Protein 3AWM (pdb70)

Solvent-accessible surface area: 17466 Å² total; per-residue (Å²): 91,104,74,47,25,148,57,40,104,73,18,13,2,66,13,7,28,92,44,3,146,166,111,73,45,70,16,15,99,9,58,17,131,177,115,98,0,0,0,0,24,2,30,134,1,0,96,10,2,26,39,75,96,56,8,45,27,110,66,14,35,75,96,43,52,46,85,1,38,23,1,79,41,4,14,53,23,32,47,34,97,67,4,65,67,25,4,90,16,5,16,47,12,21,50,106,103,62,12,138,27,1,11,103,63,0,49,50,28,0,96,147,27,2,68,23,7,65,192,130,31,86,5,50,0,2,71,33,0,6,63,5,0,0,45,0,0,0,59,6,0,16,5,64,36,68,100,126,68,0,38,106,20,3,31,8,0,50,2,0,18,1,0,15,42,25,118,47,108,85,37,118,104,0,71,74,0,8,142,110,0,14,43,15,0,76,133,11,0,77,8,9,52,89,64,94,39,82,18,38,92,49,20,1,0,76,31,0,0,96,21,113,43,132,141,96,78,57,9,60,47,65,31,0,0,0,0,0,0,13,8,0,11,53,7,0,11,3,0,0,6,0,0,0,0,0,18,0,12,71,75,32,115,53,8,84,51,10,15,77,125,72,130,84,3,29,108,22,0,0,30,0,0,8,1,49,9,3,37,105,34,31,24,39,0,74,1,33,91,104,34,143,29,121,85,32,63,0,50,120,42,30,29,0,21,0,2,2,26,2,3,4,37,18,56,99,48,21,87,40,11,117,89,28,81,0,72,20,16,136,93,58,106,140,49,41,39,24,1,0,7,24,5,0,7,73,30,102,111,4,39,20,37,28,15,10,104,6,13,32,19,1,0,68,20,0,1,81,0,0,9,73,9,2,89,35,79,40,23,157,51,77,27,54,24,37,42,70,58,45,8,0,9,2,109,29,7,0,23,0,108,87,0,79,45,73,70

Secondary structure (DSSP, 8-state):
----HHHHHHSTTTHHHHHHHHHTSSEEEEEETTEEEEEEESHHHHHHHT-TTTEE-TT-S-HHHHTTTS-SSSGGG--HHHHHHHHHHHHTT--HHHHHHHHHHHHHHHHHHHHHHHHHSEEEHHHHHHHHHHHHHHHHHT----GGGHHHHHHHHHHHHHSTT-SSHHHHHHHHHHHHHHHHHHHHHHHHHHTSS---TTSHHHHHHH-B-TTS-BPPHHHHHHHHHHHHHHHHTHHHHHHHHHHHHHHSTTHHHHHHH-TTHHHHHHHHHHHHS--S-EEEEEESS-EEETTEEE-TT-EEEEEHHHHHT-HHHHSSTTS--GGGGGG----SSS--BTB-S-TTTS---TTHHHHHHHHHHHHHHHHHT-EEE--S----B-TTSSS--BTT--EEEEEES--

Foldseek 3Di:
DDACQVVCLQQVQCSQLVVCVVVVHQWDWHHHPPATAIEGAAQVRQVVQFPLVWWAQAPWDDVLLCLFQFNPQELSNDGDPQNLLRLVLLLLLDDPVLLVQLLVQLLVLVQVCQVVCLVVQKDLQLLSQQLSLLRSQCVSQLHDADPVCSNVLSVLLCLRQQQSSDPDCSSVSRSVSSVVQLVSLLVLLVCVVVVVRDRDPSHSLNSLSCDAGPVRHRDDSSHSSSVSSVRNNVSSVLSQLLQLLVLCVVPPPPLLVCVVPPPVLLLLLSLLSLLQAFADGWDKIATCDWDDDPNRTRHGGHIYTYNQNSLSQPCVVQVHSNDRDSVSVVPDPPAQRRHQSQGGDDSSNGPGDSCPSSSSSNSSSSNCCVNPFKDWDFDDDQQDWDSSGHRIGRPSSGMTGNIDGPD

Structure (mmCIF, N/CA/C/O backbone):
data_3AWM
#
_entry.id   3AWM
#
_cell.length_a   94.440
_cell.length_b   94.440
_cell.length_c   113.553
_cell.angle_alpha   90.00
_cell.angle_beta   90.00
_cell.angle_gamma   120.00
#
_symmetry.space_group_name_H-M   'P 31 2 1'
#
loop_
_entity.id
_entity.type
_entity.pdbx_description
1 polymer 'Fatty acid alpha-hydroxylase'
2 non-polymer 'PROTOPORPHYRIN IX CONTAINING FE'
3 non-polymer 'PALMITIC ACID'
4 non-polymer (4R)-2-METHYLPENTANE-2,4-DIOL
5 water water
#
loop_
_atom_site.group_PDB
_atom_site.id
_atom_site.type_symbol
_atom_site.label_atom_id
_atom_site.label_alt_id
_atom_site.label_comp_id
_atom_site.label_asym_id
_atom_site.label_entity_id
_atom_site.label_seq_id
_atom_site.pdbx_PDB_ins_code
_atom_site.Cartn_x
_atom_site.Cartn_y
_atom_site.Cartn_z
_atom_site.occupancy
_atom_site.B_iso_or_equiv
_atom_site.auth_seq_id
_atom_site.auth_comp_id
_atom_site.auth_asym_id
_atom_site.auth_atom_id
_atom_site.pdbx_PDB_model_num
ATOM 1 N N . GLY A 1 9 ? 13.909 -6.519 27.431 1.00 59.09 9 GLY A N 1
ATOM 2 C CA . GLY A 1 9 ? 14.241 -6.298 25.990 1.00 58.66 9 GLY A CA 1
ATOM 3 C C . GLY A 1 9 ? 15.140 -7.370 25.390 1.00 58.07 9 GLY A C 1
ATOM 4 O O . GLY A 1 9 ? 15.862 -8.059 26.120 1.00 58.47 9 GLY A O 1
ATOM 5 N N . PRO A 1 10 ? 15.102 -7.523 24.049 1.00 57.05 10 PRO A N 1
ATOM 6 C CA . PRO A 1 10 ? 15.961 -8.495 23.361 1.00 55.76 10 PRO A CA 1
ATOM 7 C C . PRO A 1 10 ? 17.424 -8.042 23.251 1.00 54.12 10 PRO A C 1
ATOM 8 O O . PRO A 1 10 ? 17.715 -6.848 23.333 1.00 54.05 10 PRO A O 1
ATOM 12 N N . ASP A 1 11 ? 18.327 -8.998 23.068 1.00 52.18 11 ASP A N 1
ATOM 13 C CA . ASP A 1 11 ? 19.724 -8.697 22.796 1.00 50.47 11 ASP A CA 1
ATOM 14 C C . ASP A 1 11 ? 19.862 -8.274 21.336 1.00 48.93 11 ASP A C 1
ATOM 15 O O . ASP A 1 11 ? 19.425 -8.990 20.433 1.00 49.03 11 ASP A O 1
ATOM 20 N N . GLU A 1 12 ? 20.463 -7.110 21.100 1.00 46.86 12 GLU A N 1
ATOM 21 C CA . GLU A 1 12 ? 20.574 -6.599 19.733 1.00 44.85 12 GLU A CA 1
ATOM 22 C C . GLU A 1 12 ? 22.014 -6.593 19.213 1.00 43.16 12 GLU A C 1
ATOM 23 O O . GLU A 1 12 ? 22.338 -5.879 18.260 1.00 42.53 12 GLU A O 1
ATOM 29 N N . THR A 1 13 ? 22.874 -7.400 19.833 1.00 41.41 13 THR A N 1
ATOM 30 C CA . THR A 1 13 ? 24.274 -7.490 19.425 1.00 40.49 13 THR A CA 1
ATOM 31 C C . THR A 1 13 ? 24.424 -7.821 17.941 1.00 39.63 13 THR A C 1
ATOM 32 O O . THR A 1 13 ? 25.235 -7.212 17.240 1.00 39.12 13 THR A O 1
ATOM 36 N N . LEU A 1 14 ? 23.654 -8.801 17.467 1.00 38.81 14 LEU A N 1
ATOM 37 C CA . LEU A 1 14 ? 23.762 -9.213 16.069 1.00 37.34 14 LEU A CA 1
ATOM 38 C C . LEU A 1 14 ? 23.354 -8.104 15.102 1.00 35.11 14 LEU A C 1
ATOM 39 O O . LEU A 1 14 ? 24.013 -7.911 14.073 1.00 35.92 14 LEU A O 1
ATOM 44 N N . SER A 1 15 ? 22.282 -7.388 15.428 1.00 31.80 15 SER A N 1
ATOM 45 C CA . SER A 1 15 ? 21.830 -6.260 14.617 1.00 29.14 15 SER A CA 1
ATOM 46 C C . SER A 1 15 ? 22.869 -5.139 14.561 1.00 27.18 15 SER A C 1
ATOM 47 O O . SER A 1 15 ? 23.095 -4.534 13.502 1.00 26.09 15 SER A O 1
ATOM 50 N N . LEU A 1 16 ? 23.502 -4.877 15.702 1.00 25.45 16 LEU A N 1
ATOM 51 C CA . LEU A 1 16 ? 24.552 -3.864 15.772 1.00 23.73 16 LEU A CA 1
ATOM 52 C C . LEU A 1 16 ? 25.778 -4.269 14.943 1.00 23.47 16 LEU A C 1
ATOM 53 O O . LEU A 1 16 ? 26.294 -3.476 14.164 1.00 22.56 16 LEU A O 1
ATOM 58 N N . LEU A 1 17 ? 26.235 -5.510 15.099 1.00 23.27 17 LEU A N 1
ATOM 59 C CA . LEU A 1 17 ? 27.423 -5.973 14.373 1.00 23.39 17 LEU A CA 1
ATOM 60 C C . LEU A 1 17 ? 27.197 -6.024 12.859 1.00 22.68 17 LEU A C 1
ATOM 61 O O . LEU A 1 17 ? 28.144 -5.880 12.083 1.00 22.68 17 LEU A O 1
ATOM 66 N N . ALA A 1 18 ? 25.942 -6.207 12.451 1.00 21.83 18 ALA A N 1
ATOM 67 C CA . ALA A 1 18 ? 25.580 -6.212 11.030 1.00 21.39 18 ALA A CA 1
ATOM 68 C C . ALA A 1 18 ? 25.568 -4.815 10.405 1.00 20.73 18 ALA A C 1
ATOM 69 O O . ALA A 1 18 ? 25.668 -4.670 9.182 1.00 21.00 18 ALA A O 1
ATOM 71 N N . ASP A 1 19 ? 25.445 -3.789 11.246 1.00 19.34 19 ASP A N 1
ATOM 72 C CA . ASP A 1 19 ? 25.344 -2.410 10.776 1.00 18.14 19 ASP A CA 1
ATOM 73 C C . ASP A 1 19 ? 25.975 -1.499 11.828 1.00 17.00 19 ASP A C 1
ATOM 74 O O . ASP A 1 19 ? 25.290 -0.657 12.399 1.00 16.73 19 ASP A O 1
ATOM 79 N N . PRO A 1 20 ? 27.292 -1.661 12.086 1.00 16.46 20 PRO A N 1
ATOM 80 C CA . PRO A 1 20 ? 27.849 -1.007 13.272 1.00 15.35 20 PRO A CA 1
ATOM 81 C C . PRO A 1 20 ? 27.855 0.513 13.244 1.00 14.70 20 PRO A C 1
ATOM 82 O O . PRO A 1 20 ? 27.849 1.134 14.302 1.00 14.79 20 PRO A O 1
ATOM 86 N N . TYR A 1 21 ? 27.862 1.122 12.062 1.00 13.51 21 TYR A N 1
ATOM 87 C CA . TYR A 1 21 ? 27.926 2.580 11.994 1.00 12.50 21 TYR A CA 1
ATOM 88 C C . TYR A 1 21 ? 26.568 3.225 11.996 1.00 12.75 21 TYR A C 1
ATOM 89 O O . TYR A 1 21 ? 26.439 4.386 12.391 1.00 13.15 21 TYR A O 1
ATOM 98 N N . ARG A 1 22 ? 25.567 2.501 11.498 1.00 13.32 22 ARG A N 1
ATOM 99 C CA . ARG A 1 22 ? 24.271 3.124 11.241 1.00 13.28 22 ARG A CA 1
ATOM 100 C C . ARG A 1 22 ? 23.132 2.591 12.121 1.00 13.96 22 ARG A C 1
ATOM 101 O O . ARG A 1 22 ? 22.058 3.184 12.145 1.00 14.11 22 ARG A O 1
ATOM 109 N N . PHE A 1 23 ? 23.364 1.492 12.845 1.00 14.43 23 PHE A N 1
ATOM 110 C CA . PHE A 1 23 ? 22.306 0.882 13.655 1.00 15.43 23 PHE A CA 1
ATOM 111 C C . PHE A 1 23 ? 21.628 1.885 14.605 1.00 15.30 23 PHE A C 1
ATOM 112 O O . PHE A 1 23 ? 20.399 1.999 14.638 1.00 14.61 23 PHE A O 1
ATOM 120 N N . ILE A 1 24 ? 22.434 2.631 15.356 1.00 14.38 24 ILE A N 1
ATOM 121 C CA . ILE A 1 24 ? 21.885 3.569 16.324 1.00 14.37 24 ILE A CA 1
ATOM 122 C C . ILE A 1 24 ? 21.093 4.695 15.659 1.00 14.69 24 ILE A C 1
ATOM 123 O O . ILE A 1 24 ? 19.969 5.004 16.085 1.00 14.96 24 ILE A O 1
ATOM 128 N N . SER A 1 25 ? 21.652 5.308 14.615 1.00 15.60 25 SER A N 1
ATOM 129 C CA . SER A 1 25 ? 20.948 6.438 14.006 1.00 16.53 25 SER A CA 1
ATOM 130 C C . SER A 1 25 ? 19.696 5.970 13.273 1.00 17.58 25 SER A C 1
ATOM 131 O O . SER A 1 25 ? 18.694 6.690 13.243 1.00 17.75 25 SER A O 1
ATOM 134 N N . ARG A 1 26 ? 19.733 4.756 12.732 1.00 18.08 26 ARG A N 1
ATOM 135 C CA . ARG A 1 26 ? 18.537 4.208 12.069 1.00 19.90 26 ARG A CA 1
ATOM 136 C C . ARG A 1 26 ? 17.409 3.960 13.070 1.00 20.99 26 ARG A C 1
ATOM 137 O O . ARG A 1 26 ? 16.244 4.265 12.784 1.00 20.46 26 ARG A O 1
ATOM 145 N N . GLN A 1 27 ? 17.749 3.428 14.244 1.00 22.20 27 GLN A N 1
ATOM 146 C CA . GLN A 1 27 ? 16.749 3.219 15.299 1.00 24.03 27 GLN A CA 1
ATOM 147 C C . GLN A 1 27 ? 16.226 4.527 15.880 1.00 24.50 27 GLN A C 1
ATOM 148 O O . GLN A 1 27 ? 15.026 4.657 16.160 1.00 24.34 27 GLN A O 1
ATOM 154 N N . CYS A 1 28 ? 17.127 5.490 16.061 1.00 24.90 28 CYS A N 1
ATOM 155 C CA . CYS A 1 28 ? 16.741 6.841 16.457 1.00 25.56 28 CYS A CA 1
ATOM 156 C C . CYS A 1 28 ? 15.748 7.441 15.465 1.00 27.20 28 CYS A C 1
ATOM 157 O O . CYS A 1 28 ? 14.774 8.065 15.873 1.00 26.77 28 CYS A O 1
ATOM 160 N N . GLN A 1 29 ? 16.012 7.242 14.173 1.00 29.24 29 GLN A N 1
ATOM 161 C CA . GLN A 1 29 ? 15.146 7.742 13.094 1.00 31.52 29 GLN A CA 1
ATOM 162 C C . GLN A 1 29 ? 13.746 7.136 13.190 1.00 32.59 29 GLN A C 1
ATOM 163 O O . GLN A 1 29 ? 12.748 7.849 13.033 1.00 32.23 29 GLN A O 1
ATOM 169 N N . ARG A 1 30 ? 13.674 5.830 13.448 1.00 33.48 30 ARG A N 1
ATOM 170 C CA . ARG A 1 30 ? 12.386 5.140 13.573 1.00 34.68 30 ARG A CA 1
ATOM 171 C C . ARG A 1 30 ? 11.592 5.605 14.790 1.00 34.62 30 ARG A C 1
ATOM 172 O O . ARG A 1 30 ? 10.365 5.718 14.731 1.00 34.25 30 ARG A O 1
ATOM 180 N N . LEU A 1 31 ? 12.298 5.877 15.883 1.00 33.94 31 LEU A N 1
ATOM 181 C CA . LEU A 1 31 ? 11.673 6.241 17.151 1.00 33.45 31 LEU A CA 1
ATOM 182 C C . LEU A 1 31 ? 11.448 7.747 17.305 1.00 32.80 31 LEU A C 1
ATOM 183 O O . LEU A 1 31 ? 10.758 8.181 18.225 1.00 32.79 31 LEU A O 1
ATOM 188 N N . GLY A 1 32 ? 12.023 8.537 16.399 1.00 31.64 32 GLY A N 1
ATOM 189 C CA . GLY A 1 32 ? 11.983 9.996 16.492 1.00 30.27 32 GLY A CA 1
ATOM 190 C C . GLY A 1 32 ? 12.592 10.556 17.768 1.00 29.19 32 GLY A C 1
ATOM 191 O O . GLY A 1 32 ? 12.064 11.501 18.353 1.00 28.83 32 GLY A O 1
ATOM 192 N N . ALA A 1 33 ? 13.714 9.970 18.197 1.00 27.53 33 ALA A N 1
ATOM 193 C CA . ALA A 1 33 ? 14.386 10.383 19.424 1.00 25.88 33 ALA A CA 1
ATOM 194 C C . ALA A 1 33 ? 15.892 10.362 19.199 1.00 24.79 33 ALA A C 1
ATOM 195 O O . ALA A 1 33 ? 16.360 9.762 18.237 1.00 24.17 33 ALA A O 1
ATOM 197 N N . ASN A 1 34 ? 16.640 11.032 20.068 1.00 23.04 34 ASN A N 1
ATOM 198 C CA . ASN A 1 34 ? 18.103 10.993 19.981 1.00 22.03 34 ASN A CA 1
ATOM 199 C C . ASN A 1 34 ? 18.703 9.970 20.926 1.00 21.76 34 ASN A C 1
ATOM 200 O O . ASN A 1 34 ? 19.924 9.905 21.079 1.00 20.67 34 ASN A O 1
ATOM 205 N N . ALA A 1 35 ? 17.850 9.175 21.560 1.00 21.24 35 ALA A N 1
ATOM 206 C CA . ALA A 1 35 ? 18.325 8.139 22.477 1.00 21.32 35 ALA A CA 1
ATOM 207 C C . ALA A 1 35 ? 17.329 7.000 22.577 1.00 21.57 35 ALA A C 1
ATOM 208 O O . ALA A 1 35 ? 16.119 7.215 22.469 1.00 21.20 35 ALA A O 1
ATOM 210 N N . PHE A 1 36 ? 17.839 5.788 22.774 1.00 21.40 36 PHE A N 1
ATOM 211 C CA . PHE A 1 36 ? 16.975 4.640 23.042 1.00 21.69 36 PHE A CA 1
ATOM 212 C C . PHE A 1 36 ? 17.697 3.613 23.882 1.00 22.18 36 PHE A C 1
ATOM 213 O O . PHE A 1 36 ? 18.929 3.542 23.874 1.00 21.19 36 PHE A O 1
ATOM 221 N N . GLU A 1 37 ? 16.914 2.824 24.606 1.00 22.67 37 GLU A N 1
ATOM 222 C CA . GLU A 1 37 ? 17.462 1.755 25.422 1.00 23.79 37 GLU A CA 1
ATOM 223 C C . GLU A 1 37 ? 17.539 0.486 24.588 1.00 24.08 37 GLU A C 1
ATOM 224 O O . GLU A 1 37 ? 16.610 0.155 23.839 1.00 23.68 37 GLU A O 1
ATOM 230 N N . SER A 1 38 ? 18.661 -0.213 24.703 1.00 24.17 38 SER A N 1
ATOM 231 C CA . SER A 1 38 ? 18.842 -1.489 24.042 1.00 25.10 38 SER A CA 1
ATOM 232 C C . SER A 1 38 ? 19.562 -2.446 24.993 1.00 25.23 38 SER A C 1
ATOM 233 O O . SER A 1 38 ? 19.629 -2.203 26.198 1.00 23.83 38 SER A O 1
ATOM 236 N N . ARG A 1 39 ? 20.077 -3.536 24.444 1.00 26.28 39 ARG A N 1
ATOM 237 C CA . ARG A 1 39 ? 20.848 -4.506 25.217 1.00 27.72 39 ARG A CA 1
ATOM 238 C C . ARG A 1 39 ? 21.873 -5.131 24.296 1.00 27.73 39 ARG A C 1
ATOM 239 O O . ARG A 1 39 ? 21.541 -5.549 23.186 1.00 27.99 39 ARG A O 1
ATOM 247 N N . PHE A 1 40 ? 23.123 -5.148 24.745 1.00 27.82 40 PHE A N 1
ATOM 248 C CA . PHE A 1 40 ? 24.189 -5.838 24.044 1.00 28.17 40 PHE A CA 1
ATOM 249 C C . PHE A 1 40 ? 24.858 -6.790 25.031 1.00 28.79 40 PHE A C 1
ATOM 250 O O . PHE A 1 40 ? 25.389 -6.369 26.060 1.00 28.36 40 PHE A O 1
ATOM 258 N N . LEU A 1 41 ? 24.786 -8.086 24.720 1.00 29.91 41 LEU A N 1
ATOM 259 C CA . LEU A 1 41 ? 25.237 -9.144 25.632 1.00 30.25 41 LEU A CA 1
ATOM 260 C C . LEU A 1 41 ? 24.472 -9.073 26.963 1.00 30.16 41 LEU A C 1
ATOM 261 O O . LEU A 1 41 ? 23.237 -9.045 26.967 1.00 30.20 41 LEU A O 1
ATOM 266 N N . LEU A 1 42 ? 25.186 -9.030 28.084 1.00 29.96 42 LEU A N 1
ATOM 267 C CA . LEU A 1 42 ? 24.527 -8.985 29.398 1.00 29.65 42 LEU A CA 1
ATOM 268 C C . LEU A 1 42 ? 24.066 -7.577 29.803 1.00 28.70 42 LEU A C 1
ATOM 269 O O . LEU A 1 42 ? 23.367 -7.418 30.807 1.00 28.73 42 LEU A O 1
ATOM 274 N N . LYS A 1 43 ? 24.437 -6.562 29.022 1.00 26.97 43 LYS A N 1
ATOM 275 C CA . LYS A 1 43 ? 24.293 -5.192 29.490 1.00 24.96 43 LYS A CA 1
ATOM 276 C C . LYS A 1 43 ? 23.177 -4.418 28.794 1.00 23.37 43 LYS A C 1
ATOM 277 O O . LYS A 1 43 ? 23.204 -4.221 27.579 1.00 22.66 43 LYS A O 1
ATOM 283 N N . LYS A 1 44 ? 22.196 -3.996 29.588 1.00 21.56 44 LYS A N 1
ATOM 284 C CA . LYS A 1 44 ? 21.283 -2.939 29.181 1.00 19.88 44 LYS A CA 1
ATOM 285 C C . LYS A 1 44 ? 22.167 -1.780 28.764 1.00 17.98 44 LYS A C 1
ATOM 286 O O . LYS A 1 44 ? 23.171 -1.489 29.419 1.00 16.76 44 LYS A O 1
ATOM 292 N N . THR A 1 45 ? 21.814 -1.137 27.662 1.00 16.59 45 THR A N 1
ATOM 293 C CA . THR A 1 45 ? 22.653 -0.081 27.113 1.00 15.51 45 THR A CA 1
ATOM 294 C C . THR A 1 45 ? 21.787 1.077 26.636 1.00 15.41 45 THR A C 1
ATOM 295 O O . THR A 1 45 ? 20.826 0.862 25.901 1.00 15.85 45 THR A O 1
ATOM 299 N N . ASN A 1 46 ? 22.104 2.294 27.075 1.00 14.25 46 ASN A N 1
ATOM 300 C CA . ASN A 1 46 ? 21.458 3.474 26.515 1.00 13.68 46 ASN A CA 1
ATOM 301 C C . ASN A 1 46 ? 22.286 3.953 25.341 1.00 13.52 46 ASN A C 1
ATOM 302 O O . ASN A 1 46 ? 23.489 4.202 25.495 1.00 13.23 46 ASN A O 1
ATOM 307 N N . CYS A 1 47 ? 21.651 4.058 24.172 1.00 13.35 47 CYS A N 1
ATOM 308 C CA . CYS A 1 47 ? 22.334 4.498 22.955 1.00 13.62 47 CYS A CA 1
ATOM 309 C C . CYS A 1 47 ? 21.986 5.959 22.662 1.00 13.69 47 CYS A C 1
ATOM 310 O O . CYS A 1 47 ? 20.816 6.303 22.585 1.00 14.46 47 CYS A O 1
ATOM 313 N N . LEU A 1 48 ? 23.010 6.789 22.468 1.00 13.58 48 LEU A N 1
ATOM 314 C CA . LEU A 1 48 ? 22.836 8.237 22.362 1.00 12.96 48 LEU A CA 1
ATOM 315 C C . LEU A 1 48 ? 23.406 8.764 21.065 1.00 13.23 48 LEU A C 1
ATOM 316 O O . LEU A 1 48 ? 24.391 8.239 20.554 1.00 11.49 48 LEU A O 1
ATOM 321 N N . LYS A 1 49 ? 22.784 9.821 20.542 1.00 12.88 49 LYS A N 1
ATOM 322 C CA . LYS A 1 49 ? 23.249 10.438 19.306 1.00 13.84 49 LYS A CA 1
ATOM 323 C C . LYS A 1 49 ? 23.005 11.941 19.401 1.00 12.85 49 LYS A C 1
ATOM 324 O O . LYS A 1 49 ? 22.026 12.382 20.021 1.00 12.91 49 LYS A O 1
ATOM 330 N N . GLY A 1 50 ? 23.895 12.727 18.793 1.00 12.24 50 GLY A N 1
ATOM 331 C CA . GLY A 1 50 ? 23.671 14.179 18.642 1.00 11.79 50 GLY A CA 1
ATOM 332 C C . GLY A 1 50 ? 24.460 15.009 19.627 1.00 11.20 50 GLY A C 1
ATOM 333 O O . GLY A 1 50 ? 25.038 14.474 20.589 1.00 10.48 50 GLY A O 1
ATOM 334 N N . ALA A 1 51 ? 24.468 16.324 19.408 1.00 10.41 51 ALA A N 1
ATOM 335 C CA . ALA A 1 51 ? 25.337 17.197 20.170 1.00 11.02 51 ALA A CA 1
ATOM 336 C C . ALA A 1 51 ? 24.962 17.312 21.637 1.00 10.96 51 ALA A C 1
ATOM 337 O O . ALA A 1 51 ? 25.859 17.379 22.492 1.00 11.32 51 ALA A O 1
ATOM 339 N N . LYS A 1 52 ? 23.659 17.350 21.944 1.00 10.74 52 LYS A N 1
ATOM 340 C CA . LYS A 1 52 ? 23.247 17.479 23.337 1.00 11.46 52 LYS A CA 1
ATOM 341 C C . LYS A 1 52 ? 23.644 16.220 24.111 1.00 11.63 52 LYS A C 1
ATOM 342 O O . LYS A 1 52 ? 24.139 16.294 25.234 1.00 11.76 52 LYS A O 1
ATOM 348 N N . ALA A 1 53 ? 23.406 15.068 23.497 1.00 11.12 53 ALA A N 1
ATOM 349 C CA . ALA A 1 53 ? 23.815 13.796 24.104 1.00 11.02 53 ALA A CA 1
ATOM 350 C C . ALA A 1 53 ? 25.332 13.736 24.290 1.00 10.73 53 ALA A C 1
ATOM 351 O O . ALA A 1 53 ? 25.805 13.257 25.309 1.00 10.98 53 ALA A O 1
ATOM 353 N N . ALA A 1 54 ? 26.085 14.189 23.289 1.00 9.73 54 ALA A N 1
ATOM 354 C CA . ALA A 1 54 ? 27.551 14.166 23.405 1.00 9.84 54 ALA A CA 1
ATOM 355 C C . ALA A 1 54 ? 28.000 14.995 24.607 1.00 10.12 54 ALA A C 1
ATOM 356 O O . ALA A 1 54 ? 28.913 14.600 25.346 1.00 10.25 54 ALA A O 1
ATOM 358 N N . GLU A 1 55 ? 27.346 16.144 24.825 1.00 10.19 55 GLU A N 1
ATOM 359 C CA . GLU A 1 55 ? 27.731 17.000 25.933 1.00 10.81 55 GLU A CA 1
ATOM 360 C C . GLU A 1 55 ? 27.504 16.311 27.279 1.00 11.72 55 GLU A C 1
ATOM 361 O O . GLU A 1 55 ? 28.341 16.420 28.192 1.00 12.78 55 GLU A O 1
ATOM 367 N N . ILE A 1 56 ? 26.408 15.565 27.416 1.00 11.37 56 ILE A N 1
ATOM 368 C CA . ILE A 1 56 ? 26.239 14.840 28.680 1.00 11.27 56 ILE A CA 1
ATOM 369 C C . ILE A 1 56 ? 27.225 13.672 28.802 1.00 10.61 56 ILE A C 1
ATOM 370 O O . ILE A 1 56 ? 27.727 13.414 29.886 1.00 11.25 56 ILE A O 1
ATOM 375 N N . PHE A 1 57 ? 27.503 12.998 27.688 1.00 9.72 57 PHE A N 1
ATOM 376 C CA . PHE A 1 57 ? 28.428 11.839 27.673 1.00 9.46 57 PHE A CA 1
ATOM 377 C C . PHE A 1 57 ? 29.821 12.211 28.176 1.00 9.60 57 PHE A C 1
ATOM 378 O O . PHE A 1 57 ? 30.495 11.403 28.830 1.00 9.70 57 PHE A O 1
ATOM 386 N N . TYR A 1 58 ? 30.239 13.444 27.876 1.00 9.43 58 TYR A N 1
ATOM 387 C CA . TYR A 1 58 ? 31.538 13.964 28.312 1.00 9.94 58 TYR A CA 1
ATOM 388 C C . TYR A 1 58 ? 31.513 14.655 29.672 1.00 9.79 58 TYR A C 1
ATOM 389 O O . TYR A 1 58 ? 32.535 15.179 30.139 1.00 11.12 58 TYR A O 1
ATOM 398 N N . ASP A 1 59 ? 30.364 14.616 30.344 1.00 9.14 59 ASP A N 1
ATOM 399 C CA . ASP A 1 59 ? 30.300 15.118 31.720 1.00 9.77 59 ASP A CA 1
ATOM 400 C C . ASP A 1 59 ? 30.880 14.057 32.652 1.00 10.40 59 ASP A C 1
ATOM 401 O O . ASP A 1 59 ? 30.248 13.053 32.941 1.00 10.35 59 ASP A O 1
ATOM 406 N N . THR A 1 60 ? 32.103 14.281 33.120 1.00 11.11 60 THR A N 1
ATOM 407 C CA . THR A 1 60 ? 32.774 13.248 33.919 1.00 13.13 60 THR A CA 1
ATOM 408 C C . THR A 1 60 ? 32.220 13.152 35.345 1.00 12.95 60 THR A C 1
ATOM 409 O O . THR A 1 60 ? 32.658 12.298 36.121 1.00 13.95 60 THR A O 1
ATOM 413 N N . THR A 1 61 ? 31.265 14.020 35.696 1.00 12.97 61 THR A N 1
ATOM 414 C CA . THR A 1 61 ? 30.557 13.827 36.954 1.00 13.44 61 THR A CA 1
ATOM 415 C C . THR A 1 61 ? 29.440 12.805 36.788 1.00 12.97 61 THR A C 1
ATOM 416 O O . THR A 1 61 ? 28.885 12.343 37.786 1.00 13.97 61 THR A O 1
ATOM 420 N N . ARG A 1 62 ? 29.113 12.455 35.539 1.00 12.47 62 ARG A N 1
ATOM 421 C CA . ARG A 1 62 ? 28.033 11.500 35.265 1.00 11.27 62 ARG A CA 1
ATOM 422 C C . ARG A 1 62 ? 28.491 10.233 34.558 1.00 10.79 62 ARG A C 1
ATOM 423 O O . ARG A 1 62 ? 27.775 9.228 34.551 1.00 10.38 62 ARG A O 1
ATOM 431 N N . PHE A 1 63 ? 29.676 10.284 33.961 1.00 9.85 63 PHE A N 1
ATOM 432 C CA . PHE A 1 63 ? 30.187 9.146 33.198 1.00 9.97 63 PHE A CA 1
ATOM 433 C C . PHE A 1 63 ? 31.614 8.785 33.535 1.00 10.14 63 PHE A C 1
ATOM 434 O O . PHE A 1 63 ? 32.465 9.664 33.705 1.00 10.80 63 PHE A O 1
ATOM 442 N N . GLU A 1 64 ? 31.866 7.477 33.599 1.00 10.03 64 GLU A N 1
ATOM 443 C CA A GLU A 1 64 ? 33.219 6.975 33.837 0.50 9.35 64 GLU A CA 1
ATOM 444 C CA B GLU A 1 64 ? 33.209 6.939 33.855 0.50 9.99 64 GLU A CA 1
ATOM 445 C C . GLU A 1 64 ? 33.567 5.922 32.786 1.00 9.78 64 GLU A C 1
ATOM 446 O O . GLU A 1 64 ? 32.666 5.329 32.159 1.00 10.03 64 GLU A O 1
ATOM 457 N N . ARG A 1 65 ? 34.868 5.698 32.598 1.00 8.83 65 ARG A N 1
ATOM 458 C CA . ARG A 1 65 ? 35.308 4.702 31.642 1.00 9.70 65 ARG A CA 1
ATOM 459 C C . ARG A 1 65 ? 35.817 3.447 32.305 1.00 11.69 65 ARG A C 1
ATOM 460 O O . ARG A 1 65 ? 35.915 2.413 31.629 1.00 12.00 65 ARG A O 1
ATOM 468 N N . GLU A 1 66 ? 36.151 3.525 33.601 1.00 13.26 66 GLU A N 1
ATOM 469 C CA . GLU A 1 66 ? 36.830 2.378 34.248 1.00 16.16 66 GLU A CA 1
ATOM 470 C C . GLU A 1 66 ? 35.928 1.148 34.140 1.00 17.04 66 GLU A C 1
ATOM 471 O O . GLU A 1 66 ? 34.726 1.218 34.359 1.00 17.31 66 GLU A O 1
ATOM 477 N N . GLY A 1 67 ? 36.509 0.041 33.702 1.00 18.19 67 GLY A N 1
ATOM 478 C CA . GLY A 1 67 ? 35.726 -1.174 33.523 1.00 20.11 67 GLY A CA 1
ATOM 479 C C . GLY A 1 67 ? 34.786 -1.282 32.326 1.00 20.40 67 GLY A C 1
ATOM 480 O O . GLY A 1 67 ? 34.169 -2.339 32.132 1.00 22.15 67 GLY A O 1
ATOM 481 N N . ALA A 1 68 ? 34.670 -0.224 31.512 1.00 19.56 68 ALA A N 1
ATOM 482 C CA . ALA A 1 68 ? 33.762 -0.225 30.358 1.00 19.10 68 ALA A CA 1
ATOM 483 C C . ALA A 1 68 ? 34.314 -0.912 29.097 1.00 19.54 68 ALA A C 1
ATOM 484 O O . ALA A 1 68 ? 33.540 -1.294 28.240 1.00 22.11 68 ALA A O 1
ATOM 486 N N . MET A 1 69 ? 35.637 -1.081 28.995 1.00 18.93 69 MET A N 1
ATOM 487 C CA . MET A 1 69 ? 36.276 -1.655 27.797 1.00 19.18 69 MET A CA 1
ATOM 488 C C . MET A 1 69 ? 36.153 -3.196 27.804 1.00 19.69 69 MET A C 1
ATOM 489 O O . MET A 1 69 ? 36.679 -3.843 28.699 1.00 19.90 69 MET A O 1
ATOM 494 N N . PRO A 1 70 ? 35.493 -3.782 26.793 1.00 21.02 70 PRO A N 1
ATOM 495 C CA . PRO A 1 70 ? 35.411 -5.256 26.732 1.00 21.35 70 PRO A CA 1
ATOM 496 C C . PRO A 1 70 ? 36.807 -5.895 26.680 1.00 21.06 70 PRO A C 1
ATOM 497 O O . PRO A 1 70 ? 37.735 -5.299 26.113 1.00 20.33 70 PRO A O 1
ATOM 501 N N . VAL A 1 71 ? 36.956 -7.085 27.267 1.00 20.74 71 VAL A N 1
ATOM 502 C CA . VAL A 1 71 ? 38.224 -7.821 27.239 1.00 20.73 71 VAL A CA 1
ATOM 503 C C . VAL A 1 71 ? 38.723 -8.020 25.796 1.00 19.24 71 VAL A C 1
ATOM 504 O O . VAL A 1 71 ? 39.920 -7.932 25.546 1.00 18.22 71 VAL A O 1
ATOM 508 N N . ALA A 1 72 ? 37.808 -8.247 24.851 1.00 18.20 72 ALA A N 1
ATOM 509 C CA . ALA A 1 72 ? 38.222 -8.542 23.463 1.00 17.03 72 ALA A CA 1
ATOM 510 C C . ALA A 1 72 ? 38.917 -7.353 22.819 1.00 16.31 72 ALA A C 1
ATOM 511 O O . ALA A 1 72 ? 39.778 -7.526 21.960 1.00 16.09 72 ALA A O 1
ATOM 513 N N . ILE A 1 73 ? 38.520 -6.149 23.240 1.00 14.57 73 ILE A N 1
ATOM 514 C CA . ILE A 1 73 ? 39.154 -4.913 22.795 1.00 15.24 73 ILE A CA 1
ATOM 515 C C . ILE A 1 73 ? 40.509 -4.693 23.486 1.00 14.53 73 ILE A C 1
ATOM 516 O O . ILE A 1 73 ? 41.481 -4.269 22.828 1.00 14.13 73 ILE A O 1
ATOM 521 N N . GLN A 1 74 ? 40.583 -4.998 24.786 1.00 14.23 74 GLN A N 1
ATOM 522 C CA . GLN A 1 74 ? 41.860 -4.963 25.509 1.00 14.29 74 GLN A CA 1
ATOM 523 C C . GLN A 1 74 ? 42.863 -5.913 24.838 1.00 13.72 74 GLN A C 1
ATOM 524 O O . GLN A 1 74 ? 44.051 -5.634 24.799 1.00 14.29 74 GLN A O 1
ATOM 530 N N . LYS A 1 75 ? 42.384 -7.038 24.314 1.00 13.28 75 LYS A N 1
ATOM 531 C CA . LYS A 1 75 ? 43.298 -8.032 23.750 1.00 12.55 75 LYS A CA 1
ATOM 532 C C . LYS A 1 75 ? 43.667 -7.755 22.284 1.00 12.34 75 LYS A C 1
ATOM 533 O O . LYS A 1 75 ? 44.428 -8.500 21.689 1.00 13.04 75 LYS A O 1
ATOM 539 N N . THR A 1 76 ? 43.097 -6.714 21.691 1.00 11.17 76 THR A N 1
ATOM 540 C CA . THR A 1 76 ? 43.363 -6.414 20.285 1.00 11.15 76 THR A CA 1
ATOM 541 C C . THR A 1 76 ? 43.666 -4.935 20.078 1.00 10.77 76 THR A C 1
ATOM 542 O O . THR A 1 76 ? 44.824 -4.514 20.146 1.00 11.41 76 THR A O 1
ATOM 546 N N . LEU A 1 77 ? 42.618 -4.144 19.874 1.00 10.13 77 LEU A N 1
ATOM 547 C CA . LEU A 1 77 ? 42.746 -2.745 19.504 1.00 10.39 77 LEU A CA 1
ATOM 548 C C . LEU A 1 77 ? 43.522 -1.887 20.501 1.00 9.54 77 LEU A C 1
ATOM 549 O O . LEU A 1 77 ? 44.384 -1.097 20.094 1.00 9.74 77 LEU A O 1
ATOM 554 N N . LEU A 1 78 ? 43.209 -2.017 21.791 1.00 9.87 78 LEU A N 1
ATOM 555 C CA . LEU A 1 78 ? 43.704 -1.017 22.764 1.00 10.03 78 LEU A CA 1
ATOM 556 C C . LEU A 1 78 ? 44.799 -1.444 23.731 1.00 9.98 78 LEU A C 1
ATOM 557 O O . LEU A 1 78 ? 45.547 -0.594 24.216 1.00 10.39 78 LEU A O 1
ATOM 562 N N . GLY A 1 79 ? 44.913 -2.744 23.999 1.00 9.75 79 GLY A N 1
ATOM 563 C CA . GLY A 1 79 ? 45.782 -3.216 25.083 1.00 10.32 79 GLY A CA 1
ATOM 564 C C . GLY A 1 79 ? 45.167 -3.035 26.460 1.00 10.35 79 GLY A C 1
ATOM 565 O O . GLY A 1 79 ? 44.032 -2.562 26.600 1.00 12.03 79 GLY A O 1
ATOM 566 N N . GLN A 1 80 ? 45.940 -3.383 27.477 1.00 10.51 80 GLN A N 1
ATOM 567 C CA . GLN A 1 80 ? 45.497 -3.336 28.885 1.00 11.35 80 GLN A CA 1
ATOM 568 C C . GLN A 1 80 ? 46.300 -2.288 29.628 1.00 11.73 80 GLN A C 1
ATOM 569 O O . GLN A 1 80 ? 47.532 -2.265 29.545 1.00 12.10 80 GLN A O 1
ATOM 575 N N . GLY A 1 81 ? 45.597 -1.449 30.386 1.00 9.86 81 GLY A N 1
ATOM 576 C CA . GLY A 1 81 ? 46.246 -0.484 31.281 1.00 10.32 81 GLY A CA 1
ATOM 577 C C . GLY A 1 81 ? 46.499 0.880 30.685 1.00 8.73 81 GLY A C 1
ATOM 578 O O . GLY A 1 81 ? 47.151 1.733 31.330 1.00 9.63 81 GLY A O 1
ATOM 579 N N . GLY A 1 82 ? 45.982 1.116 29.487 1.00 8.07 82 GLY A N 1
ATOM 580 C CA . GLY A 1 82 ? 46.179 2.415 28.837 1.00 7.77 82 GLY A CA 1
ATOM 581 C C . GLY A 1 82 ? 45.203 3.510 29.274 1.00 7.91 82 GLY A C 1
ATOM 582 O O . GLY A 1 82 ? 44.252 3.294 30.052 1.00 8.37 82 GLY A O 1
ATOM 583 N N . VAL A 1 83 ? 45.457 4.696 28.731 1.00 7.42 83 VAL A N 1
ATOM 584 C CA . VAL A 1 83 ? 44.746 5.907 29.135 1.00 6.95 83 VAL A CA 1
ATOM 585 C C . VAL A 1 83 ? 43.217 5.803 28.948 1.00 7.66 83 VAL A C 1
ATOM 586 O O . VAL A 1 83 ? 42.450 6.405 29.714 1.00 7.94 83 VAL A O 1
ATOM 590 N N . GLN A 1 84 ? 42.779 5.033 27.947 1.00 7.94 84 GLN A N 1
ATOM 591 C CA . GLN A 1 84 ? 41.321 4.900 27.655 1.00 9.17 84 GLN A CA 1
ATOM 592 C C . GLN A 1 84 ? 40.529 4.353 28.839 1.00 9.41 84 GLN A C 1
ATOM 593 O O . GLN A 1 84 ? 39.329 4.639 28.961 1.00 11.20 84 GLN A O 1
ATOM 599 N N . GLY A 1 85 ? 41.187 3.572 29.708 1.00 8.90 85 GLY A N 1
ATOM 600 C CA . GLY A 1 85 ? 40.468 2.942 30.814 1.00 10.12 85 GLY A CA 1
ATOM 601 C C . GLY A 1 85 ? 40.532 3.706 32.125 1.00 9.84 85 GLY A C 1
ATOM 602 O O . GLY A 1 85 ? 40.070 3.207 33.160 1.00 11.88 85 GLY A O 1
ATOM 603 N N . LEU A 1 86 ? 41.127 4.903 32.098 1.00 8.55 86 LEU A N 1
ATOM 604 C CA . LEU A 1 86 ? 41.320 5.719 33.309 1.00 8.12 86 LEU A CA 1
ATOM 605 C C . LEU A 1 86 ? 40.238 6.782 33.505 1.00 7.81 86 LEU A C 1
ATOM 606 O O . LEU A 1 86 ? 39.655 7.271 32.529 1.00 9.25 86 LEU A O 1
ATOM 611 N N . ASP A 1 87 ? 40.025 7.157 34.766 1.00 8.32 87 ASP A N 1
ATOM 612 C CA . ASP A 1 87 ? 39.130 8.272 35.131 1.00 8.70 87 ASP A CA 1
ATOM 613 C C . ASP A 1 87 ? 39.814 9.234 36.079 1.00 9.06 87 ASP A C 1
ATOM 614 O O . ASP A 1 87 ? 40.835 8.898 36.696 1.00 9.49 87 ASP A O 1
ATOM 619 N N . GLY A 1 88 ? 39.226 10.425 36.231 1.00 9.44 88 GLY A N 1
ATOM 620 C CA . GLY A 1 88 ? 39.645 11.354 37.278 1.00 9.93 88 GLY A CA 1
ATOM 621 C C . GLY A 1 88 ? 41.034 11.893 37.123 1.00 10.37 88 GLY A C 1
ATOM 622 O O . GLY A 1 88 ? 41.542 12.055 36.001 1.00 9.67 88 GLY A O 1
ATOM 623 N N . GLU A 1 89 ? 41.647 12.223 38.255 1.00 11.20 89 GLU A N 1
ATOM 624 C CA A GLU A 1 89 ? 42.957 12.859 38.198 0.60 12.02 89 GLU A CA 1
ATOM 625 C CA B GLU A 1 89 ? 42.969 12.823 38.271 0.40 11.81 89 GLU A CA 1
ATOM 626 C C . GLU A 1 89 ? 43.983 11.874 37.649 1.00 11.31 89 GLU A C 1
ATOM 627 O O . GLU A 1 89 ? 44.938 12.302 37.020 1.00 11.15 89 GLU A O 1
ATOM 638 N N . THR A 1 90 ? 43.761 10.572 37.846 1.00 10.74 90 THR A N 1
ATOM 639 C CA . THR A 1 90 ? 44.657 9.561 37.257 1.00 9.37 90 THR A CA 1
ATOM 640 C C . THR A 1 90 ? 44.622 9.683 35.730 1.00 8.72 90 THR A C 1
ATOM 641 O O . THR A 1 90 ? 45.670 9.743 35.064 1.00 9.12 90 THR A O 1
ATOM 645 N N . HIS A 1 91 ? 43.414 9.794 35.187 1.00 8.16 91 HIS A N 1
ATOM 646 C CA . HIS A 1 91 ? 43.271 10.007 33.740 1.00 7.81 91 HIS A CA 1
ATOM 647 C C . HIS A 1 91 ? 43.909 11.305 33.285 1.00 7.86 91 HIS A C 1
ATOM 648 O O . HIS A 1 91 ? 44.660 11.332 32.311 1.00 8.34 91 HIS A O 1
ATOM 655 N N . ARG A 1 92 ? 43.596 12.397 33.978 1.00 8.98 92 ARG A N 1
ATOM 656 C CA . ARG A 1 92 ? 44.061 13.698 33.503 1.00 9.61 92 ARG A CA 1
ATOM 657 C C . ARG A 1 92 ? 45.585 13.760 33.470 1.00 8.74 92 ARG A C 1
ATOM 658 O O . ARG A 1 92 ? 46.188 14.297 32.529 1.00 8.43 92 ARG A O 1
ATOM 666 N N . HIS A 1 93 ? 46.220 13.143 34.464 1.00 8.60 93 HIS A N 1
ATOM 667 C CA . HIS A 1 93 ? 47.674 13.135 34.506 1.00 8.10 93 HIS A CA 1
ATOM 668 C C . HIS A 1 93 ? 48.290 12.312 33.349 1.00 7.98 93 HIS A C 1
ATOM 669 O O . HIS A 1 93 ? 49.277 12.717 32.732 1.00 8.19 93 HIS A O 1
ATOM 676 N N . ARG A 1 94 ? 47.698 11.149 33.061 1.00 6.89 94 ARG A N 1
ATOM 677 C CA . ARG A 1 94 ? 48.188 10.334 31.962 1.00 6.22 94 ARG A CA 1
ATOM 678 C C . ARG A 1 94 ? 47.907 11.018 30.630 1.00 6.88 94 ARG A C 1
ATOM 679 O O . ARG A 1 94 ? 48.724 10.962 29.708 1.00 7.43 94 ARG A O 1
ATOM 687 N N . LYS A 1 95 ? 46.751 11.681 30.526 1.00 6.86 95 LYS A N 1
ATOM 688 C CA . LYS A 1 95 ? 46.375 12.321 29.256 1.00 6.92 95 LYS A CA 1
ATOM 689 C C . LYS A 1 95 ? 47.334 13.487 28.922 1.00 7.61 95 LYS A C 1
ATOM 690 O O . LYS A 1 95 ? 47.667 13.696 27.761 1.00 7.81 95 LYS A O 1
ATOM 696 N N . GLN A 1 96 ? 47.807 14.196 29.961 1.00 7.81 96 GLN A N 1
ATOM 697 C CA . GLN A 1 96 ? 48.780 15.268 29.774 1.00 10.18 96 GLN A CA 1
ATOM 698 C C . GLN A 1 96 ? 50.043 14.762 29.072 1.00 9.64 96 GLN A C 1
ATOM 699 O O . GLN A 1 96 ? 50.628 15.473 28.245 1.00 10.01 96 GLN A O 1
ATOM 705 N N . MET A 1 97 ? 50.413 13.509 29.350 1.00 8.54 97 MET A N 1
ATOM 706 C CA . MET A 1 97 ? 51.583 12.884 28.735 1.00 9.09 97 MET A CA 1
ATOM 707 C C . MET A 1 97 ? 51.418 12.862 27.220 1.00 8.59 97 MET A C 1
ATOM 708 O O . MET A 1 97 ? 52.361 13.208 26.491 1.00 9.48 97 MET A O 1
ATOM 713 N N . PHE A 1 98 ? 50.229 12.477 26.746 1.00 7.66 98 PHE A N 1
ATOM 714 C CA . PHE A 1 98 ? 49.990 12.459 25.302 1.00 7.66 98 PHE A CA 1
ATOM 715 C C . PHE A 1 98 ? 49.887 13.862 24.727 1.00 7.96 98 PHE A C 1
ATOM 716 O O . PHE A 1 98 ? 50.408 14.155 23.642 1.00 8.38 98 PHE A O 1
ATOM 724 N N . MET A 1 99 ? 49.208 14.736 25.450 1.00 8.02 99 MET A N 1
ATOM 725 C CA . MET A 1 99 ? 48.973 16.083 24.910 1.00 8.61 99 MET A CA 1
ATOM 726 C C . MET A 1 99 ? 50.279 16.861 24.707 1.00 9.16 99 MET A C 1
ATOM 727 O O . MET A 1 99 ? 50.413 17.637 23.739 1.00 10.11 99 MET A O 1
ATOM 732 N N . GLY A 1 100 ? 51.231 16.659 25.614 1.00 9.67 100 GLY A N 1
ATOM 733 C CA . GLY A 1 100 ? 52.535 17.330 25.515 1.00 10.02 100 GLY A CA 1
ATOM 734 C C . GLY A 1 100 ? 53.336 16.956 24.286 1.00 10.28 100 GLY A C 1
ATOM 735 O O . GLY A 1 100 ? 54.262 17.674 23.905 1.00 10.92 100 GLY A O 1
ATOM 736 N N . LEU A 1 101 ? 52.983 15.835 23.649 1.00 10.00 101 LEU A N 1
ATOM 737 C CA . LEU A 1 101 ? 53.651 15.445 22.400 1.00 10.47 101 LEU A CA 1
ATOM 738 C C . LEU A 1 101 ? 53.220 16.280 21.196 1.00 10.98 101 LEU A C 1
ATOM 739 O O . LEU A 1 101 ? 53.909 16.274 20.174 1.00 11.77 101 LEU A O 1
ATOM 744 N N . MET A 1 102 ? 52.096 16.994 21.318 1.00 9.87 102 MET A N 1
ATOM 745 C CA . MET A 1 102 ? 51.391 17.502 20.137 1.00 10.45 102 MET A CA 1
ATOM 746 C C . MET A 1 102 ? 51.632 18.980 19.816 1.00 12.05 102 MET A C 1
ATOM 747 O O . MET A 1 102 ? 50.718 19.679 19.370 1.00 14.57 102 MET A O 1
ATOM 752 N N . THR A 1 103 ? 52.864 19.436 19.963 1.00 11.86 103 THR A N 1
ATOM 753 C CA . THR A 1 103 ? 53.165 20.832 19.631 1.00 12.18 103 THR A CA 1
ATOM 754 C C . THR A 1 103 ? 53.089 21.039 18.113 1.00 12.62 103 THR A C 1
ATOM 755 O O . THR A 1 103 ? 53.285 20.099 17.335 1.00 12.00 103 THR A O 1
ATOM 759 N N . PRO A 1 104 ? 52.801 22.274 17.673 1.00 12.65 104 PRO A N 1
ATOM 760 C CA . PRO A 1 104 ? 52.773 22.499 16.225 1.00 13.17 104 PRO A CA 1
ATOM 761 C C . PRO A 1 104 ? 54.069 22.060 15.523 1.00 13.10 104 PRO A C 1
ATOM 762 O O . PRO A 1 104 ? 54.004 21.481 14.431 1.00 12.66 104 PRO A O 1
ATOM 766 N N . GLU A 1 105 ? 55.219 22.308 16.147 1.00 13.39 105 GLU A N 1
ATOM 767 C CA . GLU A 1 105 ? 56.512 21.940 15.553 1.00 14.64 105 GLU A CA 1
ATOM 768 C C . GLU A 1 105 ? 56.639 20.413 15.441 1.00 13.37 105 GLU A C 1
ATOM 769 O O . GLU A 1 105 ? 57.069 19.884 14.411 1.00 13.64 105 GLU A O 1
ATOM 775 N N . ARG A 1 106 ? 56.250 19.697 16.491 1.00 12.62 106 ARG A N 1
ATOM 776 C CA . ARG A 1 106 ? 56.351 18.237 16.445 1.00 11.58 106 ARG A CA 1
ATOM 777 C C . ARG A 1 106 ? 55.366 17.615 15.470 1.00 10.95 106 ARG A C 1
ATOM 778 O O . ARG A 1 106 ? 55.697 16.630 14.809 1.00 10.70 106 ARG A O 1
ATOM 786 N N . VAL A 1 107 ? 54.166 18.185 15.372 1.00 10.68 107 VAL A N 1
ATOM 787 C CA . VAL A 1 107 ? 53.188 17.674 14.410 1.00 10.55 107 VAL A CA 1
ATOM 788 C C . VAL A 1 107 ? 53.697 17.886 12.979 1.00 10.73 107 VAL A C 1
ATOM 789 O O . VAL A 1 107 ? 53.635 16.983 12.146 1.00 9.82 107 VAL A O 1
ATOM 793 N N . ARG A 1 108 ? 54.242 19.072 12.709 1.00 11.64 108 ARG A N 1
ATOM 794 C CA . ARG A 1 108 ? 54.838 19.344 11.393 1.00 12.38 108 ARG A CA 1
ATOM 795 C C . ARG A 1 108 ? 55.981 18.367 11.089 1.00 12.14 108 ARG A C 1
ATOM 796 O O . ARG A 1 108 ? 56.074 17.860 9.966 1.00 12.31 108 ARG A O 1
ATOM 804 N N . ALA A 1 109 ? 56.820 18.085 12.090 1.00 11.55 109 ALA A N 1
ATOM 805 C CA . ALA A 1 109 ? 57.923 17.125 11.910 1.00 11.32 109 ALA A CA 1
ATOM 806 C C . ALA A 1 109 ? 57.407 15.755 11.450 1.00 11.44 109 ALA A C 1
ATOM 807 O O . ALA A 1 109 ? 57.981 15.147 10.543 1.00 11.56 109 ALA A O 1
ATOM 809 N N . LEU A 1 110 ? 56.327 15.269 12.069 1.00 10.33 110 LEU A N 1
ATOM 810 C CA . LEU A 1 110 ? 55.766 13.962 11.680 1.00 9.78 110 LEU A CA 1
ATOM 811 C C . LEU A 1 110 ? 55.193 14.018 10.255 1.00 10.12 110 LEU A C 1
ATOM 812 O O . LEU A 1 110 ? 55.382 13.103 9.464 1.00 10.08 110 LEU A O 1
ATOM 817 N N . ALA A 1 111 ? 54.489 15.106 9.939 1.00 10.17 111 ALA A N 1
ATOM 818 C CA . ALA A 1 111 ? 53.917 15.281 8.602 1.00 11.16 111 ALA A CA 1
ATOM 819 C C . ALA A 1 111 ? 55.037 15.274 7.542 1.00 11.51 111 ALA A C 1
ATOM 820 O O . ALA A 1 111 ? 54.893 14.652 6.486 1.00 12.01 111 ALA A O 1
ATOM 822 N N . GLN A 1 112 ? 56.160 15.914 7.856 1.00 11.55 112 GLN A N 1
ATOM 823 C CA . GLN A 1 112 ? 57.306 15.955 6.946 1.00 12.46 112 GLN A CA 1
ATOM 824 C C . GLN A 1 112 ? 57.920 14.569 6.756 1.00 11.87 112 GLN A C 1
ATOM 825 O O . GLN A 1 112 ? 58.242 14.178 5.636 1.00 11.72 112 GLN A O 1
ATOM 831 N N . LEU A 1 113 ? 58.042 13.810 7.844 1.00 11.31 113 LEU A N 1
ATOM 832 C CA . LEU A 1 113 ? 58.582 12.446 7.757 1.00 11.05 113 LEU A CA 1
ATOM 833 C C . LEU A 1 113 ? 57.664 11.601 6.899 1.00 11.11 113 LEU A C 1
ATOM 834 O O . LEU A 1 113 ? 58.130 10.800 6.075 1.00 10.96 113 LEU A O 1
ATOM 839 N N . PHE A 1 114 ? 56.357 11.773 7.094 1.00 11.42 114 PHE A N 1
ATOM 840 C CA . PHE A 1 114 ? 55.413 10.995 6.325 1.00 11.42 114 PHE A CA 1
ATOM 841 C C . PHE A 1 114 ? 55.460 11.324 4.830 1.00 11.67 114 PHE A C 1
ATOM 842 O O . PHE A 1 114 ? 55.438 10.415 4.004 1.00 12.12 114 PHE A O 1
ATOM 850 N N . GLU A 1 115 ? 55.535 12.610 4.497 1.00 11.47 115 GLU A N 1
ATOM 851 C CA . GLU A 1 115 ? 55.677 12.965 3.074 1.00 11.56 115 GLU A CA 1
ATOM 852 C C . GLU A 1 115 ? 56.902 12.284 2.468 1.00 11.78 115 GLU A C 1
ATOM 853 O O . GLU A 1 115 ? 56.833 11.751 1.350 1.00 12.09 115 GLU A O 1
ATOM 859 N N . ALA A 1 116 ? 58.016 12.308 3.197 1.00 11.59 116 ALA A N 1
ATOM 860 C CA . ALA A 1 116 ? 59.259 11.680 2.727 1.00 11.93 116 ALA A CA 1
ATOM 861 C C . ALA A 1 116 ? 59.071 10.175 2.528 1.00 12.09 116 ALA A C 1
ATOM 862 O O . ALA A 1 116 ? 59.539 9.627 1.539 1.00 12.44 116 ALA A O 1
ATOM 864 N N . GLU A 1 117 ? 58.396 9.500 3.465 1.00 12.02 117 GLU A N 1
ATOM 865 C CA . GLU A 1 117 ? 58.183 8.045 3.326 1.00 11.67 117 GLU A CA 1
ATOM 866 C C . GLU A 1 117 ? 57.231 7.709 2.180 1.00 11.43 117 GLU A C 1
ATOM 867 O O . GLU A 1 117 ? 57.403 6.711 1.478 1.00 11.63 117 GLU A O 1
ATOM 873 N N . TRP A 1 118 ? 56.224 8.550 1.976 1.00 11.20 118 TRP A N 1
ATOM 874 C CA . TRP A 1 118 ? 55.327 8.345 0.859 1.00 11.61 118 TRP A CA 1
ATOM 875 C C . TRP A 1 118 ? 56.138 8.474 -0.441 1.00 12.09 118 TRP A C 1
ATOM 876 O O . TRP A 1 118 ? 56.091 7.576 -1.300 1.00 11.77 118 TRP A O 1
ATOM 887 N N . ARG A 1 119 ? 56.912 9.551 -0.564 1.00 12.91 119 ARG A N 1
ATOM 888 C CA . ARG A 1 119 ? 57.722 9.746 -1.798 1.00 14.03 119 ARG A CA 1
ATOM 889 C C . ARG A 1 119 ? 58.716 8.600 -1.988 1.00 15.02 119 ARG A C 1
ATOM 890 O O . ARG A 1 119 ? 58.922 8.141 -3.111 1.00 15.08 119 ARG A O 1
ATOM 898 N N . ARG A 1 120 ? 59.310 8.115 -0.897 1.00 16.13 120 ARG A N 1
ATOM 899 C CA . ARG A 1 120 ? 60.224 6.967 -0.984 1.00 17.27 120 ARG A CA 1
ATOM 900 C C . ARG A 1 120 ? 59.556 5.696 -1.493 1.00 16.74 120 ARG A C 1
ATOM 901 O O . ARG A 1 120 ? 60.208 4.869 -2.153 1.00 16.80 120 ARG A O 1
ATOM 909 N N . ALA A 1 121 ? 58.267 5.543 -1.198 1.00 15.82 121 ALA A N 1
ATOM 910 C CA . ALA A 1 121 ? 57.520 4.331 -1.524 1.00 16.19 121 ALA A CA 1
ATOM 911 C C . ALA A 1 121 ? 56.979 4.288 -2.953 1.00 16.67 121 ALA A C 1
ATOM 912 O O . ALA A 1 121 ? 56.626 3.215 -3.449 1.00 16.48 121 ALA A O 1
ATOM 914 N N . VAL A 1 122 ? 56.886 5.448 -3.597 1.00 16.96 122 VAL A N 1
ATOM 915 C CA . VAL A 1 122 ? 56.269 5.518 -4.922 1.00 17.40 122 VAL A CA 1
ATOM 916 C C . VAL A 1 122 ? 56.965 4.626 -5.979 1.00 18.19 122 VAL A C 1
ATOM 917 O O . VAL A 1 122 ? 56.269 3.911 -6.695 1.00 17.38 122 VAL A O 1
ATOM 921 N N . PRO A 1 123 ? 58.316 4.646 -6.054 1.00 18.70 123 PRO A N 1
ATOM 922 C CA . PRO A 1 123 ? 58.948 3.816 -7.098 1.00 19.41 123 PRO A CA 1
ATOM 923 C C . PRO A 1 123 ? 58.526 2.351 -7.034 1.00 19.70 123 PRO A C 1
ATOM 924 O O . PRO A 1 123 ? 58.330 1.724 -8.076 1.00 19.77 123 PRO A O 1
ATOM 928 N N . GLY A 1 124 ? 5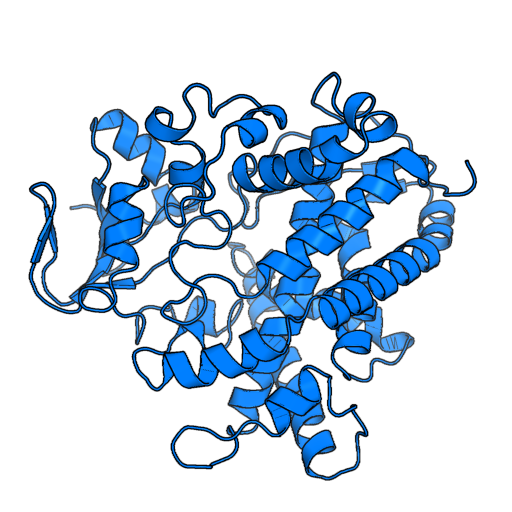8.373 1.821 -5.820 1.00 19.41 124 GLY A N 1
ATOM 929 C CA . GLY A 1 124 ? 57.870 0.466 -5.626 1.00 19.41 124 GLY A CA 1
ATOM 930 C C . GLY A 1 124 ? 56.458 0.298 -6.166 1.00 19.22 124 GLY A C 1
ATOM 931 O O . GLY A 1 124 ? 56.136 -0.743 -6.743 1.00 19.13 124 GLY A O 1
ATOM 932 N N . TRP A 1 125 ? 55.610 1.316 -5.985 1.00 18.22 125 TRP A N 1
ATOM 933 C CA . TRP A 1 125 ? 54.244 1.246 -6.489 1.00 18.37 125 TRP A CA 1
ATOM 934 C C . TRP A 1 125 ? 54.243 1.267 -8.015 1.00 19.47 125 TRP A C 1
ATOM 935 O O . TRP A 1 125 ? 53.452 0.571 -8.639 1.00 19.73 125 TRP A O 1
ATOM 946 N N . THR A 1 126 ? 55.123 2.082 -8.590 1.00 20.45 126 THR A N 1
ATOM 947 C CA . THR A 1 126 ? 55.269 2.168 -10.058 1.00 22.28 126 THR A CA 1
ATOM 948 C C . THR A 1 126 ? 55.647 0.794 -10.609 1.00 23.97 126 THR A C 1
ATOM 949 O O . THR A 1 126 ? 55.061 0.324 -11.592 1.00 23.68 126 THR A O 1
ATOM 953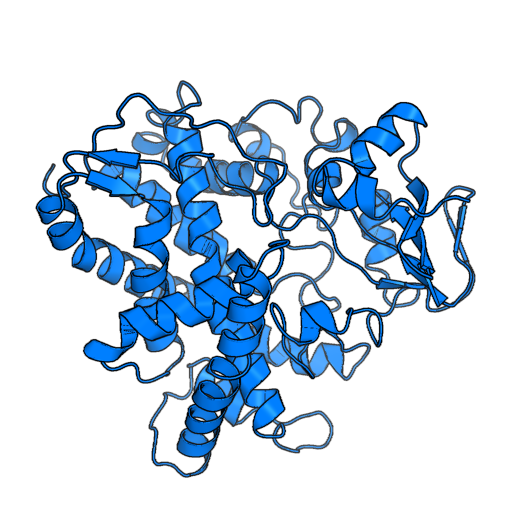 N N . ARG A 1 127 ? 56.621 0.158 -9.960 1.00 25.51 127 ARG A N 1
ATOM 954 C CA . ARG A 1 127 ? 57.115 -1.155 -10.384 1.00 27.35 127 ARG A CA 1
ATOM 955 C C . ARG A 1 127 ? 56.064 -2.258 -10.286 1.00 27.47 127 ARG A C 1
ATOM 956 O O . ARG A 1 127 ? 56.078 -3.196 -11.078 1.00 27.07 127 ARG A O 1
ATOM 964 N N . LYS A 1 128 ? 55.136 -2.130 -9.338 1.00 26.99 128 LYS A N 1
ATOM 965 C CA . LYS A 1 128 ? 54.044 -3.093 -9.197 1.00 26.58 128 LYS A CA 1
ATOM 966 C C . LYS A 1 128 ? 52.981 -2.973 -10.301 1.00 26.43 128 LYS A C 1
ATOM 967 O O . LYS A 1 128 ? 52.254 -3.931 -10.563 1.00 25.98 128 LYS A O 1
ATOM 973 N N . GLY A 1 129 ? 52.875 -1.798 -10.917 1.00 25.83 129 GLY A N 1
ATOM 974 C CA . GLY A 1 129 ? 51.902 -1.564 -11.987 1.00 25.68 129 GLY A CA 1
ATOM 975 C C . GLY A 1 129 ? 50.468 -1.352 -11.524 1.00 25.05 129 GLY A C 1
ATOM 976 O O . GLY A 1 129 ? 49.742 -0.529 -12.083 1.00 25.61 129 GLY A O 1
ATOM 977 N N . GLU A 1 130 ? 50.050 -2.125 -10.530 1.00 23.44 130 GLU A N 1
ATOM 978 C CA . GLU A 1 130 ? 48.737 -1.966 -9.918 1.00 21.65 130 GLU A CA 1
ATOM 979 C C . GLU A 1 130 ? 48.891 -2.136 -8.417 1.00 19.48 130 GLU A C 1
ATOM 980 O O . GLU A 1 130 ? 49.523 -3.086 -7.970 1.00 18.49 130 GLU A O 1
ATOM 986 N N . ILE A 1 131 ? 48.307 -1.225 -7.638 1.00 17.63 131 ILE A N 1
ATOM 987 C CA . ILE A 1 131 ? 48.366 -1.368 -6.175 1.00 16.12 131 ILE A CA 1
ATOM 988 C C . ILE A 1 131 ? 46.985 -1.269 -5.565 1.00 15.07 131 ILE A C 1
ATOM 989 O O . ILE A 1 131 ? 46.075 -0.666 -6.152 1.00 14.54 131 ILE A O 1
ATOM 994 N N . VAL A 1 132 ? 46.837 -1.846 -4.372 1.00 13.65 132 VAL A N 1
ATOM 995 C CA . VAL A 1 132 ? 45.684 -1.554 -3.516 1.00 13.24 132 VAL A CA 1
ATOM 996 C C . VAL A 1 132 ? 46.155 -0.426 -2.598 1.00 12.20 132 VAL A C 1
ATOM 997 O O . VAL A 1 132 ? 47.033 -0.633 -1.773 1.00 12.11 132 VAL A O 1
ATOM 1001 N N . PHE A 1 133 ? 45.618 0.778 -2.795 1.00 11.25 133 PHE A N 1
ATOM 1002 C CA . PHE A 1 133 ? 46.161 1.963 -2.134 1.00 10.68 133 PHE A CA 1
ATOM 1003 C C . PHE A 1 133 ? 46.147 1.780 -0.613 1.00 10.64 133 PHE A C 1
ATOM 1004 O O . PHE A 1 133 ? 47.153 2.051 0.072 1.00 10.87 133 PHE A O 1
ATOM 1012 N N . TYR A 1 134 ? 45.038 1.274 -0.082 1.00 10.35 134 TYR A N 1
ATOM 1013 C CA . TYR A 1 134 ? 44.946 1.104 1.380 1.00 10.18 134 TYR A CA 1
ATOM 1014 C C . TYR A 1 134 ? 46.081 0.222 1.888 1.00 10.60 134 TYR A C 1
ATOM 1015 O O . TYR A 1 134 ? 46.727 0.542 2.894 1.00 11.10 134 TYR A O 1
ATOM 1024 N N . ASP A 1 135 ? 46.350 -0.873 1.168 1.00 9.97 135 ASP A N 1
ATOM 1025 C CA . ASP A 1 135 ? 47.325 -1.845 1.635 1.00 10.23 135 ASP A CA 1
ATOM 1026 C C . ASP A 1 135 ? 48.712 -1.235 1.682 1.00 10.35 135 ASP A C 1
ATOM 1027 O O . ASP A 1 135 ? 49.544 -1.648 2.479 1.00 11.22 135 ASP A O 1
ATOM 1032 N N . GLU A 1 136 ? 48.965 -0.279 0.796 1.00 10.23 136 GLU A N 1
ATOM 1033 C CA . GLU A 1 136 ? 50.292 0.309 0.642 1.00 10.04 136 GLU A CA 1
ATOM 1034 C C . GLU A 1 136 ? 50.621 1.423 1.628 1.00 9.98 136 GLU A C 1
ATOM 1035 O O . GLU A 1 136 ? 51.772 1.857 1.696 1.00 10.54 136 GLU A O 1
ATOM 1041 N N . LEU A 1 137 ? 49.625 1.883 2.388 1.00 9.43 137 LEU A N 1
ATOM 1042 C CA . LEU A 1 137 ? 49.815 3.064 3.261 1.00 8.91 137 LEU A CA 1
ATOM 1043 C C . LEU A 1 137 ? 50.389 2.735 4.640 1.00 9.33 137 LEU A C 1
ATOM 1044 O O . LEU A 1 137 ? 51.034 3.587 5.278 1.00 9.74 137 LEU A O 1
ATOM 1049 N N . HIS A 1 138 ? 50.156 1.511 5.107 1.00 9.29 138 HIS A N 1
ATOM 1050 C CA . HIS A 1 138 ? 50.528 1.170 6.500 1.00 9.41 138 HIS A CA 1
ATOM 1051 C C . HIS A 1 138 ? 52.048 1.244 6.732 1.00 9.45 138 HIS A C 1
ATOM 1052 O O . HIS A 1 138 ? 52.505 1.762 7.763 1.00 9.52 138 HIS A O 1
ATOM 1059 N N . GLU A 1 139 ? 52.834 0.730 5.780 1.00 9.56 139 GLU A N 1
ATOM 1060 C CA . GLU A 1 139 ? 54.280 0.747 5.950 1.00 9.34 139 GLU A CA 1
ATOM 1061 C C . GLU A 1 139 ? 54.906 2.164 5.967 1.00 9.40 139 GLU A C 1
ATOM 1062 O O . GLU A 1 139 ? 55.693 2.460 6.858 1.00 9.36 139 GLU A O 1
ATOM 1068 N N . PRO A 1 140 ? 54.567 3.040 4.997 1.00 9.38 140 PRO A N 1
ATOM 1069 C CA . PRO A 1 140 ? 55.166 4.382 5.105 1.00 8.88 140 PRO A CA 1
ATOM 1070 C C . PRO A 1 140 ? 54.744 5.104 6.391 1.00 9.30 140 PRO A C 1
ATOM 1071 O O . PRO A 1 140 ? 55.562 5.823 6.987 1.00 8.59 140 PRO A O 1
ATOM 1075 N N . LEU A 1 141 ? 53.493 4.905 6.822 1.00 8.86 141 LEU A N 1
ATOM 1076 C CA . LEU A 1 141 ? 53.044 5.502 8.105 1.00 8.66 141 LEU A CA 1
ATOM 1077 C C . LEU A 1 141 ? 53.846 4.934 9.274 1.00 8.47 141 LEU A C 1
ATOM 1078 O O . LEU A 1 141 ? 54.282 5.685 10.185 1.00 8.15 141 LEU A O 1
ATOM 1083 N N . THR A 1 142 ? 54.040 3.614 9.269 1.00 8.73 142 THR A N 1
ATOM 1084 C CA . THR A 1 142 ? 54.813 2.962 10.327 1.00 8.90 142 THR A CA 1
ATOM 1085 C C . THR A 1 142 ? 56.237 3.499 10.383 1.00 8.88 142 THR A C 1
ATOM 1086 O O . THR A 1 142 ? 56.739 3.846 11.453 1.00 9.02 142 THR A O 1
ATOM 1090 N N . ARG A 1 143 ? 56.890 3.565 9.222 1.00 8.73 143 ARG A N 1
ATOM 1091 C CA . ARG A 1 143 ? 58.241 4.104 9.172 1.00 8.77 143 ARG A CA 1
ATOM 1092 C C . ARG A 1 143 ? 58.306 5.547 9.693 1.00 8.77 143 ARG A C 1
ATOM 1093 O O . ARG A 1 143 ? 59.216 5.892 10.461 1.00 10.26 143 ARG A O 1
ATOM 1101 N N . ALA A 1 144 ? 57.364 6.398 9.273 1.00 8.75 144 ALA A N 1
ATOM 1102 C CA . ALA A 1 144 ? 57.359 7.801 9.718 1.00 8.61 144 ALA A CA 1
ATOM 1103 C C . ALA A 1 144 ? 57.123 7.920 11.213 1.00 8.47 144 ALA A C 1
ATOM 1104 O O . ALA A 1 144 ? 57.853 8.640 11.912 1.00 8.13 144 ALA A O 1
ATOM 1106 N N . VAL A 1 145 ? 56.114 7.204 11.714 1.00 8.16 145 VAL A N 1
ATOM 1107 C CA . VAL A 1 145 ? 55.765 7.380 13.128 1.00 7.80 145 VAL A CA 1
ATOM 1108 C C . VAL A 1 145 ? 56.832 6.793 14.052 1.00 8.15 145 VAL A C 1
ATOM 1109 O O . VAL A 1 145 ? 57.112 7.368 15.111 1.00 8.08 145 VAL A O 1
ATOM 1113 N N . CYS A 1 146 ? 57.454 5.683 13.651 1.00 8.24 146 CYS A N 1
ATOM 1114 C CA . CYS A 1 146 ? 58.527 5.120 14.478 1.00 9.24 146 CYS A CA 1
ATOM 1115 C C . CYS A 1 146 ? 59.701 6.079 14.557 1.00 9.50 146 CYS A C 1
ATOM 1116 O O . CYS A 1 146 ? 60.205 6.343 15.645 1.00 9.37 146 CYS A O 1
ATOM 1119 N N . ALA A 1 147 ? 60.112 6.629 13.410 1.00 9.93 147 ALA A N 1
ATOM 1120 C CA . ALA A 1 147 ? 61.186 7.620 13.401 1.00 9.92 147 ALA A CA 1
ATOM 1121 C C . ALA A 1 147 ? 60.853 8.828 14.283 1.00 10.14 147 ALA A C 1
ATOM 1122 O O . ALA A 1 147 ? 61.662 9.246 15.120 1.00 10.82 147 ALA A O 1
ATOM 1124 N N . TRP A 1 148 ? 59.643 9.359 14.131 1.00 9.55 148 TRP A N 1
ATOM 1125 C CA . TRP A 1 148 ? 59.213 10.525 14.891 1.00 9.53 148 TRP A CA 1
ATOM 1126 C C . TRP A 1 148 ? 59.198 10.216 16.387 1.00 9.52 148 TRP A C 1
ATOM 1127 O O . TRP A 1 148 ? 59.602 11.041 17.207 1.00 10.84 148 TRP A O 1
ATOM 1138 N N . ALA A 1 149 ? 58.743 9.017 16.736 1.00 9.27 149 ALA A N 1
ATOM 1139 C CA . ALA A 1 149 ? 58.565 8.644 18.146 1.00 9.34 149 ALA A CA 1
ATOM 1140 C C . ALA A 1 149 ? 59.855 8.180 18.830 1.00 10.22 149 ALA A C 1
ATOM 1141 O O . ALA A 1 149 ? 59.842 7.884 20.017 1.00 10.92 149 ALA A O 1
ATOM 1143 N N . GLY A 1 150 ? 60.948 8.075 18.081 1.00 9.90 150 GLY A N 1
ATOM 1144 C CA . GLY A 1 150 ? 62.208 7.570 18.645 1.00 9.71 150 GLY A CA 1
ATOM 1145 C C . GLY A 1 150 ? 62.231 6.066 18.815 1.00 10.20 150 GLY A C 1
ATOM 1146 O O . GLY A 1 150 ? 62.928 5.559 19.692 1.00 10.90 150 GLY A O 1
ATOM 1147 N N . VAL A 1 151 ? 61.478 5.356 17.978 1.00 10.25 151 VAL A N 1
ATOM 1148 C CA . VAL A 1 151 ? 61.430 3.896 17.988 1.00 10.73 151 VAL A CA 1
ATOM 1149 C C . VAL A 1 151 ? 62.334 3.377 16.863 1.00 11.33 151 VAL A C 1
ATOM 1150 O O . VAL A 1 151 ? 62.045 3.567 15.696 1.00 11.04 151 VAL A O 1
ATOM 1154 N N . PRO A 1 152 ? 63.422 2.693 17.221 1.00 11.63 152 PRO A N 1
ATOM 1155 C CA . PRO A 1 152 ? 64.274 2.127 16.165 1.00 12.43 152 PRO A CA 1
ATOM 1156 C C . PRO A 1 152 ? 63.486 1.122 15.338 1.00 12.51 152 PRO A C 1
ATOM 1157 O O . PRO A 1 152 ? 62.643 0.391 15.869 1.00 13.59 152 PRO A O 1
ATOM 1161 N N . LEU A 1 153 ? 63.707 1.127 14.033 1.00 12.31 153 LEU A N 1
ATOM 1162 C CA . LEU A 1 153 ? 62.950 0.248 13.160 1.00 12.14 153 LEU A CA 1
ATOM 1163 C C . LEU A 1 153 ? 63.821 -0.112 11.967 1.00 12.23 153 LEU A C 1
ATOM 1164 O O . LEU A 1 153 ? 63.861 0.630 10.978 1.00 12.90 153 LEU A O 1
ATOM 1169 N N . PRO A 1 154 ? 64.531 -1.244 12.058 1.00 12.75 154 PRO A N 1
ATOM 1170 C CA . PRO A 1 154 ? 65.355 -1.698 10.935 1.00 12.73 154 PRO A CA 1
ATOM 1171 C C . PRO A 1 154 ? 64.544 -1.785 9.651 1.00 12.72 154 PRO A C 1
ATOM 1172 O O . PRO A 1 154 ? 63.361 -2.140 9.655 1.00 12.46 154 PRO A O 1
ATOM 1176 N N . ASP A 1 155 ? 65.188 -1.428 8.552 1.00 12.62 155 ASP A N 1
ATOM 1177 C CA . ASP A 1 155 ? 64.551 -1.417 7.269 1.00 14.36 155 ASP A CA 1
ATOM 1178 C C . ASP A 1 155 ? 63.879 -2.773 6.968 1.00 13.97 155 ASP A C 1
ATOM 1179 O O . ASP A 1 155 ? 62.764 -2.811 6.447 1.00 14.16 155 ASP A O 1
ATOM 1184 N N . ASP A 1 156 ? 64.540 -3.878 7.318 1.00 13.30 156 ASP A N 1
ATOM 1185 C CA . ASP A 1 156 ? 63.998 -5.201 7.001 1.00 14.02 156 ASP A CA 1
ATOM 1186 C C . ASP A 1 156 ? 62.890 -5.711 7.923 1.00 14.32 156 ASP A C 1
ATOM 1187 O O . ASP A 1 156 ? 62.376 -6.828 7.724 1.00 14.76 156 ASP A O 1
ATOM 1192 N N . GLU A 1 157 ? 62.544 -4.896 8.921 1.00 12.87 157 GLU A N 1
ATOM 1193 C CA . GLU A 1 157 ? 61.494 -5.217 9.890 1.00 12.77 157 GLU A CA 1
ATOM 1194 C C . GLU A 1 157 ? 60.290 -4.324 9.722 1.00 12.51 157 GLU A C 1
ATOM 1195 O O . GLU A 1 157 ? 59.233 -4.599 10.295 1.00 12.57 157 GLU A O 1
ATOM 1201 N N . ALA A 1 158 ? 60.435 -3.260 8.934 1.00 11.98 158 ALA A N 1
ATOM 1202 C CA . ALA A 1 158 ? 59.369 -2.269 8.849 1.00 11.99 158 ALA A CA 1
ATOM 1203 C C . ALA A 1 158 ? 58.064 -2.846 8.285 1.00 12.32 158 ALA A C 1
ATOM 1204 O O . ALA A 1 158 ? 56.974 -2.546 8.788 1.00 12.32 158 ALA A O 1
ATOM 1206 N N . GLY A 1 159 ? 58.162 -3.692 7.256 1.00 12.02 159 GLY A N 1
ATOM 1207 C CA . GLY A 1 159 ? 56.959 -4.283 6.681 1.00 12.05 159 GLY A CA 1
ATOM 1208 C C . GLY A 1 159 ? 56.219 -5.160 7.678 1.00 12.16 159 GLY A C 1
ATOM 1209 O O . GLY A 1 159 ? 54.977 -5.115 7.761 1.00 11.75 159 GLY A O 1
ATOM 1210 N N . ASN A 1 160 ? 56.972 -5.967 8.422 1.00 13.04 160 ASN A N 1
ATOM 1211 C CA . ASN A 1 160 ? 56.372 -6.852 9.408 1.00 13.60 160 ASN A CA 1
ATOM 1212 C C . ASN A 1 160 ? 55.691 -6.074 10.515 1.00 12.29 160 ASN A C 1
ATOM 1213 O O . ASN A 1 160 ? 54.579 -6.405 10.920 1.00 11.91 160 ASN A O 1
ATOM 1218 N N . ARG A 1 161 ? 56.373 -5.052 11.023 1.00 11.84 161 ARG A N 1
ATOM 1219 C CA . ARG A 1 161 ? 55.804 -4.256 12.104 1.00 11.08 161 ARG A CA 1
ATOM 1220 C C . ARG A 1 161 ? 54.579 -3.506 11.615 1.00 10.26 161 ARG A C 1
ATOM 1221 O O . ARG A 1 161 ? 53.614 -3.352 12.372 1.00 10.46 161 ARG A O 1
ATOM 1229 N N . ALA A 1 162 ? 54.605 -3.042 10.360 1.00 9.41 162 ALA A N 1
ATOM 1230 C CA . ALA A 1 162 ? 53.436 -2.342 9.817 1.00 9.23 162 ALA A CA 1
ATOM 1231 C C . ALA A 1 162 ? 52.242 -3.294 9.751 1.00 9.02 162 ALA A C 1
ATOM 1232 O O . ALA A 1 162 ? 51.124 -2.927 10.058 1.00 9.51 162 ALA A O 1
ATOM 1234 N N . GLY A 1 163 ? 52.481 -4.548 9.366 1.00 8.88 163 GLY A N 1
ATOM 1235 C CA . GLY A 1 163 ? 51.375 -5.503 9.343 1.00 9.01 163 GLY A CA 1
ATOM 1236 C C . GLY A 1 163 ? 50.808 -5.820 10.727 1.00 8.83 163 GLY A C 1
ATOM 1237 O O . GLY A 1 163 ? 49.600 -6.043 10.866 1.00 9.04 163 GLY A O 1
ATOM 1238 N N . GLU A 1 164 ? 51.678 -5.860 11.737 1.00 8.06 164 GLU A N 1
ATOM 1239 C CA . GLU A 1 164 ? 51.248 -6.096 13.120 1.00 8.20 164 GLU A CA 1
ATOM 1240 C C . GLU A 1 164 ? 50.433 -4.936 13.653 1.00 8.55 164 GLU A C 1
ATOM 1241 O O . GLU A 1 164 ? 49.358 -5.131 14.210 1.00 8.83 164 GLU A O 1
ATOM 1247 N N . LEU A 1 165 ? 50.910 -3.722 13.419 1.00 8.22 165 LEU A N 1
ATOM 1248 C CA . LEU A 1 165 ? 50.146 -2.531 13.849 1.00 8.56 165 LEU A CA 1
ATOM 1249 C C . LEU A 1 165 ? 48.791 -2.469 13.132 1.00 8.70 165 LEU A C 1
ATOM 1250 O O . LEU A 1 165 ? 47.734 -2.186 13.748 1.00 8.91 165 LEU A O 1
ATOM 1255 N N . ARG A 1 166 ? 48.818 -2.773 11.834 1.00 8.67 166 ARG A N 1
ATOM 1256 C CA . ARG A 1 166 ? 47.584 -2.807 11.052 1.00 9.39 166 ARG A CA 1
ATOM 1257 C C . ARG A 1 166 ? 46.586 -3.802 11.670 1.00 9.06 166 ARG A C 1
ATOM 1258 O O . ARG A 1 166 ? 45.400 -3.493 11.804 1.00 9.81 166 ARG A O 1
ATOM 1266 N N . ALA A 1 167 ? 47.065 -4.991 12.038 1.00 8.96 167 ALA A N 1
ATOM 1267 C CA . ALA A 1 167 ? 46.179 -6.033 12.577 1.00 9.62 167 ALA A CA 1
ATOM 1268 C C . ALA A 1 167 ? 45.465 -5.602 13.842 1.00 9.85 167 ALA A C 1
ATOM 1269 O O . ALA A 1 167 ? 44.361 -6.066 14.115 1.00 11.78 167 ALA A O 1
ATOM 1271 N N . LEU A 1 168 ? 46.089 -4.721 14.622 1.00 8.56 168 LEU A N 1
ATOM 1272 C CA . LEU A 1 168 ? 45.462 -4.304 15.870 1.00 8.82 168 LEU A CA 1
ATOM 1273 C C . LEU A 1 168 ? 44.121 -3.613 15.618 1.00 10.06 168 LEU A C 1
ATOM 1274 O O . LEU A 1 168 ? 43.196 -3.794 16.408 1.00 10.86 168 LEU A O 1
ATOM 1279 N N . PHE A 1 169 ? 44.033 -2.793 14.556 1.00 10.43 169 PHE A N 1
ATOM 1280 C CA . PHE A 1 169 ? 42.788 -2.050 14.280 1.00 10.76 169 PHE A CA 1
ATOM 1281 C C . PHE A 1 169 ? 41.995 -2.556 13.104 1.00 12.02 169 PHE A C 1
ATOM 1282 O O . PHE A 1 169 ? 40.805 -2.276 13.014 1.00 12.97 169 PHE A O 1
ATOM 1290 N N . ASP A 1 170 ? 42.639 -3.300 12.204 1.00 11.75 170 ASP A N 1
ATOM 1291 C CA . ASP A 1 170 ? 41.991 -3.610 10.923 1.00 14.18 170 ASP A CA 1
ATOM 1292 C C . ASP A 1 170 ? 41.377 -4.984 10.984 1.00 16.18 170 ASP A C 1
ATOM 1293 O O . ASP A 1 170 ? 40.416 -5.260 10.287 1.00 17.88 170 ASP A O 1
ATOM 1298 N N . ALA A 1 171 ? 41.927 -5.811 11.881 1.00 17.79 171 ALA A N 1
ATOM 1299 C CA . ALA A 1 171 ? 41.556 -7.202 12.069 1.00 19.47 171 ALA A CA 1
ATOM 1300 C C . ALA A 1 171 ? 40.807 -7.427 13.386 1.00 20.37 171 ALA A C 1
ATOM 1301 O O . ALA A 1 171 ? 40.182 -8.467 13.555 1.00 21.20 171 ALA A O 1
ATOM 1303 N N . ALA A 1 172 ? 40.882 -6.466 14.311 1.00 20.78 172 ALA A N 1
ATOM 1304 C CA . ALA A 1 172 ? 40.213 -6.575 15.617 1.00 22.14 172 ALA A CA 1
ATOM 1305 C C . ALA A 1 172 ? 38.705 -6.849 15.488 1.00 23.57 172 ALA A C 1
ATOM 1306 O O . ALA A 1 172 ? 38.161 -7.748 16.146 1.00 23.84 172 ALA A O 1
ATOM 1308 N N . GLY A 1 173 ? 38.044 -6.100 14.615 1.00 24.17 173 GLY A N 1
ATOM 1309 C CA . GLY A 1 173 ? 36.603 -6.239 14.421 1.00 26.45 173 GLY A CA 1
ATOM 1310 C C . GLY A 1 173 ? 36.164 -7.217 13.348 1.00 27.82 173 GLY A C 1
ATOM 1311 O O . GLY A 1 173 ? 35.046 -7.108 12.829 1.00 28.08 173 GLY A O 1
ATOM 1312 N N A SER A 1 174 ? 37.025 -8.177 13.009 0.70 28.37 174 SER A N 1
ATOM 1313 N N B SER A 1 174 ? 37.043 -8.154 13.007 0.30 28.47 174 SER A N 1
ATOM 1314 C CA A SER A 1 174 ? 36.697 -9.167 11.975 0.70 29.31 174 SER A CA 1
ATOM 1315 C CA B SER A 1 174 ? 36.713 -9.193 12.048 0.30 29.38 174 SER A CA 1
ATOM 1316 C C A SER A 1 174 ? 36.222 -10.471 12.612 0.70 30.27 174 SER A C 1
ATOM 1317 C C B SER A 1 174 ? 36.084 -10.359 12.791 0.30 30.23 174 SER A C 1
ATOM 1318 O O A SER A 1 174 ? 36.910 -11.041 13.453 0.70 30.46 174 SER A O 1
ATOM 1319 O O B SER A 1 174 ? 36.521 -10.715 13.888 0.30 30.32 174 SER A O 1
ATOM 1324 N N . ALA A 1 175 ? 35.041 -10.932 12.200 1.00 31.28 175 ALA A N 1
ATOM 1325 C CA . ALA A 1 175 ? 34.427 -12.151 12.734 1.00 32.38 175 ALA A CA 1
ATOM 1326 C C . ALA A 1 175 ? 34.975 -13.360 11.983 1.00 33.37 175 ALA A C 1
ATOM 1327 O O . ALA A 1 175 ? 34.233 -14.085 11.305 1.00 34.05 175 ALA A O 1
ATOM 1329 N N . SER A 1 176 ? 36.285 -13.569 12.113 1.00 33.51 176 SER A N 1
ATOM 1330 C CA . SER A 1 176 ? 37.013 -14.565 11.334 1.00 33.25 176 SER A CA 1
ATOM 1331 C C . SER A 1 176 ? 38.341 -14.830 12.041 1.00 32.52 176 SER A C 1
ATOM 1332 O O . SER A 1 176 ? 38.641 -14.148 13.036 1.00 32.70 176 SER A O 1
ATOM 1335 N N . PRO A 1 177 ? 39.150 -15.795 11.535 1.00 30.95 177 PRO A N 1
ATOM 1336 C CA . PRO A 1 177 ? 40.503 -16.020 12.079 1.00 29.47 177 PRO A CA 1
ATOM 1337 C C . PRO A 1 177 ? 41.382 -14.758 12.098 1.00 27.55 177 PRO A C 1
ATOM 1338 O O . PRO A 1 177 ? 42.422 -14.739 12.756 1.00 26.60 177 PRO A O 1
ATOM 1342 N N . ARG A 1 178 ? 40.975 -13.725 11.363 1.00 25.12 178 ARG A N 1
ATOM 1343 C CA . ARG A 1 178 ? 41.693 -12.457 11.397 1.00 23.56 178 ARG A CA 1
ATOM 1344 C C . ARG A 1 178 ? 41.709 -11.907 12.819 1.00 22.08 178 ARG A C 1
ATOM 1345 O O . ARG A 1 178 ? 42.680 -11.255 13.215 1.00 20.93 178 ARG A O 1
ATOM 1353 N N . HIS A 1 179 ? 40.643 -12.155 13.584 1.00 20.84 179 HIS A N 1
ATOM 1354 C CA . HIS A 1 179 ? 40.607 -11.697 14.992 1.00 20.01 179 HIS A CA 1
ATOM 1355 C C . HIS A 1 179 ? 41.697 -12.393 15.808 1.00 19.19 179 HIS A C 1
ATOM 1356 O O . HIS A 1 179 ? 42.309 -11.785 16.676 1.00 18.72 179 HIS A O 1
ATOM 1363 N N . LEU A 1 180 ? 41.951 -13.663 15.516 1.00 18.33 180 LEU A N 1
ATOM 1364 C CA . LEU A 1 180 ? 43.038 -14.381 16.168 1.00 17.57 180 LEU A CA 1
ATOM 1365 C C . LEU A 1 180 ? 44.395 -13.788 15.803 1.00 16.25 180 LEU A C 1
ATOM 1366 O O . LEU A 1 180 ? 45.312 -13.740 16.642 1.00 15.08 180 LEU A O 1
ATOM 1371 N N . TRP A 1 181 ? 44.519 -13.345 14.550 1.00 15.66 181 TRP A N 1
ATOM 1372 C CA . TRP A 1 181 ? 45.726 -12.655 14.108 1.00 14.89 181 TRP A CA 1
ATOM 1373 C C . TRP A 1 181 ? 45.881 -11.337 14.874 1.00 13.68 181 TRP A C 1
ATOM 1374 O O . TRP A 1 181 ? 46.972 -11.005 15.329 1.00 14.26 181 TRP A O 1
ATOM 1385 N N . SER A 1 182 ? 44.784 -10.610 15.037 1.00 11.82 182 SER A N 1
ATOM 1386 C CA . SER A 1 182 ? 44.816 -9.361 15.822 1.00 10.98 182 SER A CA 1
ATOM 1387 C C . SER A 1 182 ? 45.326 -9.625 17.262 1.00 11.02 182 SER A C 1
ATOM 1388 O O . SER A 1 182 ? 46.159 -8.865 17.791 1.00 10.87 182 SER A O 1
ATOM 1391 N N . ARG A 1 183 ? 44.841 -10.701 17.890 1.00 10.99 183 ARG A N 1
ATOM 1392 C CA . ARG A 1 183 ? 45.277 -11.020 19.254 1.00 11.12 183 ARG A CA 1
ATOM 1393 C C . ARG A 1 183 ? 46.780 -11.366 19.322 1.00 10.84 183 ARG A C 1
ATOM 1394 O O . ARG A 1 183 ? 47.486 -10.928 20.250 1.00 10.57 183 ARG A O 1
ATOM 1402 N N . LEU A 1 184 ? 47.269 -12.143 18.351 1.00 10.01 184 LEU A N 1
ATOM 1403 C CA . LEU A 1 184 ? 48.694 -12.453 18.304 1.00 10.20 184 LEU A CA 1
ATOM 1404 C C . LEU A 1 184 ? 49.526 -11.199 18.042 1.00 9.64 184 LEU A C 1
ATOM 1405 O O . LEU A 1 184 ? 50.547 -10.964 18.710 1.00 10.08 184 LEU A O 1
ATOM 1410 N N . ALA A 1 185 ? 49.072 -10.391 17.092 1.00 9.61 185 ALA A N 1
ATOM 1411 C CA . ALA A 1 185 ? 49.747 -9.124 16.814 1.00 8.82 185 ALA A CA 1
ATOM 1412 C C . ALA A 1 185 ? 49.832 -8.263 18.074 1.00 8.49 185 ALA A C 1
ATOM 1413 O O . ALA A 1 185 ? 50.852 -7.621 18.316 1.00 8.32 185 ALA A O 1
ATOM 1415 N N . ARG A 1 186 ? 48.769 -8.239 18.873 1.00 8.25 186 ARG A N 1
ATOM 1416 C CA . ARG A 1 186 ? 48.817 -7.459 20.122 1.00 8.10 186 ARG A CA 1
ATOM 1417 C C . ARG A 1 186 ? 49.882 -7.991 21.068 1.00 8.12 186 ARG A C 1
ATOM 1418 O O . ARG A 1 186 ? 50.639 -7.215 21.666 1.00 8.37 186 ARG A O 1
ATOM 1426 N N . ARG A 1 187 ? 49.966 -9.314 21.227 1.00 8.16 187 ARG A N 1
ATOM 1427 C CA A ARG A 1 187 ? 51.003 -9.883 22.081 0.70 8.50 187 ARG A CA 1
ATOM 1428 C CA B ARG A 1 187 ? 51.003 -9.829 22.105 0.30 7.81 187 ARG A CA 1
ATOM 1429 C C . ARG A 1 187 ? 52.396 -9.493 21.569 1.00 7.74 187 ARG A C 1
ATOM 1430 O O . ARG A 1 187 ? 53.289 -9.151 22.344 1.00 7.97 187 ARG A O 1
ATOM 1445 N N . ARG A 1 188 ? 52.570 -9.538 20.246 1.00 7.49 188 ARG A N 1
ATOM 1446 C CA . ARG A 1 188 ? 53.874 -9.277 19.654 1.00 7.26 188 ARG A CA 1
ATOM 1447 C C . ARG A 1 188 ? 54.242 -7.792 19.755 1.00 7.38 188 ARG A C 1
ATOM 1448 O O . ARG A 1 188 ? 55.370 -7.460 20.081 1.00 7.02 188 ARG A O 1
ATOM 1456 N N . VAL A 1 189 ? 53.289 -6.921 19.457 1.00 7.72 189 VAL A N 1
ATOM 1457 C CA . VAL A 1 189 ? 53.577 -5.487 19.502 1.00 8.60 189 VAL A CA 1
ATOM 1458 C C . VAL A 1 189 ? 53.823 -5.035 20.935 1.00 7.91 189 VAL A C 1
ATOM 1459 O O . VAL A 1 189 ? 54.704 -4.191 21.178 1.00 7.94 189 VAL A O 1
ATOM 1463 N N . ASP A 1 190 ? 53.072 -5.582 21.888 1.00 8.29 190 ASP A N 1
ATOM 1464 C CA . ASP A 1 190 ? 53.323 -5.218 23.297 1.00 8.47 190 ASP A CA 1
ATOM 1465 C C . ASP A 1 190 ? 54.732 -5.627 23.723 1.00 8.56 190 ASP A C 1
ATOM 1466 O O . ASP A 1 190 ? 55.407 -4.883 24.427 1.00 9.01 190 ASP A O 1
ATOM 1471 N N . ALA A 1 191 ? 55.164 -6.827 23.316 1.00 7.94 191 ALA A N 1
ATOM 1472 C CA . ALA A 1 191 ? 56.486 -7.316 23.699 1.00 8.44 191 ALA A CA 1
ATOM 1473 C C . ALA A 1 191 ? 57.583 -6.447 23.065 1.00 8.54 191 ALA A C 1
ATOM 1474 O O . ALA A 1 191 ? 58.584 -6.106 23.709 1.00 8.78 191 ALA A O 1
ATOM 1476 N N . TRP A 1 192 ? 57.391 -6.107 21.792 1.00 8.60 192 TRP A N 1
ATOM 1477 C CA . TRP A 1 192 ? 58.309 -5.217 21.076 1.00 8.82 192 TRP A CA 1
ATOM 1478 C C . TRP A 1 192 ? 58.407 -3.838 21.730 1.00 8.58 192 TRP A C 1
ATOM 1479 O O . TRP A 1 192 ? 59.521 -3.361 22.050 1.00 8.51 192 TRP A O 1
ATOM 1490 N N . ALA A 1 193 ? 57.250 -3.219 21.963 1.00 8.19 193 ALA A N 1
ATOM 1491 C CA . ALA A 1 193 ? 57.239 -1.886 22.574 1.00 7.51 193 ALA A CA 1
ATOM 1492 C C . ALA A 1 193 ? 57.837 -1.963 23.983 1.00 7.74 193 ALA A C 1
ATOM 1493 O O . ALA A 1 193 ? 58.522 -1.034 24.406 1.00 8.13 193 ALA A O 1
ATOM 1495 N N . LYS A 1 194 ? 57.606 -3.062 24.708 1.00 7.56 194 LYS A N 1
ATOM 1496 C CA . LYS A 1 194 ? 58.190 -3.180 26.042 1.00 7.38 194 LYS A CA 1
ATOM 1497 C C . LYS A 1 194 ? 59.728 -3.240 25.952 1.00 7.84 194 LYS A C 1
ATOM 1498 O O . LYS A 1 194 ? 60.413 -2.622 26.761 1.00 7.50 194 LYS A O 1
ATOM 1504 N N . ARG A 1 195 ? 60.261 -3.958 24.964 1.00 8.39 195 ARG A N 1
ATOM 1505 C CA . ARG A 1 195 ? 61.723 -3.987 24.779 1.00 9.19 195 ARG A CA 1
ATOM 1506 C C . ARG A 1 195 ? 62.269 -2.590 24.483 1.00 9.18 195 ARG A C 1
ATOM 1507 O O . ARG A 1 195 ? 63.360 -2.223 24.959 1.00 10.21 195 ARG A O 1
ATOM 1515 N N . ILE A 1 196 ? 61.506 -1.795 23.732 1.00 8.58 196 ILE A N 1
ATOM 1516 C CA . ILE A 1 196 ? 61.887 -0.411 23.459 1.00 9.06 196 ILE A CA 1
ATOM 1517 C C . ILE A 1 196 ? 61.929 0.418 24.749 1.00 8.50 196 ILE A C 1
ATOM 1518 O O . ILE A 1 196 ? 62.925 1.104 25.033 1.00 9.36 196 ILE A O 1
ATOM 1523 N N . ILE A 1 197 ? 60.866 0.328 25.547 1.00 7.96 197 ILE A N 1
ATOM 1524 C CA . ILE A 1 197 ? 60.831 1.082 26.813 1.00 7.43 197 ILE A CA 1
ATOM 1525 C C . ILE A 1 197 ? 61.985 0.636 27.722 1.00 8.20 197 ILE A C 1
ATOM 1526 O O . ILE A 1 197 ? 62.673 1.470 28.338 1.00 9.37 197 ILE A O 1
ATOM 1531 N N . GLU A 1 198 ? 62.189 -0.671 27.824 1.00 9.03 198 GLU A N 1
ATOM 1532 C CA . GLU A 1 198 ? 63.275 -1.196 28.658 1.00 10.79 198 GLU A CA 1
ATOM 1533 C C . GLU A 1 198 ? 64.643 -0.700 28.205 1.00 11.07 198 GLU A C 1
ATOM 1534 O O . GLU A 1 198 ? 65.499 -0.362 29.034 1.00 11.26 198 GLU A O 1
ATOM 1540 N N . GLY A 1 199 ? 64.844 -0.658 26.892 1.00 10.98 199 GLY A N 1
ATOM 1541 C CA . GLY A 1 199 ? 66.111 -0.204 26.314 1.00 11.89 199 GLY A CA 1
ATOM 1542 C C . GLY A 1 199 ? 66.354 1.268 26.579 1.00 11.57 199 GLY A C 1
ATOM 1543 O O . GLY A 1 199 ? 67.475 1.678 26.890 1.00 12.86 199 GLY A O 1
ATOM 1544 N N . ILE A 1 200 ? 65.310 2.082 26.458 1.00 11.02 200 ILE A N 1
ATOM 1545 C CA . ILE A 1 200 ? 65.433 3.504 26.759 1.00 10.83 200 ILE A CA 1
ATOM 1546 C C . ILE A 1 200 ? 65.818 3.688 28.233 1.00 11.39 200 ILE A C 1
ATOM 1547 O O . ILE A 1 200 ? 66.768 4.427 28.557 1.00 11.47 200 ILE A O 1
ATOM 1552 N N . ARG A 1 201 ? 65.112 2.990 29.125 1.00 10.78 201 ARG A N 1
ATOM 1553 C CA . ARG A 1 201 ? 65.405 3.114 30.558 1.00 10.93 201 ARG A CA 1
ATOM 1554 C C . ARG A 1 201 ? 66.809 2.624 30.936 1.00 12.62 201 ARG A C 1
ATOM 1555 O O . ARG A 1 201 ? 67.422 3.163 31.861 1.00 13.87 201 ARG A O 1
ATOM 1563 N N . ALA A 1 202 ? 67.311 1.618 30.221 1.00 13.15 202 ALA A N 1
ATOM 1564 C CA . ALA A 1 202 ? 68.648 1.055 30.502 1.00 15.05 202 ALA A CA 1
ATOM 1565 C C . ALA A 1 202 ? 69.754 1.862 29.819 1.00 16.49 202 ALA A C 1
ATOM 1566 O O . ALA A 1 202 ? 70.954 1.695 30.130 1.00 17.74 202 ALA A O 1
ATOM 1568 N N . GLY A 1 203 ? 69.373 2.739 28.902 1.00 17.16 203 GLY A N 1
ATOM 1569 C CA . GLY A 1 203 ? 70.349 3.552 28.159 1.00 19.12 203 GLY A CA 1
ATOM 1570 C C . GLY A 1 203 ? 70.944 2.882 26.929 1.00 20.06 203 GLY A C 1
ATOM 1571 O O . GLY A 1 203 ? 71.918 3.388 26.364 1.00 20.97 203 GLY A O 1
ATOM 1572 N N . SER A 1 204 ? 70.386 1.740 26.521 1.00 20.55 204 SER A N 1
ATOM 1573 C CA . SER A 1 204 ? 70.815 1.058 25.283 1.00 20.83 204 SER A CA 1
ATOM 1574 C C . SER A 1 204 ? 70.139 1.615 24.024 1.00 21.04 204 SER A C 1
ATOM 1575 O O . SER A 1 204 ? 70.610 1.386 22.899 1.00 20.54 204 SER A O 1
ATOM 1578 N N . ILE A 1 205 ? 69.033 2.337 24.208 1.00 19.93 205 ILE A N 1
ATOM 1579 C CA . ILE A 1 205 ? 68.335 2.989 23.097 1.00 20.10 205 ILE A CA 1
ATOM 1580 C C . ILE A 1 205 ? 68.320 4.503 23.339 1.00 20.79 205 ILE A C 1
ATOM 1581 O O . ILE A 1 205 ? 67.837 4.966 24.375 1.00 21.40 205 ILE A O 1
ATOM 1586 N N . GLY A 1 206 ? 68.864 5.270 22.398 1.00 21.56 206 GLY A N 1
ATOM 1587 C CA . GLY A 1 206 ? 69.042 6.710 22.588 1.00 22.21 206 GLY A CA 1
ATOM 1588 C C . GLY A 1 206 ? 67.981 7.628 22.003 1.00 22.74 206 GLY A C 1
ATOM 1589 O O . GLY A 1 206 ? 68.316 8.644 21.372 1.00 22.95 206 GLY A O 1
ATOM 1590 N N . SER A 1 207 ? 66.705 7.295 22.207 1.00 22.29 207 SER A N 1
ATOM 1591 C CA . SER A 1 207 ? 65.596 8.178 21.780 1.00 21.97 207 SER A CA 1
ATOM 1592 C C . SER A 1 207 ? 65.743 9.594 22.347 1.00 22.59 207 SER A C 1
ATOM 1593 O O . SER A 1 207 ? 66.080 9.763 23.518 1.00 22.65 207 SER A O 1
ATOM 1596 N N . GLY A 1 208 ? 65.499 10.609 21.511 1.00 22.79 208 GLY A N 1
ATOM 1597 C CA . GLY A 1 208 ? 65.605 12.010 21.936 1.00 22.81 208 GLY A CA 1
ATOM 1598 C C . GLY A 1 208 ? 64.577 12.504 22.947 1.00 22.55 208 GLY A C 1
ATOM 1599 O O . GLY A 1 208 ? 63.433 12.027 22.976 1.00 20.59 208 GLY A O 1
ATOM 1600 N N . SER A 1 209 ? 64.975 13.502 23.738 1.00 22.80 209 SER A N 1
ATOM 1601 C CA . SER A 1 209 ? 64.110 14.136 24.753 1.00 23.22 209 SER A CA 1
ATOM 1602 C C . SER A 1 209 ? 62.760 14.739 24.303 1.00 23.55 209 SER A C 1
ATOM 1603 O O . SER A 1 209 ? 61.855 14.882 25.133 1.00 25.36 209 SER A O 1
ATOM 1606 N N . GLY A 1 210 ? 62.606 15.105 23.030 1.00 22.15 210 GLY A N 1
ATOM 1607 C CA . GLY A 1 210 ? 61.273 15.504 22.530 1.00 20.70 210 GLY A CA 1
ATOM 1608 C C . GLY A 1 210 ? 60.402 14.421 21.887 1.00 18.89 210 GLY A C 1
ATOM 1609 O O . GLY A 1 210 ? 59.330 14.720 21.353 1.00 19.72 210 GLY A O 1
ATOM 1610 N N . THR A 1 211 ? 60.842 13.165 21.943 1.00 16.62 211 THR A N 1
ATOM 1611 C CA . THR A 1 211 ? 60.152 12.065 21.237 1.00 14.36 211 THR A CA 1
ATOM 1612 C C . THR A 1 211 ? 59.114 11.351 22.110 1.00 13.40 211 THR A C 1
ATOM 1613 O O . THR A 1 211 ? 59.253 11.310 23.351 1.00 13.04 211 THR A O 1
ATOM 1617 N N . ALA A 1 212 ? 58.101 10.755 21.471 1.00 11.31 212 ALA A N 1
ATOM 1618 C CA . ALA A 1 212 ? 57.065 10.032 22.209 1.00 11.05 212 ALA A CA 1
ATOM 1619 C C . ALA A 1 212 ? 57.621 8.913 23.066 1.00 10.03 212 ALA A C 1
ATOM 1620 O O . ALA A 1 212 ? 57.181 8.741 24.218 1.00 9.53 212 ALA A O 1
ATOM 1622 N N . ALA A 1 213 ? 58.553 8.117 22.533 1.00 9.33 213 ALA A N 1
ATOM 1623 C CA . ALA A 1 213 ? 59.017 6.948 23.298 1.00 9.65 213 ALA A CA 1
ATOM 1624 C C . ALA A 1 213 ? 59.780 7.408 24.538 1.00 9.39 213 ALA A C 1
ATOM 1625 O O . ALA A 1 213 ? 59.629 6.812 25.593 1.00 9.53 213 ALA A O 1
ATOM 1627 N N . TYR A 1 214 ? 60.578 8.471 24.413 1.00 9.94 214 TYR A N 1
ATOM 1628 C CA . TYR A 1 214 ? 61.259 9.052 25.575 1.00 10.11 214 TYR A CA 1
ATOM 1629 C C . TYR A 1 214 ? 60.241 9.558 26.610 1.00 9.83 214 TYR A C 1
ATOM 1630 O O . TYR A 1 214 ? 60.377 9.282 27.819 1.00 8.98 214 TYR A O 1
ATOM 1639 N N . ALA A 1 215 ? 59.237 10.317 26.147 1.00 8.83 215 ALA A N 1
ATOM 1640 C CA . ALA A 1 215 ? 58.273 10.910 27.061 1.00 8.80 215 ALA A CA 1
ATOM 1641 C C . ALA A 1 215 ? 57.557 9.814 27.828 1.00 8.37 215 ALA A C 1
ATOM 1642 O O . ALA A 1 215 ? 57.316 9.940 29.024 1.00 8.57 215 ALA A O 1
ATOM 1644 N N . ILE A 1 216 ? 57.222 8.740 27.124 1.00 7.55 216 ILE A N 1
ATOM 1645 C CA . ILE A 1 216 ? 56.422 7.685 27.743 1.00 6.67 216 ILE A CA 1
ATOM 1646 C C . ILE A 1 216 ? 57.307 6.825 28.650 1.00 7.03 216 ILE A C 1
ATOM 1647 O O . ILE A 1 216 ? 56.900 6.458 29.771 1.00 7.33 216 ILE A O 1
ATOM 1652 N N . ALA A 1 217 ? 58.518 6.498 28.181 1.00 7.57 217 ALA A N 1
ATOM 1653 C CA . ALA A 1 217 ? 59.448 5.699 29.019 1.00 7.22 217 ALA A CA 1
ATOM 1654 C C . ALA A 1 217 ? 59.798 6.415 30.326 1.00 7.27 217 ALA A C 1
ATOM 1655 O O . ALA A 1 217 ? 60.043 5.764 31.347 1.00 7.67 217 ALA A O 1
ATOM 1657 N N . TRP A 1 218 ? 59.835 7.749 30.300 1.00 6.35 218 TRP A N 1
ATOM 1658 C CA . TRP A 1 218 ? 60.269 8.475 31.498 1.00 6.13 218 TRP A CA 1
ATOM 1659 C C . TRP A 1 218 ? 59.126 9.165 32.244 1.00 6.57 218 TRP A C 1
ATOM 1660 O O . TRP A 1 218 ? 59.358 9.828 33.255 1.00 8.04 218 TRP A O 1
ATOM 1671 N N . HIS A 1 219 ? 57.895 8.999 31.761 1.00 6.36 219 HIS A N 1
ATOM 1672 C CA . HIS A 1 219 ? 56.728 9.557 32.454 1.00 6.36 219 HIS A CA 1
ATOM 1673 C C . HIS A 1 219 ? 56.685 9.073 33.910 1.00 6.61 219 HIS A C 1
ATOM 1674 O O . HIS A 1 219 ? 56.910 7.882 34.193 1.00 7.68 219 HIS A O 1
ATOM 1681 N N . ARG A 1 220 ? 56.385 9.992 34.827 1.00 6.96 220 ARG A N 1
ATOM 1682 C CA . ARG A 1 220 ? 56.132 9.632 36.224 1.00 7.68 220 ARG A CA 1
ATOM 1683 C C . ARG A 1 220 ? 54.664 9.855 36.499 1.00 7.61 220 ARG A C 1
ATOM 1684 O O . ARG A 1 220 ? 54.092 10.892 36.117 1.00 7.69 220 ARG A O 1
ATOM 1692 N N . ASP A 1 221 ? 54.055 8.888 37.179 1.00 7.31 221 ASP A N 1
ATOM 1693 C CA . ASP A 1 221 ? 52.651 9.009 37.540 1.00 7.39 221 ASP A CA 1
ATOM 1694 C C . ASP A 1 221 ? 52.432 9.953 38.730 1.00 7.83 221 ASP A C 1
ATOM 1695 O O . ASP A 1 221 ? 53.357 10.654 39.154 1.00 7.45 221 ASP A O 1
ATOM 1700 N N . ARG A 1 222 ? 51.221 9.953 39.278 1.00 8.18 222 ARG A N 1
ATOM 1701 C CA . ARG A 1 222 ? 50.901 10.885 40.379 1.00 9.46 222 ARG A CA 1
ATOM 1702 C C . ARG A 1 222 ? 51.636 10.577 41.679 1.00 8.53 222 ARG A C 1
ATOM 1703 O O . ARG A 1 222 ? 51.590 11.377 42.610 1.00 10.03 222 ARG A O 1
ATOM 1711 N N . HIS A 1 223 ? 52.304 9.419 41.751 1.00 7.51 223 HIS A N 1
ATOM 1712 C CA . HIS A 1 223 ? 53.095 9.033 42.922 1.00 6.81 223 HIS A CA 1
ATOM 1713 C C . HIS A 1 223 ? 54.584 9.128 42.649 1.00 6.30 223 HIS A C 1
ATOM 1714 O O . HIS A 1 223 ? 55.382 8.628 43.446 1.00 6.92 223 HIS A O 1
ATOM 1721 N N . ASP A 1 224 ? 54.956 9.795 41.542 1.00 5.85 224 ASP A N 1
ATOM 1722 C CA . ASP A 1 224 ? 56.350 9.949 41.107 1.00 6.23 224 ASP A CA 1
ATOM 1723 C C . ASP A 1 224 ? 56.976 8.596 40.728 1.00 6.09 224 ASP A C 1
ATOM 1724 O O . ASP A 1 224 ? 58.183 8.433 40.832 1.00 6.71 224 ASP A O 1
ATOM 1729 N N . ASP A 1 225 ? 56.138 7.654 40.287 1.00 5.73 225 ASP A N 1
ATOM 1730 C CA . ASP A 1 225 ? 56.664 6.346 39.838 1.00 4.53 225 ASP A CA 1
ATOM 1731 C C . ASP A 1 225 ? 56.605 6.223 38.330 1.00 5.46 225 ASP A C 1
ATOM 1732 O O . ASP A 1 225 ? 55.612 6.629 37.681 1.00 5.75 225 ASP A O 1
ATOM 1737 N N . LEU A 1 226 ? 57.653 5.612 37.764 1.00 5.48 226 LEU A N 1
ATOM 1738 C CA . LEU A 1 226 ? 57.586 5.248 36.349 1.00 5.42 226 LEU A CA 1
ATOM 1739 C C . LEU A 1 226 ? 56.410 4.304 36.096 1.00 5.85 226 LEU A C 1
ATOM 1740 O O . LEU A 1 226 ? 56.037 3.524 36.977 1.00 6.99 226 LEU A O 1
ATOM 1745 N N . LEU A 1 227 ? 55.838 4.380 34.896 1.00 5.72 227 LEU A N 1
ATOM 1746 C CA . LEU A 1 227 ? 54.834 3.393 34.466 1.00 5.45 227 LEU A CA 1
ATOM 1747 C C . LEU A 1 227 ? 55.477 2.014 34.450 1.00 6.30 227 LEU A C 1
ATOM 1748 O O . LEU A 1 227 ? 56.667 1.879 34.149 1.00 6.58 227 LEU A O 1
ATOM 1753 N N . SER A 1 228 ? 54.710 0.988 34.792 1.00 5.87 228 SER A N 1
ATOM 1754 C CA . SER A 1 228 ? 55.294 -0.350 34.611 1.00 7.30 228 SER A CA 1
ATOM 1755 C C . SER A 1 228 ? 55.642 -0.523 33.130 1.00 7.38 228 SER A C 1
ATOM 1756 O O . SER A 1 228 ? 54.973 0.042 32.260 1.00 6.95 228 SER A O 1
ATOM 1759 N N . PRO A 1 229 ? 56.660 -1.336 32.830 1.00 7.16 229 PRO A N 1
ATOM 1760 C CA . PRO A 1 229 ? 57.074 -1.487 31.443 1.00 6.76 229 PRO A CA 1
ATOM 1761 C C . PRO A 1 229 ? 55.921 -1.882 30.513 1.00 6.05 229 PRO A C 1
ATOM 1762 O O . PRO A 1 229 ? 55.827 -1.346 29.395 1.00 6.19 229 PRO A O 1
ATOM 1766 N N . HIS A 1 230 ? 55.032 -2.783 30.945 1.00 5.83 230 HIS A N 1
ATOM 1767 C CA . HIS A 1 230 ? 53.904 -3.149 30.089 1.00 6.22 230 HIS A CA 1
ATOM 1768 C C . HIS A 1 230 ? 52.965 -1.981 29.811 1.00 6.07 230 HIS A C 1
ATOM 1769 O O . HIS A 1 230 ? 52.492 -1.800 28.674 1.00 6.56 230 HIS A O 1
ATOM 1776 N N . VAL A 1 231 ? 52.680 -1.187 30.852 1.00 5.39 231 VAL A N 1
ATOM 1777 C CA . VAL A 1 231 ? 51.761 -0.063 30.653 1.00 6.02 231 VAL A CA 1
ATOM 1778 C C . VAL A 1 231 ? 52.418 0.975 29.734 1.00 5.39 231 VAL A C 1
ATOM 1779 O O . VAL A 1 231 ? 51.747 1.507 28.838 1.00 5.88 231 VAL A O 1
ATOM 1783 N N . ALA A 1 232 ? 53.716 1.249 29.942 1.00 6.05 232 ALA A N 1
ATOM 1784 C CA . ALA A 1 232 ? 54.438 2.166 29.056 1.00 6.16 232 ALA A CA 1
ATOM 1785 C C . ALA A 1 232 ? 54.387 1.650 27.620 1.00 6.78 232 ALA A C 1
ATOM 1786 O O . ALA A 1 232 ? 54.179 2.419 26.688 1.00 6.86 232 ALA A O 1
ATOM 1788 N N . ALA A 1 233 ? 54.564 0.336 27.446 1.00 6.08 233 ALA A N 1
ATOM 1789 C CA . ALA A 1 233 ? 54.480 -0.258 26.103 1.00 5.98 233 ALA A CA 1
ATOM 1790 C C . ALA A 1 233 ? 53.109 -0.020 25.470 1.00 6.24 233 ALA A C 1
ATOM 1791 O O . ALA A 1 233 ? 53.007 0.403 24.307 1.00 6.55 233 ALA A O 1
ATOM 1793 N N . VAL A 1 234 ? 52.043 -0.278 26.236 1.00 5.83 234 VAL A N 1
ATOM 1794 C CA . VAL A 1 234 ? 50.692 -0.067 25.717 1.00 6.12 234 VAL A CA 1
ATOM 1795 C C . VAL A 1 234 ? 50.483 1.407 25.320 1.00 6.09 234 VAL A C 1
ATOM 1796 O O . VAL A 1 234 ? 49.897 1.712 24.270 1.00 6.55 234 VAL A O 1
ATOM 1800 N N . GLU A 1 235 ? 50.992 2.323 26.134 1.00 6.37 235 GLU A N 1
ATOM 1801 C CA . GLU A 1 235 ? 50.822 3.750 25.805 1.00 6.09 235 GLU A CA 1
ATOM 1802 C C . GLU A 1 235 ? 51.622 4.148 24.564 1.00 6.39 235 GLU A C 1
ATOM 1803 O O . GLU A 1 235 ? 51.146 4.936 23.748 1.00 7.30 235 GLU A O 1
ATOM 1809 N N . LEU A 1 236 ? 52.807 3.561 24.382 1.00 6.69 236 LEU A N 1
ATOM 1810 C CA . LEU A 1 236 ? 53.574 3.805 23.160 1.00 6.47 236 LEU A CA 1
ATOM 1811 C C . LEU A 1 236 ? 52.810 3.269 21.944 1.00 6.28 236 LEU A C 1
ATOM 1812 O O . LEU A 1 236 ? 52.732 3.941 20.901 1.00 6.58 236 LEU A O 1
ATOM 1817 N N . VAL A 1 237 ? 52.206 2.085 22.079 1.00 6.65 237 VAL A N 1
ATOM 1818 C CA . VAL A 1 237 ? 51.412 1.531 20.983 1.00 7.08 237 VAL A CA 1
ATOM 1819 C C . VAL A 1 237 ? 50.172 2.400 20.716 1.00 6.81 237 VAL A C 1
ATOM 1820 O O . VAL A 1 237 ? 49.704 2.488 19.574 1.00 7.39 237 VAL A O 1
ATOM 1824 N N . ASN A 1 238 ? 49.686 3.086 21.758 1.00 6.75 238 ASN A N 1
ATOM 1825 C CA . ASN A 1 238 ? 48.591 4.058 21.595 1.00 6.84 238 ASN A CA 1
ATOM 1826 C C . ASN A 1 238 ? 48.977 5.324 20.800 1.00 7.25 238 ASN A C 1
ATOM 1827 O O . ASN A 1 238 ? 48.090 6.117 20.484 1.00 8.90 238 ASN A O 1
ATOM 1832 N N . VAL A 1 239 ? 50.270 5.502 20.495 1.00 7.16 239 VAL A N 1
ATOM 1833 C CA . VAL A 1 239 ? 50.734 6.502 19.531 1.00 7.66 239 VAL A CA 1
ATOM 1834 C C . VAL A 1 239 ? 50.970 5.848 18.163 1.00 7.63 239 VAL A C 1
ATOM 1835 O O . VAL A 1 239 ? 50.498 6.333 17.129 1.00 8.42 239 VAL A O 1
ATOM 1839 N N . LEU A 1 240 ? 51.713 4.745 18.159 1.00 7.66 240 LEU A N 1
ATOM 1840 C CA . LEU A 1 240 ? 52.064 4.112 16.894 1.00 7.41 240 LEU A CA 1
ATOM 1841 C C . LEU A 1 240 ? 50.855 3.597 16.099 1.00 7.80 240 LEU A C 1
ATOM 1842 O O . LEU A 1 240 ? 50.717 3.884 14.905 1.00 8.84 240 LEU A O 1
ATOM 1847 N N . ARG A 1 241 ? 49.995 2.821 16.758 1.00 7.75 241 ARG A N 1
ATOM 1848 C CA . ARG A 1 241 ? 48.870 2.170 16.100 1.00 7.72 241 ARG A CA 1
ATOM 1849 C C . ARG A 1 241 ? 47.894 3.151 15.422 1.00 7.43 241 ARG A C 1
ATOM 1850 O O . ARG A 1 241 ? 47.593 3.001 14.234 1.00 7.91 241 ARG A O 1
ATOM 1858 N N . PRO A 1 242 ? 47.382 4.144 16.163 1.00 7.55 242 PRO A N 1
ATOM 1859 C CA . PRO A 1 242 ? 46.383 4.985 15.494 1.00 7.99 242 PRO A CA 1
ATOM 1860 C C . PRO A 1 242 ? 47.003 5.864 14.402 1.00 8.23 242 PRO A C 1
ATOM 1861 O O . PRO A 1 242 ? 46.303 6.287 13.478 1.00 8.26 242 PRO A O 1
ATOM 1865 N N . THR A 1 243 ? 48.303 6.137 14.486 1.00 7.64 243 THR A N 1
ATOM 1866 C CA . THR A 1 243 ? 48.952 6.862 13.377 1.00 7.70 243 THR A CA 1
ATOM 1867 C C . THR A 1 243 ? 48.930 6.008 12.099 1.00 7.90 243 THR A C 1
ATOM 1868 O O . THR A 1 24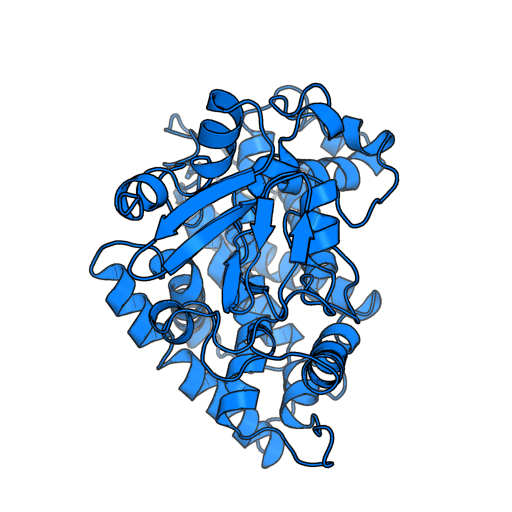3 ? 48.639 6.510 10.990 1.00 8.05 243 THR A O 1
ATOM 1872 N N . VAL A 1 244 ? 49.181 4.711 12.253 1.00 7.39 244 VAL A N 1
ATOM 1873 C CA . VAL A 1 244 ? 49.078 3.803 11.112 1.00 7.43 244 VAL A CA 1
ATOM 1874 C C . VAL A 1 244 ? 47.634 3.730 10.622 1.00 7.62 244 VAL A C 1
ATOM 1875 O O . VAL A 1 244 ? 47.383 3.609 9.417 1.00 8.44 244 VAL A O 1
ATOM 1879 N N . ALA A 1 245 ? 46.673 3.863 11.540 1.00 7.86 245 ALA A N 1
ATOM 1880 C CA . ALA A 1 245 ? 45.254 3.817 11.157 1.00 7.64 245 ALA A CA 1
ATOM 1881 C C . ALA A 1 245 ? 44.826 4.996 10.284 1.00 7.45 245 ALA A C 1
ATOM 1882 O O . ALA A 1 245 ? 43.746 4.947 9.667 1.00 8.60 245 ALA A O 1
ATOM 1884 N N . ILE A 1 246 ? 45.683 6.017 10.180 1.00 7.49 246 ILE A N 1
ATOM 1885 C CA . ILE A 1 246 ? 45.366 7.142 9.270 1.00 7.40 246 ILE A CA 1
ATOM 1886 C C . ILE A 1 246 ? 45.297 6.652 7.804 1.00 7.74 246 ILE A C 1
ATOM 1887 O O . ILE A 1 246 ? 44.654 7.296 6.966 1.00 8.72 246 ILE A O 1
ATOM 1892 N N . ALA A 1 247 ? 45.904 5.505 7.511 1.00 8.21 247 ALA A N 1
ATOM 1893 C CA . ALA A 1 247 ? 45.688 4.824 6.230 1.00 8.25 247 ALA A CA 1
ATOM 1894 C C . ALA A 1 247 ? 44.220 4.805 5.785 1.00 8.95 247 ALA A C 1
ATOM 1895 O O . ALA A 1 247 ? 43.916 4.992 4.591 1.00 8.91 247 ALA A O 1
ATOM 1897 N N . VAL A 1 248 ? 43.306 4.599 6.740 1.00 8.47 248 VAL A N 1
ATOM 1898 C CA . VAL A 1 248 ? 41.868 4.607 6.434 1.00 8.59 248 VAL A CA 1
ATOM 1899 C C . VAL A 1 248 ? 41.409 5.977 5.920 1.00 8.60 248 VAL A C 1
ATOM 1900 O O . VAL A 1 248 ? 40.764 6.075 4.855 1.00 9.54 248 VAL A O 1
ATOM 1904 N N . TYR A 1 249 ? 41.755 7.038 6.646 1.00 9.04 249 TYR A N 1
ATOM 1905 C CA . TYR A 1 249 ? 41.350 8.368 6.205 1.00 8.83 249 TYR A CA 1
ATOM 1906 C C . TYR A 1 249 ? 42.007 8.775 4.895 1.00 9.29 249 TYR A C 1
ATOM 1907 O O . TYR A 1 249 ? 41.392 9.484 4.079 1.00 9.83 249 TYR A O 1
ATOM 1916 N N . ILE A 1 250 ? 43.249 8.336 4.678 1.00 9.37 250 ILE A N 1
ATOM 1917 C CA . ILE A 1 250 ? 43.950 8.677 3.438 1.00 9.44 250 ILE A CA 1
ATOM 1918 C C . ILE A 1 250 ? 43.249 7.994 2.255 1.00 9.63 250 ILE A C 1
ATOM 1919 O O . ILE A 1 250 ? 43.092 8.579 1.168 1.00 10.14 250 ILE A O 1
ATOM 1924 N N . THR A 1 251 ? 42.782 6.774 2.486 1.00 9.75 251 THR A N 1
ATOM 1925 C CA . THR A 1 251 ? 42.013 6.052 1.467 1.00 10.16 251 THR A CA 1
ATOM 1926 C C . THR A 1 251 ? 40.680 6.773 1.177 1.00 10.41 251 THR A C 1
ATOM 1927 O O . THR A 1 251 ? 40.247 6.864 0.017 1.00 10.46 251 THR A O 1
ATOM 1931 N N . PHE A 1 252 ? 40.034 7.288 2.220 1.00 10.61 252 PHE A N 1
ATOM 1932 C CA . PHE A 1 252 ? 38.805 8.071 2.015 1.00 10.96 252 PHE A CA 1
ATOM 1933 C C . PHE A 1 252 ? 39.072 9.394 1.301 1.00 11.30 252 PHE A C 1
ATOM 1934 O O . PHE A 1 252 ? 38.217 9.856 0.543 1.00 11.62 252 PHE A O 1
ATOM 1942 N N . VAL A 1 253 ? 40.251 9.986 1.507 1.00 11.07 253 VAL A N 1
ATOM 1943 C CA . VAL A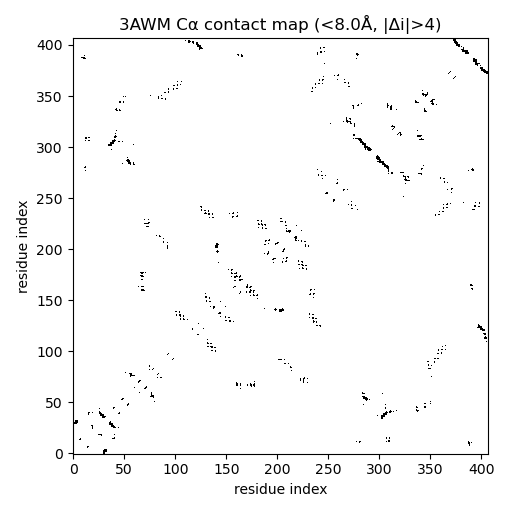 1 253 ? 40.640 11.208 0.741 1.00 11.12 253 VAL A CA 1
ATOM 1944 C C . VAL A 1 253 ? 40.675 10.870 -0.749 1.00 11.32 253 VAL A C 1
ATOM 1945 O O . VAL A 1 253 ? 40.136 11.610 -1.586 1.00 11.98 253 VAL A O 1
ATOM 1949 N N . ALA A 1 254 ? 41.306 9.746 -1.082 1.00 11.27 254 ALA A N 1
ATOM 1950 C CA . ALA A 1 254 ? 41.378 9.318 -2.487 1.00 11.10 254 ALA A CA 1
ATOM 1951 C C . ALA A 1 254 ? 39.971 9.023 -3.022 1.00 11.39 254 ALA A C 1
ATOM 1952 O O . ALA A 1 254 ? 39.640 9.374 -4.178 1.00 11.87 254 ALA A O 1
ATOM 1954 N N . HIS A 1 255 ? 39.148 8.381 -2.189 1.00 11.64 255 HIS A N 1
ATOM 1955 C CA . HIS A 1 255 ? 37.753 8.065 -2.546 1.00 11.70 255 HIS A CA 1
ATOM 1956 C C . HIS A 1 255 ? 36.946 9.340 -2.846 1.00 11.82 255 HIS A C 1
ATOM 1957 O O . HIS A 1 255 ? 36.221 9.413 -3.848 1.00 12.83 255 HIS A O 1
ATOM 1964 N N . ALA A 1 256 ? 37.069 10.348 -1.992 1.00 11.74 256 ALA A N 1
ATOM 1965 C CA . ALA A 1 256 ? 36.306 11.593 -2.202 1.00 11.82 256 ALA A CA 1
ATOM 1966 C C . ALA A 1 256 ? 36.756 12.254 -3.491 1.00 12.84 256 ALA A C 1
ATOM 1967 O O . ALA A 1 256 ? 35.928 12.751 -4.272 1.00 13.49 256 ALA A O 1
ATOM 1969 N N . LEU A 1 257 ? 38.070 12.285 -3.716 1.00 12.98 257 LEU A N 1
ATOM 1970 C CA . LEU A 1 257 ? 38.607 12.869 -4.959 1.00 13.78 257 LEU A CA 1
ATOM 1971 C C . LEU A 1 257 ? 38.065 12.174 -6.204 1.00 14.39 257 LEU A C 1
ATOM 1972 O O . LEU A 1 257 ? 37.864 12.810 -7.246 1.00 14.94 257 LEU A O 1
ATOM 1977 N N . GLN A 1 258 ? 37.838 10.866 -6.093 1.00 14.56 258 GLN A N 1
ATOM 1978 C CA . GLN A 1 258 ? 37.391 10.048 -7.218 1.00 15.63 258 GLN A CA 1
ATOM 1979 C C . GLN A 1 258 ? 35.892 10.095 -7.495 1.00 15.86 258 GLN A C 1
ATOM 1980 O O . GLN A 1 258 ? 35.460 9.911 -8.649 1.00 17.10 258 GLN A O 1
ATOM 1986 N N . THR A 1 259 ? 35.099 10.352 -6.461 1.00 16.10 259 THR A N 1
ATOM 1987 C CA . THR A 1 259 ? 33.652 10.152 -6.531 1.00 16.08 259 THR A CA 1
ATOM 1988 C C . THR A 1 259 ? 32.832 11.421 -6.397 1.00 16.80 259 THR A C 1
ATOM 1989 O O . THR A 1 259 ? 31.626 11.404 -6.675 1.00 17.29 259 THR A O 1
ATOM 1993 N N . CYS A 1 260 ? 33.466 12.512 -5.975 1.00 16.89 260 CYS A N 1
ATOM 1994 C CA A CYS A 1 260 ? 32.740 13.765 -5.770 0.70 17.48 260 CYS A CA 1
ATOM 1995 C CA B CYS A 1 260 ? 32.752 13.776 -5.757 0.30 17.49 260 CYS A CA 1
ATOM 1996 C C . CYS A 1 260 ? 33.165 14.829 -6.773 1.00 17.69 260 CYS A C 1
ATOM 1997 O O . CYS A 1 260 ? 34.302 15.309 -6.757 1.00 17.09 260 CYS A O 1
ATOM 2002 N N . SER A 1 261 ? 32.237 15.194 -7.660 1.00 18.58 261 SER A N 1
ATOM 2003 C CA . SER A 1 261 ? 32.552 16.123 -8.728 1.00 19.78 261 SER A CA 1
ATOM 2004 C C . SER A 1 261 ? 32.986 17.469 -8.174 1.00 19.08 261 SER A C 1
ATOM 2005 O O . SER A 1 261 ? 32.408 17.968 -7.208 1.00 19.61 261 SER A O 1
ATOM 2008 N N . GLY A 1 262 ? 34.040 18.033 -8.751 1.00 18.34 262 GLY A N 1
ATOM 2009 C CA . GLY A 1 262 ? 34.479 19.378 -8.388 1.00 17.85 262 GLY A CA 1
ATOM 2010 C C . GLY A 1 262 ? 35.538 19.477 -7.309 1.00 17.26 262 GLY A C 1
ATOM 2011 O O . GLY A 1 262 ? 36.195 20.513 -7.164 1.00 17.03 262 GLY A O 1
ATOM 2012 N N . ILE A 1 263 ? 35.710 18.402 -6.540 1.00 17.09 263 ILE A N 1
ATOM 2013 C CA . ILE A 1 263 ? 36.599 18.464 -5.384 1.00 16.90 263 ILE A CA 1
ATOM 2014 C C . ILE A 1 263 ? 38.040 18.650 -5.810 1.00 16.37 263 ILE A C 1
ATOM 2015 O O . ILE A 1 263 ? 38.727 19.517 -5.274 1.00 16.19 263 ILE A O 1
ATOM 2020 N N . ARG A 1 264 ? 38.493 17.857 -6.790 1.00 15.82 264 ARG A N 1
ATOM 2021 C CA A ARG A 1 264 ? 39.878 17.950 -7.222 0.70 16.05 264 ARG A CA 1
ATOM 2022 C CA B ARG A 1 264 ? 39.869 17.934 -7.275 0.30 16.48 264 ARG A CA 1
ATOM 2023 C C . ARG A 1 264 ? 40.232 19.361 -7.682 1.00 16.61 264 ARG A C 1
ATOM 2024 O O . ARG A 1 264 ? 41.238 19.912 -7.240 1.00 16.60 264 ARG A O 1
ATOM 2039 N N . ALA A 1 265 ? 39.398 19.956 -8.546 1.00 16.93 265 ALA A N 1
ATOM 2040 C CA . ALA A 1 265 ? 39.660 21.302 -9.022 1.00 17.48 265 ALA A CA 1
ATOM 2041 C C . ALA A 1 265 ? 39.724 22.296 -7.871 1.00 18.27 265 ALA A C 1
ATOM 2042 O O . ALA A 1 265 ? 40.626 23.131 -7.827 1.00 18.95 265 ALA A O 1
ATOM 2044 N N . ALA A 1 266 ? 38.786 22.193 -6.931 1.00 18.70 266 ALA A N 1
ATOM 2045 C CA . ALA A 1 266 ? 38.782 23.089 -5.769 1.00 19.35 266 ALA A CA 1
ATOM 2046 C C . ALA A 1 266 ? 40.074 22.949 -4.952 1.00 20.25 266 ALA A C 1
ATOM 2047 O O . ALA A 1 266 ? 40.657 23.941 -4.530 1.00 20.27 266 ALA A O 1
ATOM 2049 N N . LEU A 1 267 ? 40.535 21.713 -4.747 1.00 21.14 267 LEU A N 1
ATOM 2050 C CA . LEU A 1 267 ? 41.772 21.497 -3.988 1.00 23.03 267 LEU A CA 1
ATOM 2051 C C . LEU A 1 267 ? 43.025 22.022 -4.675 1.00 24.79 267 LEU A C 1
ATOM 2052 O O . LEU A 1 267 ? 43.932 22.532 -4.019 1.00 24.82 267 LEU A O 1
ATOM 2057 N N . VAL A 1 268 ? 43.072 21.888 -5.998 1.00 27.30 268 VAL A N 1
ATOM 2058 C CA . VAL A 1 268 ? 44.237 22.304 -6.767 1.00 29.88 268 VAL A CA 1
ATOM 2059 C C . VAL A 1 268 ? 44.435 23.823 -6.698 1.00 31.45 268 VAL A C 1
ATOM 2060 O O . VAL A 1 268 ? 45.538 24.294 -6.394 1.00 32.04 268 VAL A O 1
ATOM 2064 N N . GLN A 1 269 ? 43.360 24.572 -6.920 1.00 32.85 269 GLN A N 1
ATOM 2065 C CA . GLN A 1 269 ? 43.458 26.028 -7.114 1.00 34.45 269 GLN A CA 1
ATOM 2066 C C . GLN A 1 269 ? 43.149 26.926 -5.911 1.00 34.69 269 GLN A C 1
ATOM 2067 O O . GLN A 1 269 ? 43.653 28.056 -5.852 1.00 34.83 269 GLN A O 1
ATOM 2073 N N . GLN A 1 270 ? 42.345 26.433 -4.961 1.00 34.34 270 GLN A N 1
ATOM 2074 C CA . GLN A 1 270 ? 41.933 27.225 -3.783 1.00 34.03 270 GLN A CA 1
ATOM 2075 C C . GLN A 1 270 ? 42.763 26.804 -2.549 1.00 33.88 270 GLN A C 1
ATOM 2076 O O . GLN A 1 270 ? 42.573 25.701 -2.025 1.00 33.77 270 GLN A O 1
ATOM 2082 N N . PRO A 1 271 ? 43.706 27.664 -2.099 1.00 33.47 271 PRO A N 1
ATOM 2083 C CA . PRO A 1 271 ? 44.650 27.244 -1.039 1.00 32.49 271 PRO A CA 1
ATOM 2084 C C . PRO A 1 271 ? 43.998 26.953 0.318 1.00 31.00 271 PRO A C 1
ATOM 2085 O O . PRO A 1 271 ? 44.431 26.017 1.018 1.00 31.24 271 PRO A O 1
ATOM 2089 N N . ASP A 1 272 ? 42.953 27.712 0.664 1.00 28.61 272 ASP A N 1
ATOM 2090 C CA . ASP A 1 272 ? 42.214 27.502 1.924 1.00 26.30 272 ASP A CA 1
ATOM 2091 C C . ASP A 1 272 ? 41.269 26.286 1.887 1.00 23.28 272 ASP A C 1
ATOM 2092 O O . ASP A 1 272 ? 40.667 25.918 2.908 1.00 22.43 272 ASP A O 1
ATOM 2097 N N . TYR A 1 273 ? 41.147 25.660 0.717 1.00 19.47 273 TYR A N 1
ATOM 2098 C CA . TYR A 1 273 ? 40.204 24.573 0.558 1.00 16.53 273 TYR A CA 1
ATOM 2099 C C . TYR A 1 273 ? 40.639 23.304 1.284 1.00 14.89 273 TYR A C 1
ATOM 2100 O O . TYR A 1 273 ? 39.793 22.543 1.731 1.00 13.16 273 TYR A O 1
ATOM 2109 N N . ALA A 1 274 ? 41.944 23.067 1.385 1.00 14.50 274 ALA A N 1
ATOM 2110 C CA . ALA A 1 274 ? 42.408 21.766 1.910 1.00 14.25 274 ALA A CA 1
ATOM 2111 C C . ALA A 1 274 ? 41.936 21.525 3.349 1.00 14.38 274 ALA A C 1
ATOM 2112 O O . ALA A 1 274 ? 41.533 20.399 3.696 1.00 13.71 274 ALA A O 1
ATOM 2114 N N . GLU A 1 275 ? 41.955 22.574 4.174 1.00 14.72 275 GLU A N 1
ATOM 2115 C CA . GLU A 1 275 ? 41.513 22.448 5.573 1.00 15.41 275 GLU A CA 1
ATOM 2116 C C . GLU A 1 275 ? 40.037 22.089 5.651 1.00 14.21 275 GLU A C 1
ATOM 2117 O O . GLU A 1 275 ? 39.636 21.285 6.498 1.00 13.88 275 GLU A O 1
ATOM 2123 N N . LEU A 1 276 ? 39.219 22.707 4.789 1.00 12.37 276 LEU A N 1
ATOM 2124 C CA . LEU A 1 276 ? 37.793 22.413 4.762 1.00 10.50 276 LEU A CA 1
ATOM 2125 C C . LEU A 1 276 ? 37.560 20.973 4.320 1.00 9.72 276 LEU A C 1
ATOM 2126 O O . LEU A 1 276 ? 36.753 20.248 4.918 1.00 9.52 276 LEU A O 1
ATOM 2131 N N . PHE A 1 277 ? 38.285 20.576 3.278 1.00 9.32 277 PHE A N 1
ATOM 2132 C CA . PHE A 1 277 ? 38.175 19.259 2.678 1.00 9.19 277 PHE A CA 1
ATOM 2133 C C . PHE A 1 277 ? 38.493 18.163 3.700 1.00 9.55 277 PHE A C 1
ATOM 2134 O O . PHE A 1 277 ? 37.729 17.198 3.839 1.00 9.41 277 PHE A O 1
ATOM 2142 N N . VAL A 1 278 ? 39.607 18.306 4.415 1.00 9.93 278 VAL A N 1
ATOM 2143 C CA . VAL A 1 278 ? 39.979 17.224 5.365 1.00 10.22 278 VAL A CA 1
ATOM 2144 C C . VAL A 1 278 ? 38.977 17.100 6.503 1.00 9.61 278 VAL A C 1
ATOM 2145 O O . VAL A 1 278 ? 38.659 15.974 6.934 1.00 9.83 278 VAL A O 1
ATOM 2149 N N . GLN A 1 279 ? 38.446 18.240 6.964 1.00 8.65 279 GLN A N 1
ATOM 2150 C CA . GLN A 1 279 ? 37.411 18.184 7.987 1.00 8.41 279 GLN A CA 1
ATOM 2151 C C . GLN A 1 279 ? 36.173 17.471 7.463 1.00 8.74 279 GLN A C 1
ATOM 2152 O O . GLN A 1 279 ? 35.570 16.671 8.178 1.00 8.94 279 GLN A O 1
ATOM 2158 N N . GLU A 1 280 ? 35.781 17.771 6.211 1.00 8.79 280 GLU A N 1
ATOM 2159 C CA . GLU A 1 280 ? 34.609 17.116 5.646 1.00 8.50 280 GLU A CA 1
ATOM 2160 C C . GLU A 1 280 ? 34.814 15.611 5.420 1.00 9.03 280 GLU A C 1
ATOM 2161 O O . GLU A 1 280 ? 33.871 14.844 5.557 1.00 9.91 280 GLU A O 1
ATOM 2167 N N . VAL A 1 281 ? 36.040 15.182 5.103 1.00 8.69 281 VAL A N 1
ATOM 2168 C CA . VAL A 1 281 ? 36.314 13.735 5.052 1.00 8.98 281 VAL A CA 1
ATOM 2169 C C . VAL A 1 281 ? 36.060 13.123 6.445 1.00 9.04 281 VAL A C 1
ATOM 2170 O O . VAL A 1 281 ? 35.399 12.081 6.570 1.00 8.92 281 VAL A O 1
ATOM 2174 N N . ARG A 1 282 ? 36.559 13.777 7.493 1.00 9.07 282 ARG A N 1
ATOM 2175 C CA . ARG A 1 282 ? 36.312 13.273 8.854 1.00 8.95 282 ARG A CA 1
ATOM 2176 C C . ARG A 1 282 ? 34.830 13.276 9.206 1.00 9.09 282 ARG A C 1
ATOM 2177 O O . ARG A 1 282 ? 34.348 12.363 9.870 1.00 9.16 282 ARG A O 1
ATOM 2185 N N . ARG A 1 283 ? 34.097 14.307 8.782 1.00 8.81 283 ARG A N 1
ATOM 2186 C CA . ARG A 1 283 ? 32.676 14.326 9.114 1.00 8.75 283 ARG A CA 1
ATOM 2187 C C . ARG A 1 283 ? 31.896 13.257 8.341 1.00 9.52 283 ARG A C 1
ATOM 2188 O O . ARG A 1 283 ? 31.053 12.556 8.906 1.00 10.06 283 ARG A O 1
ATOM 2196 N N . PHE A 1 284 ? 32.166 13.164 7.042 1.00 10.12 284 PHE A N 1
ATOM 2197 C CA . PHE A 1 284 ? 31.329 12.376 6.136 1.00 10.81 284 PHE A CA 1
ATOM 2198 C C . PHE A 1 284 ? 31.502 10.868 6.274 1.00 10.39 284 PHE A C 1
ATOM 2199 O O . PHE A 1 284 ? 30.520 10.134 6.272 1.00 10.84 284 PHE A O 1
ATOM 2207 N N . TYR A 1 285 ? 32.745 10.420 6.391 1.00 10.50 285 TYR A N 1
ATOM 2208 C CA . TYR A 1 285 ? 33.030 8.985 6.280 1.00 10.26 285 TYR A CA 1
ATOM 2209 C C . TYR A 1 285 ? 32.977 8.297 7.632 1.00 10.25 285 TYR A C 1
ATOM 2210 O O . TYR A 1 285 ? 33.427 8.863 8.635 1.00 10.60 285 TYR A O 1
ATOM 2219 N N . PRO A 1 286 ? 32.457 7.055 7.662 1.00 10.58 286 PRO A N 1
ATOM 2220 C CA . PRO A 1 286 ? 32.461 6.257 8.884 1.00 10.70 286 PRO A CA 1
ATOM 2221 C C . PRO A 1 286 ? 33.884 5.820 9.195 1.00 11.10 286 PRO A C 1
ATOM 2222 O O . PRO A 1 286 ? 34.626 5.428 8.289 1.00 11.72 286 PRO A O 1
ATOM 2226 N N . PHE A 1 287 ? 34.266 5.884 10.467 1.00 10.04 287 PHE A N 1
ATOM 2227 C CA . PHE A 1 287 ? 35.567 5.341 10.877 1.00 9.52 287 PHE A CA 1
ATOM 2228 C C . PHE A 1 287 ? 35.469 4.785 12.300 1.00 9.58 287 PHE A C 1
ATOM 2229 O O . PHE A 1 287 ? 35.430 3.576 12.491 1.00 9.89 287 PHE A O 1
ATOM 2237 N N A PHE A 1 288 ? 35.460 5.668 13.292 0.50 9.96 288 PHE A N 1
ATOM 2238 N N B PHE A 1 288 ? 35.397 5.641 13.310 0.50 9.52 288 PHE A N 1
ATOM 2239 C CA A PHE A 1 288 ? 35.313 5.246 14.684 0.50 10.06 288 PHE A CA 1
ATOM 2240 C CA B PHE A 1 288 ? 35.353 5.081 14.662 0.50 9.17 288 PHE A CA 1
ATOM 2241 C C A PHE A 1 288 ? 33.812 5.290 14.916 0.50 10.35 288 PHE A C 1
ATOM 2242 C C B PHE A 1 288 ? 33.931 4.731 15.087 0.50 9.12 288 PHE A C 1
ATOM 2243 O O A PHE A 1 288 ? 33.232 6.372 14.960 0.50 10.82 288 PHE A O 1
ATOM 2244 O O B PHE A 1 288 ? 32.992 5.487 14.829 0.50 9.04 288 PHE A O 1
ATOM 2259 N N A PRO A 1 289 ? 33.170 4.119 15.046 0.50 10.44 289 PRO A N 1
ATOM 2260 N N B PRO A 1 289 ? 33.760 3.573 15.735 0.50 8.71 289 PRO A N 1
ATOM 2261 C CA A PRO A 1 2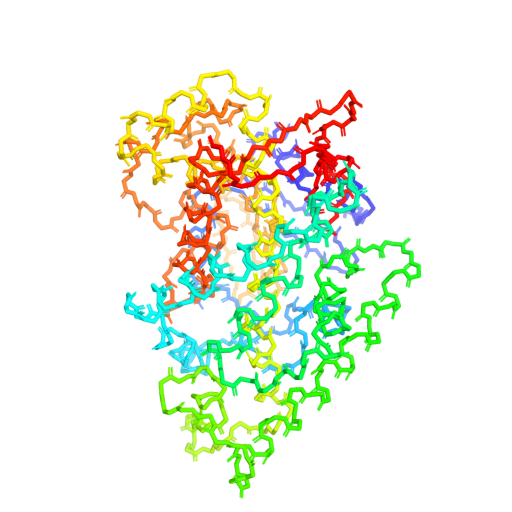89 ? 31.702 4.096 15.046 0.50 9.92 289 PRO A CA 1
ATOM 2262 C CA B PRO A 1 289 ? 32.401 3.203 16.113 0.50 9.25 289 PRO A CA 1
ATOM 2263 C C A PRO A 1 289 ? 31.087 4.883 16.193 0.50 10.06 289 PRO A C 1
ATOM 2264 C C B PRO A 1 289 ? 31.973 3.875 17.408 0.50 9.25 289 PRO A C 1
ATOM 2265 O O A PRO A 1 289 ? 30.269 5.818 15.942 0.50 7.33 289 PRO A O 1
ATOM 2266 O O B PRO A 1 289 ? 32.684 4.716 17.930 0.50 9.96 289 PRO A O 1
ATOM 2273 N N A ALA A 1 290 ? 31.566 4.550 17.400 0.50 9.73 290 ALA A N 1
ATOM 2274 N N B ALA A 1 290 ? 30.804 3.513 17.915 0.50 9.45 290 ALA A N 1
ATOM 2275 C CA A ALA A 1 290 ? 30.959 4.920 18.669 0.50 9.63 290 ALA A CA 1
ATOM 2276 C CA B ALA A 1 290 ? 30.316 4.127 19.132 0.50 9.80 290 ALA A CA 1
ATOM 2277 C C A ALA A 1 290 ? 31.901 4.705 19.881 0.50 9.55 290 ALA A C 1
ATOM 2278 C C B ALA A 1 290 ? 31.321 3.998 20.260 0.50 9.50 290 ALA A C 1
ATOM 2279 O O A ALA A 1 290 ? 32.920 3.987 19.804 0.50 9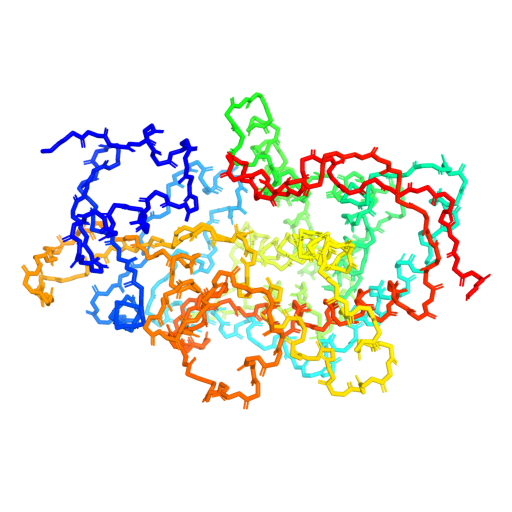.66 290 ALA A O 1
ATOM 2280 O O B ALA A 1 290 ? 31.921 2.942 20.442 0.50 10.25 290 ALA A O 1
ATOM 2283 N N A VAL A 1 291 ? 31.544 5.328 21.004 0.50 9.38 291 VAL A N 1
ATOM 2284 N N B VAL A 1 291 ? 31.523 5.087 20.995 0.50 9.73 291 VAL A N 1
ATOM 2285 C CA A VAL A 1 291 ? 32.341 5.269 22.247 0.50 9.08 291 VAL A CA 1
ATOM 2286 C CA B VAL A 1 291 ? 32.371 5.040 22.185 0.50 9.62 291 VAL A CA 1
ATOM 2287 C C A VAL A 1 291 ? 31.492 4.704 23.396 0.50 9.86 291 VAL A C 1
ATOM 2288 C C B VAL A 1 291 ? 31.520 4.717 23.403 0.50 10.17 291 VAL A C 1
ATOM 2289 O O A VAL A 1 291 ? 30.266 4.898 23.418 0.50 9.82 291 VAL A O 1
ATOM 2290 O O B VAL A 1 291 ? 30.341 5.099 23.490 0.50 10.29 291 VAL A O 1
ATOM 2297 N N . VAL A 1 292 ? 32.123 4.000 24.340 1.00 10.32 292 VAL A N 1
ATOM 2298 C CA . VAL A 1 292 ? 31.377 3.408 25.461 1.00 11.32 292 VAL A CA 1
ATOM 2299 C C . VAL A 1 292 ? 31.798 4.001 26.812 1.00 10.66 292 VAL A C 1
ATOM 2300 O O . VAL A 1 292 ? 32.975 4.243 27.040 1.00 11.51 292 VAL A O 1
ATOM 2304 N N . ALA A 1 293 ? 30.826 4.238 27.690 1.00 9.99 293 ALA A N 1
ATOM 2305 C CA . ALA A 1 293 ? 31.105 4.672 29.057 1.00 9.26 293 ALA A CA 1
ATOM 2306 C C . ALA A 1 293 ? 30.055 4.039 29.965 1.00 10.28 293 ALA A C 1
ATOM 2307 O O . ALA A 1 293 ? 29.209 3.271 29.493 1.00 10.48 293 ALA A O 1
ATOM 2309 N N . ARG A 1 294 ? 30.121 4.345 31.256 1.00 10.23 294 ARG A N 1
ATOM 2310 C CA . ARG A 1 294 ? 29.198 3.789 32.254 1.00 11.60 294 ARG A CA 1
ATOM 2311 C C . ARG A 1 294 ? 28.699 4.954 33.091 1.00 10.92 294 ARG A C 1
ATOM 2312 O O . ARG A 1 294 ? 29.503 5.776 33.530 1.00 11.04 294 ARG A O 1
ATOM 2320 N N . ALA A 1 295 ? 27.391 5.017 33.351 1.00 10.07 295 ALA A N 1
ATOM 2321 C CA . ALA A 1 295 ? 26.859 6.049 34.254 1.00 10.67 295 ALA A CA 1
ATOM 2322 C C . ALA A 1 295 ? 27.468 5.891 35.644 1.00 11.38 295 ALA A C 1
ATOM 2323 O O . ALA A 1 295 ? 27.518 4.777 36.172 1.00 11.82 295 ALA A O 1
ATOM 2325 N N . SER A 1 296 ? 27.939 6.992 36.231 1.00 11.82 296 SER A N 1
ATOM 2326 C CA . SER A 1 296 ? 28.643 6.921 37.521 1.00 13.68 296 SER A CA 1
ATOM 2327 C C . SER A 1 296 ? 27.751 7.139 38.730 1.00 14.49 296 SER A C 1
ATOM 2328 O O . SER A 1 296 ? 28.163 6.869 39.873 1.00 15.31 296 SER A O 1
ATOM 2331 N N . GLN A 1 297 ? 26.549 7.644 38.470 1.00 14.95 297 GLN A N 1
ATOM 2332 C CA . GLN A 1 297 ? 25.548 7.930 39.498 1.00 16.01 297 GLN A CA 1
ATOM 2333 C C . GLN A 1 297 ? 24.194 7.929 38.814 1.00 16.21 297 GLN A C 1
ATOM 2334 O O . GLN A 1 297 ? 24.123 8.032 37.585 1.00 15.56 297 GLN A O 1
ATOM 2340 N N . ASP A 1 298 ? 23.122 7.780 39.599 1.00 16.83 298 ASP A N 1
ATOM 2341 C CA . ASP A 1 298 ? 21.773 7.821 39.064 1.00 18.10 298 ASP A CA 1
ATOM 2342 C C . ASP A 1 298 ? 21.488 9.210 38.550 1.00 18.31 298 ASP A C 1
ATOM 2343 O O . ASP A 1 298 ? 21.761 10.203 39.248 1.00 18.59 298 ASP A O 1
ATOM 2348 N N . PHE A 1 299 ? 20.933 9.277 37.348 1.00 17.85 299 PHE A N 1
ATOM 2349 C CA . PHE A 1 299 ? 20.325 10.510 36.863 1.00 18.75 299 PHE A CA 1
ATOM 2350 C C . PHE A 1 299 ? 19.297 10.236 35.775 1.00 19.26 299 PHE A C 1
ATOM 2351 O O . PHE A 1 299 ? 19.185 9.123 35.260 1.00 17.80 299 PHE A O 1
ATOM 2359 N N . GLU A 1 300 ? 18.517 11.258 35.448 1.00 20.38 300 GLU A N 1
ATOM 2360 C CA . GLU A 1 300 ? 17.648 11.175 34.295 1.00 22.29 300 GLU A CA 1
ATOM 2361 C C . GLU A 1 300 ? 17.986 12.306 33.343 1.00 22.13 300 GLU A C 1
ATOM 2362 O O . GLU A 1 300 ? 18.455 13.360 33.760 1.00 22.26 300 GLU A O 1
ATOM 2368 N N . TRP A 1 301 ? 17.768 12.065 32.064 1.00 22.29 301 TRP A N 1
ATOM 2369 C CA . TRP A 1 301 ? 18.071 13.047 31.042 1.00 23.43 301 TRP A CA 1
ATOM 2370 C C . TRP A 1 301 ? 17.080 12.868 29.907 1.00 24.67 301 TRP A C 1
ATOM 2371 O O . TRP A 1 301 ? 16.913 11.765 29.387 1.00 23.92 301 TRP A O 1
ATOM 2382 N N . GLU A 1 302 ? 16.396 13.959 29.553 1.00 26.28 302 GLU A N 1
ATOM 2383 C CA . GLU A 1 302 ? 15.420 13.963 28.458 1.00 27.91 302 GLU A CA 1
ATOM 2384 C C . GLU A 1 302 ? 14.418 12.802 28.535 1.00 27.66 302 GLU A C 1
ATOM 2385 O O . GLU A 1 302 ? 14.124 12.148 27.530 1.00 27.08 302 GLU A O 1
ATOM 2391 N N . GLY A 1 303 ? 13.919 12.551 29.745 1.00 27.49 303 GLY A N 1
ATOM 2392 C CA . GLY A 1 303 ? 12.926 11.506 29.986 1.00 27.37 303 GLY A CA 1
ATOM 2393 C C . GLY A 1 303 ? 13.449 10.079 30.006 1.00 26.88 303 GLY A C 1
ATOM 2394 O O . GLY A 1 303 ? 12.661 9.134 30.064 1.00 26.53 303 GLY A O 1
ATOM 2395 N N . MET A 1 304 ? 14.776 9.926 29.957 1.00 25.56 304 MET A N 1
ATOM 2396 C CA . MET A 1 304 ? 15.420 8.607 29.977 1.00 24.41 304 MET A CA 1
ATOM 2397 C C . MET A 1 304 ? 16.172 8.377 31.288 1.00 22.68 304 MET A C 1
ATOM 2398 O O . MET A 1 304 ? 16.873 9.270 31.778 1.00 21.86 304 MET A O 1
ATOM 2403 N N . ALA A 1 305 ? 16.016 7.183 31.852 1.00 20.87 305 ALA A N 1
ATOM 2404 C CA . ALA A 1 305 ? 16.691 6.816 33.097 1.00 19.16 305 ALA A CA 1
ATOM 2405 C C . ALA A 1 305 ? 18.122 6.369 32.828 1.00 18.12 305 ALA A C 1
ATOM 2406 O O . ALA A 1 305 ? 18.351 5.551 31.951 1.00 17.08 305 ALA A O 1
ATOM 2408 N N . PHE A 1 306 ? 19.061 6.904 33.604 1.00 16.93 306 PHE A N 1
ATOM 2409 C CA . PHE A 1 306 ? 20.443 6.444 33.587 1.00 16.17 306 PHE A CA 1
ATOM 2410 C C . PHE A 1 306 ? 20.809 5.988 35.002 1.00 16.16 306 PHE A C 1
ATOM 2411 O O . PHE A 1 306 ? 21.398 6.747 35.780 1.00 15.59 306 PHE A O 1
ATOM 2419 N N . PRO A 1 307 ? 20.445 4.745 35.356 1.00 16.18 307 PRO A N 1
ATOM 2420 C CA . PRO A 1 307 ? 20.787 4.254 36.684 1.00 15.79 307 PRO A CA 1
ATOM 2421 C C . PRO A 1 307 ? 22.293 4.133 36.802 1.00 15.29 307 PRO A C 1
ATOM 2422 O O . PRO A 1 307 ? 22.957 3.869 35.797 1.00 14.27 307 PRO A O 1
ATOM 2426 N N . GLU A 1 308 ? 22.821 4.335 38.009 1.00 14.66 308 GLU A N 1
ATOM 2427 C CA . GLU A 1 308 ? 24.243 4.115 38.262 1.00 14.59 308 GLU A CA 1
ATOM 2428 C C . GLU A 1 308 ? 24.623 2.780 37.634 1.00 14.08 308 GLU A C 1
ATOM 2429 O O . GLU A 1 308 ? 23.898 1.791 37.811 1.00 14.19 308 GLU A O 1
ATOM 2435 N N . GLY A 1 309 ? 25.718 2.765 36.870 1.00 13.05 309 GLY A N 1
ATOM 2436 C CA . GLY A 1 309 ? 26.249 1.519 36.298 1.00 12.80 309 GLY A CA 1
ATOM 2437 C C . GLY A 1 309 ? 25.758 1.223 34.888 1.00 12.61 309 GLY A C 1
ATOM 2438 O O . GLY A 1 309 ? 26.264 0.292 34.239 1.00 13.06 309 GLY A O 1
ATOM 2439 N N . ARG A 1 310 ? 24.773 1.992 34.410 1.00 12.00 310 ARG A N 1
ATOM 2440 C CA . ARG A 1 310 ? 24.231 1.778 33.062 1.00 12.15 310 ARG A CA 1
ATOM 2441 C C . ARG A 1 310 ? 25.279 2.008 31.976 1.00 11.70 310 ARG A C 1
ATOM 2442 O O . ARG A 1 310 ? 25.872 3.086 31.896 1.00 11.94 310 ARG A O 1
ATOM 2450 N N . GLN A 1 311 ? 25.481 1.003 31.133 1.00 11.07 311 GLN A N 1
ATOM 2451 C CA . GLN A 1 311 ? 26.348 1.156 29.966 1.00 11.41 311 GLN A CA 1
ATOM 2452 C C . GLN A 1 311 ? 25.697 2.120 28.981 1.00 11.28 311 GLN A C 1
ATOM 2453 O O . GLN A 1 311 ? 24.477 2.058 28.744 1.00 11.74 311 GLN A O 1
ATOM 2459 N N . VAL A 1 312 ? 26.504 3.010 28.420 1.00 10.68 312 VAL A N 1
ATOM 2460 C CA . VAL A 1 312 ? 26.003 4.034 27.497 1.00 11.08 312 VAL A CA 1
ATOM 2461 C C . VAL A 1 312 ? 26.954 4.087 26.311 1.00 11.13 312 VAL A C 1
ATOM 2462 O O . VAL A 1 312 ? 28.173 4.048 26.481 1.00 11.62 312 VAL A O 1
ATOM 2466 N N . VAL A 1 313 ? 26.393 4.143 25.106 1.00 11.39 313 VAL A N 1
ATOM 2467 C CA A VAL A 1 313 ? 27.234 4.296 23.927 0.60 11.69 313 VAL A CA 1
ATOM 2468 C CA B VAL A 1 313 ? 27.173 4.234 23.867 0.40 11.47 313 VAL A CA 1
ATOM 2469 C C . VAL A 1 313 ? 26.845 5.559 23.182 1.00 11.49 313 VAL A C 1
ATOM 2470 O O . VAL A 1 313 ? 25.666 5.896 23.049 1.00 11.91 313 VAL A O 1
ATOM 2477 N N . LEU A 1 314 ? 27.872 6.291 22.759 1.00 10.73 314 LEU A N 1
ATOM 2478 C CA . LEU A 1 314 ? 27.697 7.536 22.008 1.00 9.75 314 LEU A CA 1
ATOM 2479 C C . LEU A 1 314 ? 28.062 7.294 20.550 1.00 10.05 314 LEU A C 1
ATOM 2480 O O . LEU A 1 314 ? 29.194 6.910 20.224 1.00 9.94 314 LEU A O 1
ATOM 2485 N N . ASP A 1 315 ? 27.092 7.534 19.676 1.00 10.11 315 ASP A N 1
ATOM 2486 C CA . ASP A 1 315 ? 27.207 7.235 18.244 1.00 9.78 315 ASP A CA 1
ATOM 2487 C C . ASP A 1 315 ? 27.907 8.412 17.558 1.00 9.97 315 ASP A C 1
ATOM 2488 O O . ASP A 1 315 ? 27.309 9.471 17.377 1.00 10.13 315 ASP A O 1
ATOM 2493 N N . LEU A 1 316 ? 29.187 8.244 17.202 1.00 9.79 316 LEU A N 1
ATOM 2494 C CA . LEU A 1 316 ? 29.927 9.355 16.564 1.00 10.27 316 LEU A CA 1
ATOM 2495 C C . LEU A 1 316 ? 29.459 9.584 15.125 1.00 9.66 316 LEU A C 1
ATOM 2496 O O . LEU A 1 316 ? 29.216 10.728 14.716 1.00 10.05 316 LEU A O 1
ATOM 2501 N N . TYR A 1 317 ? 29.348 8.502 14.358 1.00 9.98 317 TYR A N 1
ATOM 2502 C CA . TYR A 1 317 ? 28.941 8.618 12.961 1.00 9.81 317 TYR A CA 1
ATOM 2503 C C . TYR A 1 317 ? 27.574 9.295 12.842 1.00 10.30 317 TYR A C 1
ATOM 2504 O O . TYR A 1 317 ? 27.402 10.257 12.057 1.00 9.98 317 TYR A O 1
ATOM 2513 N N . GLY A 1 318 ? 26.611 8.816 13.633 1.00 10.50 318 GLY A N 1
ATOM 2514 C CA . GLY A 1 318 ? 25.260 9.376 13.638 1.00 10.03 318 GLY A CA 1
ATOM 2515 C C . GLY A 1 318 ? 25.247 10.839 14.049 1.00 10.21 318 GLY A C 1
ATOM 2516 O O . GLY A 1 318 ? 24.503 11.640 13.487 1.00 11.10 318 GLY A O 1
ATOM 2517 N N . SER A 1 319 ? 26.101 11.198 15.003 1.00 10.04 319 SER A N 1
ATOM 2518 C CA . SER A 1 319 ? 26.203 12.594 15.444 1.00 9.94 319 SER A CA 1
ATOM 2519 C C . SER A 1 319 ? 26.760 13.471 14.323 1.00 9.91 319 SER A C 1
ATOM 2520 O O . SER A 1 319 ? 26.279 14.594 14.096 1.00 9.56 319 SER A O 1
ATOM 2523 N N . ASN A 1 320 ? 27.744 12.939 13.596 1.00 9.73 320 ASN A N 1
ATOM 2524 C CA . ASN A 1 320 ? 28.335 13.672 12.475 1.00 9.56 320 ASN A CA 1
ATOM 2525 C C . ASN A 1 320 ? 27.403 13.798 11.284 1.00 10.34 320 ASN A C 1
ATOM 2526 O O . ASN A 1 320 ? 27.644 14.617 10.407 1.00 10.20 320 ASN A O 1
ATOM 2531 N N . HIS A 1 321 ? 26.314 13.028 11.312 1.00 10.53 321 HIS A N 1
ATOM 2532 C CA . HIS A 1 321 ? 25.298 13.072 10.268 1.00 11.98 321 HIS A CA 1
ATOM 2533 C C . HIS A 1 321 ? 23.945 13.580 10.765 1.00 12.82 321 HIS A C 1
ATOM 2534 O O . HIS A 1 321 ? 22.917 13.408 10.103 1.00 13.16 321 HIS A O 1
ATOM 2541 N N . ASP A 1 322 ? 23.952 14.263 11.901 1.00 13.94 322 ASP A N 1
ATOM 2542 C CA . ASP A 1 322 ? 22.723 14.829 12.460 1.00 15.50 322 ASP A CA 1
ATOM 2543 C C . ASP A 1 322 ? 22.260 16.025 11.631 1.00 15.81 322 ASP A C 1
ATOM 2544 O O . ASP A 1 322 ? 22.956 17.034 11.555 1.00 14.97 322 ASP A O 1
ATOM 2549 N N . ALA A 1 323 ? 21.094 15.895 11.000 1.00 16.49 323 ALA A N 1
ATOM 2550 C CA . ALA A 1 323 ? 20.563 16.958 10.163 1.00 17.41 323 ALA A CA 1
ATOM 2551 C C . ALA A 1 323 ? 20.283 18.251 10.932 1.00 17.88 323 ALA A C 1
ATOM 2552 O O . ALA A 1 323 ? 20.340 19.340 10.347 1.00 17.77 323 ALA A O 1
ATOM 2554 N N . ALA A 1 324 ? 19.980 18.149 12.224 1.00 18.21 324 ALA A N 1
ATOM 2555 C CA . ALA A 1 324 ? 19.760 19.365 13.016 1.00 18.76 324 ALA A CA 1
ATOM 2556 C C . ALA A 1 324 ? 21.017 20.235 13.045 1.00 18.84 324 ALA A C 1
ATOM 2557 O O . ALA A 1 324 ? 20.947 21.472 12.961 1.00 19.58 324 ALA A O 1
ATOM 2559 N N . THR A 1 325 ? 22.179 19.589 13.132 1.00 18.30 325 THR A N 1
ATOM 2560 C CA . THR A 1 325 ? 23.433 20.315 13.143 1.00 17.57 325 THR A CA 1
ATOM 2561 C C . THR A 1 325 ? 23.848 20.746 11.760 1.00 17.61 325 THR A C 1
ATOM 2562 O O . THR A 1 325 ? 24.242 21.899 11.552 1.00 17.52 325 THR A O 1
ATOM 2566 N N . TRP A 1 326 ? 23.759 19.819 10.809 1.00 17.42 326 TRP A N 1
ATOM 2567 C CA . TRP A 1 326 ? 24.351 20.016 9.486 1.00 18.05 326 TRP A CA 1
ATOM 2568 C C . TRP A 1 326 ? 23.346 20.444 8.378 1.00 17.97 326 TRP A C 1
ATOM 2569 O O . TRP A 1 326 ? 23.745 20.946 7.334 1.00 16.95 326 TRP A O 1
ATOM 2580 N N . ALA A 1 327 ? 22.050 20.255 8.625 1.00 18.42 327 ALA A N 1
ATOM 2581 C CA . ALA A 1 327 ? 20.987 20.497 7.605 1.00 18.54 327 ALA A CA 1
ATOM 2582 C C . ALA A 1 327 ? 20.935 19.478 6.437 1.00 18.48 327 ALA A C 1
ATOM 2583 O O . ALA A 1 327 ? 19.840 18.926 6.169 1.00 18.80 327 ALA A O 1
ATOM 2585 N N . ASP A 1 328 ? 22.060 19.283 5.719 1.00 16.70 328 ASP A N 1
ATOM 2586 C CA . ASP A 1 328 ? 22.156 18.318 4.592 1.00 16.20 328 ASP A CA 1
ATOM 2587 C C . ASP A 1 328 ? 23.376 17.394 4.752 1.00 14.98 328 ASP A C 1
ATOM 2588 O O . ASP A 1 328 ? 24.264 17.321 3.889 1.00 13.13 328 ASP A O 1
ATOM 2593 N N . PRO A 1 329 ? 23.396 16.645 5.853 1.00 14.71 329 PRO A N 1
ATOM 2594 C CA . PRO A 1 329 ? 24.580 15.841 6.203 1.00 14.16 329 PRO A CA 1
ATOM 2595 C C . PRO A 1 329 ? 24.940 14.754 5.185 1.00 14.65 329 PRO A C 1
ATOM 2596 O O . PRO A 1 329 ? 26.080 14.292 5.154 1.00 14.16 329 PRO A O 1
ATOM 2600 N N . GLN A 1 330 ? 23.964 14.356 4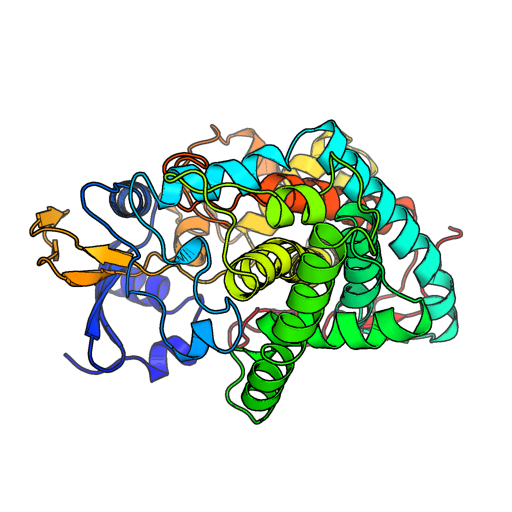.367 1.00 15.49 330 GLN A N 1
ATOM 2601 C CA . GLN A 1 330 ? 24.150 13.318 3.368 1.00 16.31 330 GLN A CA 1
ATOM 2602 C C . GLN A 1 330 ? 25.045 13.735 2.177 1.00 15.82 330 GLN A C 1
ATOM 2603 O O . GLN A 1 330 ? 25.508 12.886 1.415 1.00 15.79 330 GLN A O 1
ATOM 2609 N N . GLU A 1 331 ? 25.287 15.034 2.012 1.00 14.70 331 GLU A N 1
ATOM 2610 C CA . GLU A 1 331 ? 26.145 15.498 0.928 1.00 14.53 331 GLU A CA 1
ATOM 2611 C C . GLU A 1 331 ? 27.567 15.701 1.414 1.00 13.33 331 GLU A C 1
ATOM 2612 O O . GLU A 1 331 ? 27.779 16.086 2.571 1.00 13.33 331 GLU A O 1
ATOM 2618 N N . PHE A 1 332 ? 28.533 15.462 0.529 1.00 12.24 332 PHE A N 1
ATOM 2619 C CA . PHE A 1 332 ? 29.942 15.760 0.799 1.00 11.46 332 PHE A CA 1
ATOM 2620 C C . PHE A 1 332 ? 30.191 17.170 0.293 1.00 11.50 332 PHE A C 1
ATOM 2621 O O . PHE A 1 332 ? 30.195 17.430 -0.922 1.00 11.34 332 PHE A O 1
ATOM 2629 N N . ARG A 1 333 ? 30.337 18.099 1.236 1.00 10.37 333 ARG A N 1
ATOM 2630 C CA . ARG A 1 333 ? 30.442 19.507 0.897 1.00 10.43 333 ARG A CA 1
ATOM 2631 C C . ARG A 1 333 ? 31.428 20.197 1.857 1.00 10.58 333 ARG A C 1
ATOM 2632 O O . ARG A 1 333 ? 31.018 20.690 2.929 1.00 10.74 333 ARG A O 1
ATOM 2640 N N . PRO A 1 334 ? 32.718 20.243 1.471 1.00 10.43 334 PRO A N 1
ATOM 2641 C CA . PRO A 1 334 ? 33.717 20.848 2.369 1.00 11.20 334 PRO A CA 1
ATOM 2642 C C . PRO A 1 334 ? 33.365 22.280 2.775 1.00 11.54 334 PRO A C 1
ATOM 2643 O O . PRO A 1 334 ? 33.659 22.697 3.904 1.00 11.68 334 PRO A O 1
ATOM 2647 N N . GLU A 1 335 ? 32.729 23.022 1.865 1.00 12.06 335 GLU A N 1
ATOM 2648 C CA . GLU A 1 335 ? 32.251 24.392 2.130 1.00 12.53 335 GLU A CA 1
ATOM 2649 C C . GLU A 1 335 ? 31.461 24.572 3.414 1.00 11.57 335 GLU A C 1
ATOM 2650 O O . GLU A 1 335 ? 31.382 25.697 3.974 1.00 11.32 335 GLU A O 1
ATOM 2656 N N . ARG A 1 336 ? 30.841 23.493 3.878 1.00 10.29 336 ARG A N 1
ATOM 2657 C CA . ARG A 1 336 ? 30.001 23.604 5.056 1.00 10.56 336 ARG A CA 1
ATOM 2658 C C . ARG A 1 336 ? 30.829 24.053 6.257 1.00 10.40 336 ARG A C 1
ATOM 2659 O O . ARG A 1 336 ? 30.298 24.689 7.173 1.00 10.11 336 ARG A O 1
ATOM 2667 N N . PHE A 1 337 ? 32.130 23.760 6.230 1.00 10.38 337 PHE A N 1
ATOM 2668 C CA . PHE A 1 337 ? 33.001 24.142 7.357 1.00 10.03 337 PHE A CA 1
ATOM 2669 C C . PHE A 1 337 ? 33.340 25.606 7.434 1.00 11.36 337 PHE A C 1
ATOM 2670 O O . PHE A 1 337 ? 33.844 26.078 8.463 1.00 12.53 337 PHE A O 1
ATOM 2678 N N . ARG A 1 338 ? 32.970 26.366 6.405 1.00 11.34 338 ARG A N 1
ATOM 2679 C CA . ARG A 1 338 ? 33.038 27.819 6.537 1.00 12.23 338 ARG A CA 1
ATOM 2680 C C . ARG A 1 338 ? 32.107 28.330 7.630 1.00 12.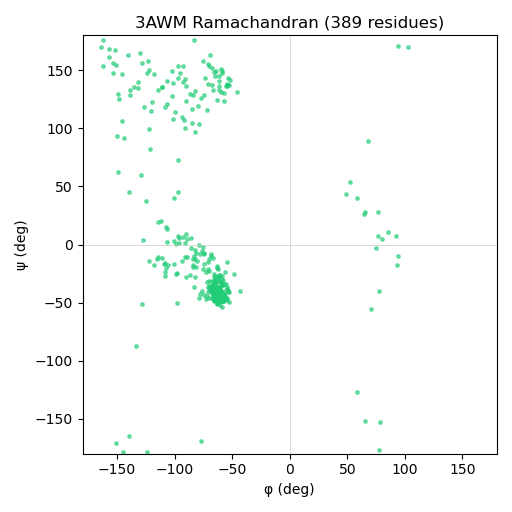64 338 ARG A C 1
ATOM 2681 O O . ARG A 1 338 ? 32.358 29.390 8.224 1.00 14.27 338 ARG A O 1
ATOM 2689 N N . ALA A 1 339 ? 31.025 27.605 7.897 1.00 12.32 339 ALA A N 1
ATOM 2690 C CA . ALA A 1 339 ? 30.027 28.074 8.870 1.00 13.45 339 ALA A CA 1
ATOM 2691 C C . ALA A 1 339 ? 30.166 27.408 10.237 1.00 13.44 339 ALA A C 1
ATOM 2692 O O . ALA A 1 339 ? 29.355 27.651 11.138 1.00 14.83 339 ALA A O 1
ATOM 2694 N N . TRP A 1 340 ? 31.181 26.554 10.399 1.00 11.94 340 TRP A N 1
ATOM 2695 C CA . TRP A 1 340 ? 31.345 25.890 11.683 1.00 11.74 340 TRP A CA 1
ATOM 2696 C C . TRP A 1 340 ? 31.887 26.863 12.729 1.00 11.70 340 TRP A C 1
ATOM 2697 O O . TRP A 1 340 ? 32.717 27.731 12.451 1.00 12.38 340 TRP A O 1
ATOM 2708 N N . ASP A 1 341 ? 31.404 26.700 13.944 1.00 10.99 341 ASP A N 1
ATOM 2709 C CA . ASP A 1 341 ? 31.801 27.571 15.029 1.00 11.13 341 ASP A CA 1
ATOM 2710 C C . ASP A 1 341 ? 32.732 26.875 16.011 1.00 11.09 341 ASP A C 1
ATOM 2711 O O . ASP A 1 341 ? 32.928 27.357 17.129 1.00 10.34 341 ASP A O 1
ATOM 2716 N N . GLU A 1 342 ? 33.278 25.740 15.590 1.00 11.32 342 GLU A N 1
ATOM 2717 C CA . GLU A 1 342 ? 34.269 25.003 16.391 1.00 12.40 342 GLU A CA 1
ATOM 2718 C C . GLU A 1 342 ? 33.700 24.460 17.703 1.00 11.97 342 GLU A C 1
ATOM 2719 O O . GLU A 1 342 ? 34.441 24.268 18.681 1.00 12.67 342 GLU A O 1
ATOM 2725 N N . ASP A 1 343 ? 32.390 24.213 17.726 1.00 9.89 343 ASP A N 1
ATOM 2726 C CA . ASP A 1 343 ? 31.714 23.591 18.869 1.00 10.20 343 ASP A CA 1
ATOM 2727 C C . ASP A 1 343 ? 32.392 22.260 19.233 1.00 9.57 343 ASP A C 1
ATOM 2728 O O . ASP A 1 343 ? 32.675 21.466 18.359 1.00 9.38 343 ASP A O 1
ATOM 2733 N N . SER A 1 344 ? 32.579 22.020 20.523 1.00 8.86 344 SER A N 1
ATOM 2734 C CA A SER A 1 344 ? 33.321 20.811 20.931 0.70 9.18 344 SER A CA 1
ATOM 2735 C CA B SER A 1 344 ? 33.285 20.825 21.021 0.30 8.68 344 SER A CA 1
ATOM 2736 C C . SER A 1 344 ? 32.456 19.538 20.977 1.00 9.02 344 SER A C 1
ATOM 2737 O O . SER A 1 344 ? 32.979 18.437 21.198 1.00 9.47 344 SER A O 1
ATOM 2742 N N . PHE A 1 345 ? 31.153 19.663 20.725 1.00 9.52 345 PHE A N 1
ATOM 2743 C CA . PHE A 1 345 ? 30.251 18.519 20.845 1.00 9.45 345 PHE A CA 1
ATOM 2744 C C . PHE A 1 345 ? 29.482 18.153 19.604 1.00 9.40 345 PHE A C 1
ATOM 2745 O O . PHE A 1 345 ? 28.887 17.077 19.572 1.00 9.67 345 PHE A O 1
ATOM 2753 N N . ASN A 1 346 ? 29.440 19.034 18.605 1.00 9.50 346 ASN A N 1
ATOM 2754 C CA . ASN A 1 346 ? 28.580 18.746 17.454 1.00 9.52 346 ASN A CA 1
ATOM 2755 C C . ASN A 1 346 ? 29.289 18.152 16.247 1.00 9.61 346 ASN A C 1
ATOM 2756 O O . ASN A 1 346 ? 28.634 17.819 15.263 1.00 10.44 346 ASN A O 1
ATOM 2761 N N . PHE A 1 347 ? 30.608 17.950 16.354 1.00 9.06 347 PHE A N 1
ATOM 2762 C CA . PHE A 1 347 ? 31.409 17.383 15.261 1.00 8.89 347 PHE A CA 1
ATOM 2763 C C . PHE A 1 347 ? 32.470 16.559 15.989 1.00 8.50 347 PHE A C 1
ATOM 2764 O O . PHE A 1 347 ? 33.391 17.103 16.616 1.00 8.98 347 PHE A O 1
ATOM 2772 N N . ILE A 1 348 ? 32.313 15.240 15.942 1.00 7.74 348 ILE A N 1
ATOM 2773 C CA . ILE A 1 348 ? 33.040 14.396 16.899 1.00 7.44 348 ILE A CA 1
ATOM 2774 C C . ILE A 1 348 ? 33.605 13.084 16.289 1.00 7.37 348 ILE A C 1
ATOM 2775 O O . ILE A 1 348 ? 33.524 11.999 16.916 1.00 8.25 348 ILE A O 1
ATOM 2780 N N . PRO A 1 349 ? 34.238 13.174 15.103 1.00 7.81 349 PRO A N 1
ATOM 2781 C CA . PRO A 1 349 ? 34.800 11.958 14.484 1.00 7.65 349 PRO A CA 1
ATOM 2782 C C . PRO A 1 349 ? 35.882 11.279 15.352 1.00 7.65 349 PRO A C 1
ATOM 2783 O O . PRO A 1 349 ? 36.103 10.067 15.222 1.00 8.38 349 PRO A O 1
ATOM 2787 N N . GLN A 1 350 ? 36.552 12.059 16.190 1.00 7.42 350 GLN A N 1
ATOM 2788 C CA . GLN A 1 350 ? 37.570 11.523 17.108 1.00 7.44 350 GLN A CA 1
ATOM 2789 C C . GLN A 1 350 ? 37.213 11.936 18.532 1.00 8.17 350 GLN A C 1
ATOM 2790 O O . GLN A 1 350 ? 38.083 12.208 19.360 1.00 7.97 350 GLN A O 1
ATOM 2796 N N . GLY A 1 351 ? 35.912 11.941 18.820 1.00 7.67 351 GLY A N 1
ATOM 2797 C CA . GLY A 1 351 ? 35.438 12.273 20.160 1.00 8.07 351 GLY A CA 1
ATOM 2798 C C . GLY A 1 351 ? 35.075 13.742 20.328 1.00 7.89 351 GLY A C 1
ATOM 2799 O O . GLY A 1 351 ? 35.362 14.586 19.476 1.00 8.28 351 GLY A O 1
ATOM 2800 N N . GLY A 1 352 ? 34.463 14.036 21.465 1.00 8.09 352 GLY A N 1
ATOM 2801 C CA . GLY A 1 352 ? 33.988 15.386 21.773 1.00 8.17 352 GLY A CA 1
ATOM 2802 C C . GLY A 1 352 ? 34.564 15.900 23.075 1.00 8.43 352 GLY A C 1
ATOM 2803 O O . GLY A 1 352 ? 35.368 15.225 23.746 1.00 8.74 352 GLY A O 1
ATOM 2804 N N . GLY A 1 353 ? 34.153 17.110 23.437 1.00 8.61 353 GLY A N 1
ATOM 2805 C CA . GLY A 1 353 ? 34.565 17.692 24.704 1.00 9.25 353 GLY A CA 1
ATOM 2806 C C . GLY A 1 353 ? 35.970 18.232 24.645 1.00 8.74 353 GLY A C 1
ATOM 2807 O O . GLY A 1 353 ? 36.452 18.619 23.575 1.00 9.43 353 GLY A O 1
ATOM 2808 N N . ASP A 1 354 ? 36.614 18.245 25.814 1.00 8.74 354 ASP A N 1
ATOM 2809 C CA . ASP A 1 354 ? 37.900 18.890 26.019 1.00 9.49 354 ASP A CA 1
ATOM 2810 C C . ASP A 1 354 ? 39.017 17.822 26.015 1.00 9.25 354 ASP A C 1
ATOM 2811 O O . ASP A 1 354 ? 38.847 16.751 26.597 1.00 10.04 354 ASP A O 1
ATOM 2816 N N . HIS A 1 355 ? 40.147 18.125 25.376 1.00 9.08 355 HIS A N 1
ATOM 2817 C CA . HIS A 1 355 ? 41.250 17.132 25.272 1.00 8.78 355 HIS A CA 1
ATOM 2818 C C . HIS A 1 355 ? 41.913 16.829 26.604 1.00 9.28 355 HIS A C 1
ATOM 2819 O O . HIS A 1 355 ? 42.344 15.696 26.835 1.00 10.31 355 HIS A O 1
ATOM 2826 N N . TYR A 1 356 ? 42.048 17.832 27.465 1.00 9.17 356 TYR A N 1
ATOM 2827 C CA . TYR A 1 356 ? 42.728 17.616 28.743 1.00 9.67 356 TYR A CA 1
ATOM 2828 C C . TYR A 1 356 ? 41.818 17.030 29.807 1.00 9.78 356 TYR A C 1
ATOM 2829 O O . TYR A 1 356 ? 42.270 16.285 30.684 1.00 10.51 356 TYR A O 1
ATOM 2838 N N . LEU A 1 357 ? 40.551 17.458 29.796 1.00 9.80 357 LEU A N 1
ATOM 2839 C CA . LEU A 1 357 ? 39.626 17.097 30.857 1.00 10.83 357 LEU A CA 1
ATOM 2840 C C . LEU A 1 357 ? 38.762 15.902 30.501 1.00 11.48 357 LEU A C 1
ATOM 2841 O O . LEU A 1 357 ? 37.922 15.490 31.287 1.00 14.50 357 LEU A O 1
ATOM 2846 N N . GLY A 1 358 ? 38.962 15.323 29.329 1.00 10.17 358 GLY A N 1
ATOM 2847 C CA . GLY A 1 358 ? 38.161 14.178 28.943 1.00 8.89 358 GLY A CA 1
ATOM 2848 C C . GLY A 1 358 ? 38.940 13.285 28.007 1.00 7.79 358 GLY A C 1
ATOM 2849 O O . GLY A 1 358 ? 40.130 13.506 27.787 1.00 8.32 358 GLY A O 1
ATOM 2850 N N . HIS A 1 359 ? 38.249 12.303 27.432 1.00 7.18 359 HIS A N 1
ATOM 2851 C CA . HIS A 1 359 ? 38.921 11.274 26.632 1.00 7.26 359 HIS A CA 1
ATOM 2852 C C . HIS A 1 359 ? 39.057 11.597 25.137 1.00 6.66 359 HIS A C 1
ATOM 2853 O O . HIS A 1 359 ? 39.456 10.742 24.351 1.00 7.42 359 HIS A O 1
ATOM 2860 N N . ARG A 1 360 ? 38.739 12.833 24.742 1.00 6.98 360 ARG A N 1
ATOM 2861 C CA . ARG A 1 360 ? 38.854 13.210 23.333 1.00 6.86 360 ARG A CA 1
ATOM 2862 C C . ARG A 1 360 ? 40.226 12.875 22.756 1.00 7.09 360 ARG A C 1
ATOM 2863 O O . ARG A 1 360 ? 41.255 13.051 23.410 1.00 7.86 360 ARG A O 1
ATOM 2871 N N . CYS A 1 361 ? 40.236 12.426 21.508 1.00 6.27 361 CYS A N 1
ATOM 2872 C CA . CYS A 1 361 ? 41.476 11.974 20.846 1.00 7.04 361 CYS A CA 1
ATOM 2873 C C . CYS A 1 361 ? 42.555 13.075 20.821 1.00 7.32 361 CYS A C 1
ATOM 2874 O O . CYS A 1 361 ? 42.319 14.162 20.281 1.00 8.07 361 CYS A O 1
ATOM 2877 N N . PRO A 1 362 ? 43.744 12.798 21.373 1.00 7.00 362 PRO A N 1
ATOM 2878 C CA . PRO A 1 362 ? 44.854 13.746 21.295 1.00 7.04 362 PRO A CA 1
ATOM 2879 C C . PRO A 1 362 ? 45.533 13.728 19.923 1.00 7.18 362 PRO A C 1
ATOM 2880 O O . PRO A 1 362 ? 46.402 14.573 19.666 1.00 8.15 362 PRO A O 1
ATOM 2884 N N . GLY A 1 363 ? 45.162 12.767 19.070 1.00 7.82 363 GLY A N 1
ATOM 2885 C CA . GLY A 1 363 ? 45.776 12.629 17.770 1.00 7.55 363 GLY A CA 1
ATOM 2886 C C . GLY A 1 363 ? 45.168 13.476 16.667 1.00 7.68 363 GLY A C 1
ATOM 2887 O O . GLY A 1 363 ? 45.592 13.367 15.520 1.00 7.98 363 GLY A O 1
ATOM 2888 N N . GLU A 1 364 ? 44.210 14.348 16.999 1.00 7.65 364 GLU A N 1
ATOM 2889 C CA . GLU A 1 364 ? 43.505 15.079 15.916 1.00 7.67 364 GLU A CA 1
ATOM 2890 C C . GLU A 1 364 ? 44.450 15.947 15.103 1.00 8.57 364 GLU A C 1
ATOM 2891 O O . GLU A 1 364 ? 44.298 16.024 13.871 1.00 9.08 364 GLU A O 1
ATOM 2897 N N . TRP A 1 365 ? 45.417 16.604 15.764 1.00 8.38 365 TRP A N 1
ATOM 2898 C CA . TRP A 1 365 ? 46.354 17.480 15.018 1.00 9.26 365 TRP A CA 1
ATOM 2899 C C . TRP A 1 365 ? 47.227 16.681 14.047 1.00 9.39 365 TRP A C 1
ATOM 2900 O O . TRP A 1 365 ? 47.440 17.096 12.897 1.00 10.11 365 TRP A O 1
ATOM 2911 N N . ILE A 1 366 ? 47.711 15.527 14.504 1.00 8.96 366 ILE A N 1
ATOM 2912 C CA . ILE A 1 366 ? 48.425 14.610 13.608 1.00 8.77 366 ILE A CA 1
ATOM 2913 C C . ILE A 1 366 ? 47.553 14.165 12.435 1.00 8.54 366 ILE A C 1
ATOM 2914 O O . ILE A 1 366 ? 47.992 14.191 11.274 1.00 9.38 366 ILE A O 1
ATOM 2919 N N . VAL A 1 367 ? 46.328 13.730 12.737 1.00 8.34 367 VAL A N 1
ATOM 2920 C CA . VAL A 1 367 ? 45.431 13.261 11.685 1.00 8.15 367 VAL A CA 1
ATOM 2921 C C . VAL A 1 367 ? 45.222 14.361 10.642 1.00 9.15 367 VAL A C 1
ATOM 2922 O O . VAL A 1 367 ? 45.346 14.119 9.442 1.00 8.97 367 VAL A O 1
ATOM 2926 N N . LEU A 1 368 ? 44.917 15.573 11.097 1.00 8.63 368 LEU A N 1
ATOM 2927 C CA . LEU A 1 368 ? 44.681 16.670 10.131 1.00 9.82 368 LEU A CA 1
ATOM 2928 C C . LEU A 1 368 ? 45.920 16.967 9.299 1.00 9.83 368 LEU A C 1
ATOM 2929 O O . LEU A 1 368 ? 45.808 17.170 8.076 1.00 10.34 368 LEU A O 1
ATOM 2934 N N . ALA A 1 369 ? 47.095 16.993 9.938 1.00 9.68 369 ALA A N 1
ATOM 2935 C CA . ALA A 1 369 ? 48.337 17.314 9.224 1.00 10.36 369 ALA A CA 1
ATOM 2936 C C . ALA A 1 369 ? 48.645 16.245 8.169 1.00 10.39 369 ALA A C 1
ATOM 2937 O O . ALA A 1 369 ? 49.007 16.569 7.028 1.00 11.06 369 ALA A O 1
ATOM 2939 N N . ILE A 1 370 ? 48.495 14.978 8.544 1.00 9.59 370 ILE A N 1
ATOM 2940 C CA . ILE A 1 370 ? 48.797 13.884 7.614 1.00 9.77 370 ILE A CA 1
ATOM 2941 C C . ILE A 1 370 ? 47.762 13.823 6.480 1.00 9.71 370 ILE A C 1
ATOM 2942 O O . ILE A 1 370 ? 48.122 13.602 5.319 1.00 10.17 370 ILE A O 1
ATOM 2947 N N . MET A 1 371 ? 46.492 14.065 6.803 1.00 9.56 371 MET A N 1
ATOM 2948 C CA . MET A 1 371 ? 45.467 14.118 5.749 1.00 9.90 371 MET A CA 1
ATOM 2949 C C . MET A 1 371 ? 45.760 15.219 4.731 1.00 10.36 371 MET A C 1
ATOM 2950 O O . MET A 1 371 ? 45.519 15.038 3.517 1.00 10.90 371 MET A O 1
ATOM 2955 N N . LYS A 1 372 ? 46.269 16.351 5.219 1.00 10.87 372 LYS A N 1
ATOM 2956 C CA . LYS A 1 372 ? 46.619 17.474 4.316 1.00 11.60 372 LYS A CA 1
ATOM 2957 C C . LYS A 1 372 ? 47.804 17.110 3.411 1.00 12.12 372 LYS A C 1
ATOM 2958 O O . LYS A 1 372 ? 47.798 17.435 2.209 1.00 13.48 372 LYS A O 1
ATOM 2964 N N . VAL A 1 373 ? 48.802 16.422 3.967 1.00 12.36 373 VAL A N 1
ATOM 2965 C CA . VAL A 1 373 ? 49.900 15.869 3.150 1.00 12.78 373 VAL A CA 1
ATOM 2966 C C . VAL A 1 373 ? 49.327 14.995 2.040 1.00 12.38 373 VAL A C 1
ATOM 2967 O O . VAL A 1 373 ? 49.709 15.147 0.862 1.00 12.69 373 VAL A O 1
ATOM 2971 N N . ALA A 1 374 ? 48.405 14.101 2.406 1.00 11.89 374 ALA A N 1
ATOM 2972 C CA . ALA A 1 374 ? 47.831 13.146 1.456 1.00 12.07 374 ALA A CA 1
ATOM 2973 C C . ALA A 1 374 ? 47.081 13.875 0.362 1.00 12.42 374 ALA A C 1
ATOM 2974 O O . ALA A 1 374 ? 47.244 13.564 -0.818 1.00 13.40 374 ALA A O 1
ATOM 2976 N N . ALA A 1 375 ? 46.265 14.846 0.761 1.00 12.44 375 ALA A N 1
ATOM 2977 C CA . ALA A 1 375 ? 45.500 15.617 -0.208 1.00 13.12 375 ALA A CA 1
ATOM 2978 C C . ALA A 1 375 ? 46.449 16.353 -1.153 1.00 13.72 375 ALA A C 1
ATOM 2979 O O . ALA A 1 375 ? 46.214 16.380 -2.376 1.00 14.51 375 ALA A O 1
ATOM 2981 N N . HIS A 1 376 ? 47.518 16.928 -0.604 1.00 13.48 376 HIS A N 1
ATOM 2982 C CA . HIS A 1 376 ? 48.496 17.658 -1.425 1.00 14.31 376 HIS A CA 1
ATOM 2983 C C . HIS A 1 376 ? 49.154 16.719 -2.430 1.00 14.12 376 HIS A C 1
ATOM 2984 O O . HIS A 1 376 ? 49.229 17.028 -3.617 1.00 14.36 376 HIS A O 1
ATOM 2991 N N . LEU A 1 377 ? 49.609 15.557 -1.959 1.00 13.52 377 LEU A N 1
ATOM 2992 C CA . LEU A 1 377 ? 50.300 14.619 -2.844 1.00 13.77 377 LEU A CA 1
ATOM 2993 C C . LEU A 1 377 ? 49.379 14.051 -3.922 1.00 14.36 377 LEU A C 1
ATOM 2994 O O . LEU A 1 377 ? 49.794 13.907 -5.076 1.00 15.63 377 LEU A O 1
ATOM 2999 N N . LEU A 1 378 ? 48.135 13.741 -3.564 1.00 14.50 378 LEU A N 1
ATOM 3000 C CA . LEU A 1 378 ? 47.212 13.125 -4.526 1.00 14.24 378 LEU A CA 1
ATOM 3001 C C . LEU A 1 378 ? 46.743 14.082 -5.616 1.00 15.35 378 LEU A C 1
ATOM 3002 O O . LEU A 1 378 ? 46.296 13.633 -6.669 1.00 15.74 378 LEU A O 1
ATOM 3007 N N . VAL A 1 379 ? 46.824 15.381 -5.367 1.00 16.28 379 VAL A N 1
ATOM 3008 C CA . VAL A 1 379 ? 46.410 16.349 -6.418 1.00 17.68 379 VAL A CA 1
ATOM 3009 C C . VAL A 1 379 ? 47.563 17.103 -7.078 1.00 18.54 379 VAL A C 1
ATOM 3010 O O . VAL A 1 379 ? 47.445 17.533 -8.245 1.00 18.73 379 VAL A O 1
ATOM 3014 N N . ASN A 1 380 ? 48.672 17.276 -6.370 1.00 19.33 380 ASN A N 1
ATOM 3015 C CA . ASN A 1 380 ? 49.783 18.081 -6.900 1.00 21.01 380 ASN A CA 1
ATOM 3016 C C . ASN A 1 380 ? 51.034 17.327 -7.324 1.00 22.39 380 ASN A C 1
ATOM 3017 O O . ASN A 1 380 ? 51.867 17.875 -8.059 1.00 23.23 380 ASN A O 1
ATOM 3022 N N . ALA A 1 381 ? 51.162 16.074 -6.898 1.00 22.71 381 ALA A N 1
ATOM 3023 C CA . ALA A 1 381 ? 52.379 15.305 -7.162 1.00 24.04 381 ALA A CA 1
ATOM 3024 C C . ALA A 1 381 ? 52.153 13.928 -7.798 1.00 24.90 381 ALA A C 1
ATOM 3025 O O . ALA A 1 381 ? 52.803 13.589 -8.787 1.00 24.87 381 ALA A O 1
ATOM 3027 N N . MET A 1 382 ? 51.275 13.124 -7.197 1.00 26.12 382 MET A N 1
ATOM 3028 C CA . MET A 1 382 ? 51.080 11.716 -7.582 1.00 27.30 382 MET A CA 1
ATOM 3029 C C . MET A 1 382 ? 50.103 11.559 -8.736 1.00 27.74 382 MET A C 1
ATOM 3030 O O . MET A 1 382 ? 48.924 11.879 -8.584 1.00 28.84 382 MET A O 1
ATOM 3035 N N . ARG A 1 383 ? 50.580 11.050 -9.879 1.00 27.24 383 ARG A N 1
ATOM 3036 C CA . ARG A 1 383 ? 49.703 10.697 -10.996 1.00 26.95 383 ARG A CA 1
ATOM 3037 C C . ARG A 1 383 ? 49.303 9.224 -10.909 1.00 25.06 383 ARG A C 1
ATOM 3038 O O . ARG A 1 383 ? 50.128 8.380 -10.576 1.00 24.67 383 ARG A O 1
ATOM 3046 N N . TYR A 1 384 ? 48.043 8.922 -11.214 1.00 23.40 384 TYR A N 1
ATOM 3047 C CA . TYR A 1 384 ? 47.540 7.544 -11.175 1.00 22.18 384 TYR A CA 1
ATOM 3048 C C . TYR A 1 384 ? 46.248 7.375 -11.962 1.00 22.43 384 TYR A C 1
ATOM 3049 O O . TYR A 1 384 ? 45.469 8.325 -12.126 1.00 21.92 384 TYR A O 1
ATOM 3058 N N . ASP A 1 385 ? 46.032 6.149 -12.432 1.00 22.54 385 ASP A N 1
ATOM 3059 C CA . ASP A 1 385 ? 44.783 5.742 -13.058 1.00 23.43 385 ASP A CA 1
ATOM 3060 C C . ASP A 1 385 ? 43.931 4.923 -12.092 1.00 23.51 385 ASP A C 1
ATOM 3061 O O . ASP A 1 385 ? 44.452 4.216 -11.217 1.00 22.76 385 ASP A O 1
ATOM 3066 N N . VAL A 1 386 ? 42.618 5.025 -12.247 1.00 23.62 386 VAL A N 1
ATOM 3067 C CA . VAL A 1 386 ? 41.677 4.325 -11.377 1.00 24.02 386 VAL A CA 1
ATOM 3068 C C . VAL A 1 386 ? 40.765 3.429 -12.230 1.00 24.97 386 VAL A C 1
ATOM 3069 O O . VAL A 1 386 ? 39.798 3.922 -12.833 1.00 24.55 386 VAL A O 1
ATOM 3073 N N . PRO A 1 387 ? 41.079 2.117 -12.304 1.00 25.62 387 PRO A N 1
ATOM 3074 C CA . PRO A 1 387 ? 40.288 1.208 -13.145 1.00 26.49 387 PRO A CA 1
ATOM 3075 C C . PRO A 1 387 ? 38.890 0.985 -12.579 1.00 27.31 387 PRO A C 1
ATOM 3076 O O . PRO A 1 387 ? 38.636 1.293 -11.405 1.00 26.69 387 PRO A O 1
ATOM 3080 N N . ASP A 1 388 ? 37.986 0.471 -13.412 1.00 27.78 388 ASP A N 1
ATOM 3081 C CA . ASP A 1 388 ? 36.641 0.145 -12.954 1.00 28.02 388 ASP A CA 1
ATOM 3082 C C . ASP A 1 388 ? 36.737 -0.832 -11.791 1.00 26.81 388 ASP A C 1
ATOM 3083 O O . ASP A 1 388 ? 37.475 -1.824 -11.841 1.00 25.88 388 ASP A O 1
ATOM 3088 N N . GLN A 1 389 ? 36.028 -0.496 -10.717 1.00 25.46 389 GLN A N 1
ATOM 3089 C CA . GLN A 1 389 ? 36.096 -1.246 -9.466 1.00 23.73 389 GLN A CA 1
ATOM 3090 C C . GLN A 1 389 ? 34.916 -0.883 -8.589 1.00 22.92 389 GLN A C 1
ATOM 3091 O O . GLN A 1 389 ? 34.194 0.073 -8.876 1.00 21.85 389 GLN A O 1
ATOM 3097 N N . ASP A 1 390 ? 34.739 -1.639 -7.507 1.00 21.74 390 ASP A N 1
ATOM 3098 C CA . ASP A 1 390 ? 33.686 -1.335 -6.560 1.00 20.92 390 ASP A CA 1
ATOM 3099 C C . ASP A 1 390 ? 34.253 -0.412 -5.489 1.00 20.39 390 ASP A C 1
ATOM 3100 O O . ASP A 1 390 ? 34.943 -0.862 -4.575 1.00 19.90 390 ASP A O 1
ATOM 3105 N N . LEU A 1 391 ? 33.956 0.872 -5.636 1.00 19.80 391 LEU A N 1
ATOM 3106 C CA . LEU A 1 391 ? 34.418 1.912 -4.702 1.00 19.73 391 LEU A CA 1
ATOM 3107 C C . LEU A 1 391 ? 33.434 2.175 -3.571 1.00 19.50 391 LEU A C 1
ATOM 3108 O O . LEU A 1 391 ? 33.686 3.048 -2.712 1.00 19.05 391 LEU A O 1
ATOM 3113 N N . SER A 1 392 ? 32.325 1.439 -3.540 1.00 18.44 392 SER A N 1
ATOM 3114 C CA . SER A 1 392 ? 31.288 1.712 -2.541 1.00 18.13 392 SER A CA 1
ATOM 3115 C C . SER A 1 392 ? 31.837 1.428 -1.147 1.00 17.26 392 SER A C 1
ATOM 3116 O O . SER A 1 392 ? 32.642 0.523 -0.951 1.00 17.06 392 SER A O 1
ATOM 3119 N N . ILE A 1 393 ? 31.405 2.231 -0.189 1.00 16.78 393 ILE A N 1
ATOM 3120 C CA . ILE A 1 393 ? 31.902 2.069 1.187 1.00 16.55 393 ILE A CA 1
ATOM 3121 C C . ILE A 1 393 ? 31.265 0.846 1.827 1.00 16.64 393 ILE A C 1
ATOM 3122 O O . ILE A 1 393 ? 30.039 0.688 1.782 1.00 17.82 393 ILE A O 1
ATOM 3127 N N . ASP A 1 394 ? 32.099 -0.034 2.382 1.00 16.12 394 ASP A N 1
ATOM 3128 C CA . ASP A 1 394 ? 31.611 -1.210 3.081 1.00 16.33 394 ASP A CA 1
ATOM 3129 C C . ASP A 1 394 ? 31.228 -0.848 4.518 1.00 16.56 394 ASP A C 1
ATOM 3130 O O . ASP A 1 394 ? 32.088 -0.802 5.400 1.00 16.31 394 ASP A O 1
ATOM 3135 N N . PHE A 1 395 ? 29.934 -0.605 4.739 1.00 16.23 395 PHE A N 1
ATOM 3136 C CA . PHE A 1 395 ? 29.409 -0.268 6.067 1.00 16.53 395 PHE A CA 1
ATOM 3137 C C . PHE A 1 395 ? 29.316 -1.449 7.033 1.00 16.81 395 PHE A C 1
ATOM 3138 O O . PHE A 1 395 ? 29.022 -1.258 8.223 1.00 16.92 395 PHE A O 1
ATOM 3146 N N . ALA A 1 396 ? 29.568 -2.655 6.526 1.00 16.65 396 ALA A N 1
ATOM 3147 C CA . ALA A 1 396 ? 29.563 -3.851 7.360 1.00 16.76 396 ALA A CA 1
ATOM 3148 C C . ALA A 1 396 ? 30.949 -4.149 7.936 1.00 16.58 396 ALA A C 1
ATOM 3149 O O . ALA A 1 396 ? 31.084 -5.004 8.820 1.00 17.78 396 ALA A O 1
ATOM 3151 N N . ARG A 1 397 ? 31.964 -3.444 7.441 1.00 15.42 397 ARG A N 1
ATOM 3152 C CA . ARG A 1 397 ? 33.366 -3.689 7.822 1.00 14.90 397 ARG A CA 1
ATOM 3153 C C . ARG A 1 397 ? 33.818 -2.723 8.918 1.00 14.03 397 ARG A C 1
ATOM 3154 O O . ARG A 1 397 ? 33.399 -1.558 8.928 1.00 13.91 397 ARG A O 1
ATOM 3162 N N . LEU A 1 398 ? 34.643 -3.214 9.853 1.00 14.02 398 LEU A N 1
ATOM 3163 C CA . LEU A 1 398 ? 35.265 -2.354 10.877 1.00 13.70 398 LEU A CA 1
ATOM 3164 C C . LEU A 1 398 ? 36.781 -2.447 10.763 1.00 13.20 398 LEU A C 1
ATOM 3165 O O . LEU A 1 398 ? 37.338 -3.546 10.965 1.00 14.53 398 LEU A O 1
ATOM 3170 N N . PRO A 1 399 ? 37.466 -1.345 10.400 1.00 12.02 399 PRO A N 1
ATOM 3171 C CA . PRO A 1 399 ? 36.949 -0.044 9.954 1.00 11.51 399 PRO A CA 1
ATOM 3172 C C . PRO A 1 399 ? 36.331 -0.137 8.546 1.00 11.76 399 PRO A C 1
ATOM 3173 O O . PRO A 1 399 ? 36.687 -1.022 7.747 1.00 12.75 399 PRO A O 1
ATOM 3177 N N . ALA A 1 400 ? 35.414 0.773 8.254 1.00 11.81 400 ALA A N 1
ATOM 3178 C CA . ALA A 1 400 ? 34.831 0.856 6.930 1.00 12.16 400 ALA A CA 1
ATOM 3179 C C . ALA A 1 400 ? 35.902 1.233 5.901 1.00 12.33 400 ALA A C 1
ATOM 3180 O O . ALA A 1 400 ? 36.865 1.946 6.223 1.00 12.40 400 ALA A O 1
ATOM 3182 N N . LEU A 1 401 ? 35.731 0.749 4.667 1.00 12.94 401 LEU A N 1
ATOM 3183 C CA . LEU A 1 401 ? 36.654 1.045 3.563 1.00 13.11 401 LEU A CA 1
ATOM 3184 C C . LEU A 1 401 ? 35.889 0.931 2.244 1.00 13.52 401 LEU A C 1
ATOM 3185 O O . LEU A 1 401 ? 34.898 0.210 2.179 1.00 13.74 401 LEU A O 1
ATOM 3190 N N . PRO A 1 402 ? 36.373 1.619 1.194 1.00 14.03 402 PRO A N 1
ATOM 3191 C CA . PRO A 1 402 ? 35.883 1.256 -0.153 1.00 14.20 402 PRO A CA 1
ATOM 3192 C C . PRO A 1 402 ? 36.114 -0.238 -0.345 1.00 15.43 402 PRO A C 1
ATOM 3193 O O . PRO A 1 402 ? 37.168 -0.768 0.041 1.00 15.79 402 PRO A O 1
ATOM 3197 N N . LYS A 1 403 ? 35.137 -0.922 -0.932 1.00 15.56 403 LYS A N 1
ATOM 3198 C CA . LYS A 1 403 ? 35.174 -2.388 -0.978 1.00 17.07 403 LYS A CA 1
ATOM 3199 C C . LYS A 1 403 ? 36.419 -2.925 -1.678 1.00 16.43 403 LYS A C 1
ATOM 3200 O O . LYS A 1 403 ? 36.924 -3.989 -1.316 1.00 17.18 403 LYS A O 1
ATOM 3206 N N . SER A 1 404 ? 36.908 -2.171 -2.662 1.00 15.55 404 SER A N 1
ATOM 3207 C CA . SER A 1 404 ? 38.091 -2.543 -3.434 1.00 15.04 404 SER A CA 1
ATOM 3208 C C . SER A 1 404 ? 39.412 -2.237 -2.726 1.00 14.96 404 SER A C 1
ATOM 3209 O O . SER A 1 404 ? 40.469 -2.699 -3.162 1.00 14.87 404 SER A O 1
ATOM 3212 N N . GLY A 1 405 ? 39.359 -1.422 -1.664 1.00 14.26 405 GLY A N 1
ATOM 3213 C CA . GLY A 1 405 ? 40.582 -0.913 -1.029 1.00 14.16 405 GLY A CA 1
ATOM 3214 C C . GLY A 1 405 ? 41.198 0.259 -1.771 1.00 13.86 405 GLY A C 1
ATOM 3215 O O . GLY A 1 405 ? 42.266 0.746 -1.401 1.00 13.05 405 GLY A O 1
ATOM 3216 N N . PHE A 1 406 ? 40.500 0.704 -2.819 1.00 13.22 406 PHE A N 1
ATOM 3217 C CA . PHE A 1 406 ? 40.967 1.746 -3.743 1.00 13.66 406 PHE A CA 1
ATOM 3218 C C . PHE A 1 406 ? 42.154 1.321 -4.601 1.00 13.46 406 PHE A C 1
ATOM 3219 O O . PHE A 1 406 ? 43.317 1.552 -4.257 1.00 13.03 406 PHE A O 1
ATOM 3227 N N . VAL A 1 407 ? 41.846 0.733 -5.756 1.00 13.84 407 VAL A N 1
ATOM 3228 C CA . VAL A 1 407 ? 42.869 0.211 -6.660 1.00 14.33 407 VAL A CA 1
ATOM 3229 C C . VAL A 1 407 ? 43.367 1.297 -7.610 1.00 14.67 407 VAL A C 1
ATOM 3230 O O . VAL A 1 407 ? 42.565 2.004 -8.226 1.00 14.66 407 VAL A O 1
ATOM 3234 N N . MET A 1 408 ? 44.686 1.449 -7.683 1.00 15.17 408 MET A N 1
ATOM 3235 C CA . MET A 1 408 ? 45.332 2.394 -8.606 1.00 16.42 408 MET A CA 1
ATOM 3236 C C . MET A 1 408 ? 46.213 1.647 -9.602 1.00 17.24 408 MET A C 1
ATOM 3237 O O . MET A 1 408 ? 46.818 0.636 -9.257 1.00 16.12 408 MET A O 1
ATOM 3242 N N . ARG A 1 409 ? 46.297 2.165 -10.828 1.00 18.71 409 ARG A N 1
ATOM 3243 C CA . ARG A 1 409 ? 47.265 1.674 -11.819 1.00 20.27 409 ARG A CA 1
ATOM 3244 C C . ARG A 1 409 ? 48.160 2.807 -12.311 1.00 21.48 409 ARG A C 1
ATOM 3245 O O . ARG A 1 409 ? 47.782 3.983 -12.223 1.00 20.08 409 ARG A O 1
ATOM 3253 N N . ASN A 1 410 ? 49.333 2.446 -12.838 1.00 23.84 410 ASN A N 1
ATOM 3254 C CA . ASN A 1 410 ? 50.263 3.400 -13.465 1.00 26.92 410 ASN A CA 1
ATOM 3255 C C . ASN A 1 410 ? 50.571 4.597 -12.560 1.00 28.97 410 ASN A C 1
ATOM 3256 O O . ASN A 1 410 ? 50.410 5.755 -12.938 1.00 27.78 410 ASN A O 1
ATOM 3261 N N . VAL A 1 411 ? 51.010 4.287 -11.345 1.00 32.45 411 VAL A N 1
ATOM 3262 C CA . VAL A 1 411 ? 51.296 5.297 -10.352 1.00 35.21 411 VAL A CA 1
ATOM 3263 C C . VAL A 1 411 ? 52.698 5.834 -10.559 1.00 37.34 411 VAL A C 1
ATOM 3264 O O . VAL A 1 411 ? 53.653 5.058 -10.634 1.00 38.88 411 VAL A O 1
ATOM 3268 N N . HIS A 1 412 ? 52.826 7.153 -10.639 1.00 39.10 412 HIS A N 1
ATOM 3269 C CA . HIS A 1 412 ? 54.135 7.809 -10.641 1.00 41.55 412 HIS A CA 1
ATOM 3270 C C . HIS A 1 412 ? 54.035 9.210 -10.048 1.00 42.42 412 HIS A C 1
ATOM 3271 O O . HIS A 1 412 ? 52.941 9.726 -9.849 1.00 42.31 412 HIS A O 1
ATOM 3278 N N . ILE A 1 413 ? 55.180 9.814 -9.760 1.00 44.14 413 ILE A N 1
ATOM 3279 C CA . ILE A 1 413 ? 55.207 11.078 -9.034 1.00 46.52 413 ILE A CA 1
ATOM 3280 C C . ILE A 1 413 ? 56.030 12.133 -9.781 1.00 48.32 413 ILE A C 1
ATOM 3281 O O . ILE A 1 413 ? 56.221 13.266 -9.302 1.00 48.94 413 ILE A O 1
ATOM 3286 N N . GLY A 1 414 ? 56.493 11.747 -10.971 1.00 50.27 414 GLY A N 1
ATOM 3287 C CA . GLY A 1 414 ? 57.126 12.666 -11.921 1.00 52.00 414 GLY A CA 1
ATOM 3288 C C . GLY A 1 414 ? 56.114 13.136 -12.953 1.00 53.29 414 GLY A C 1
ATOM 3289 O O . GLY A 1 414 ? 56.154 12.717 -14.122 1.00 53.76 414 GLY A O 1
ATOM 3290 N N . GLY A 1 415 ? 55.199 13.998 -12.507 1.00 54.15 415 GLY A N 1
ATOM 3291 C CA . GLY A 1 415 ? 54.148 14.559 -13.358 1.00 55.08 415 GLY A CA 1
ATOM 3292 C C . GLY A 1 415 ? 53.293 15.572 -12.613 1.00 55.54 415 GLY A C 1
ATOM 3293 O O . GLY A 1 415 ? 52.423 16.225 -13.196 1.00 56.02 415 GLY A O 1
#

Sequence (407 aa):
GPDETLSLLADPYRFISRQCQRLGANAFESRFLLKKTNCLKGAKAAEIFYDTTRFEEREGAMPVAIQKTLLGQGGVQGLDGEETHRHRKQMFMGLMTPERVRALAQLFEAEWRRAVPGWTRKGEIVFYDELHEPLTRAVCAWAGVPLPDDEAGNRAGELRALFDAAGSSASPRHLWSRLARRRRVDAWAKRIIEGIRAGSIGSGSGTAAYAIAWHRDRHDDLLSPHVAAVELVNVLRPTVAIAVYITFVAHALQTCCSGIRRAALVQQPDYAELFVQEVRRFYPFFFPPAAVVVARASQDFEWEGMAFPEGRQVVVLDLYGSNHDAATWADPQEFRPERFRAWDEDSSFNFIPQGGGDHYLGHRCPGEWIVLAIMKVAAHLLVNAMRYDVPDQDLSIDFARLPALPKSGFVMRNVHIGG

InterPro domains:
  IPR001128 Cytochrome P450 [PF00067] (263-390)
  IPR002401 Cytochrome P450, E-class, group I [PR00463] (275-293)
  IPR002401 Cytochrome P450, E-class, group I [PR00463] (315-339)
  IPR036396 Cytochrome P450 superfamily [G3DSA:1.10.630.10] (2-415)
  IPR036396 Cytochrome P450 superfamily [SSF48264] (13-409)

Radius of gyration: 20.95 Å; Cα contacts (8 Å, |Δi|>4): 726; chains: 1; bounding box: 59×44×56 Å

B-factor: mean 16.84, std 9.84, range [3.0, 70.3]

CATH classification: 1.10.630.10

Organism: Sphingomonas paucimobilis (NCBI:txid13689)

Nearest PDB structures (foldseek):
  3awp-assembly1_A  TM=1.002E+00  e=3.073E-66  Sphingomonas paucimobilis
  3vm4-assembly1_A  TM=1.002E+00  e=8.528E-66  Sphingomonas paucimobilis
  3awq-assembly1_A  TM=1.001E+00  e=1.559E-65  Sphingomonas paucimobilis
  3vno-assembly1_A  TM=1.000E+00  e=1.094E-64  Sphingomonas paucimobilis
  3voo-assembly1_A  TM=9.998E-01  e=1.165E-63  Sphingomonas paucimobilis